Protein AF-0000000073393148 (afdb_homodimer)

Nearest PDB structures (foldseek):
  4m2z-assembly1_A  TM=8.723E-01  e=8.385E-14  Aquifex aeolicus VF5
  1yz9-assembly1_B  TM=6.249E-01  e=1.074E-13  Aquifex aeolicus
  1rc7-assembly1_A  TM=6.165E-01  e=7.980E-14  Aquifex aeolicus
  3o2r-assembly2_D  TM=9.290E-01  e=1.165E-08  Campylobacter jejuni subsp. jejuni NCTC 11168 = ATCC 700819
  3n3w-assembly1_B  TM=9.054E-01  e=1.286E-08  Campylobacter jejuni subsp. jejuni NCTC 11168 = ATCC 700819

InterPro domains:
  IPR000999 Ribonuclease III domain [PF14622] (13-141)
  IPR000999 Ribonuclease III domain [PS00517] (37-45)
  IPR000999 Ribonuclease III domain [PS50142] (1-127)
  IPR000999 Ribonuclease III domain [SM00535] (15-148)
  IPR000999 Ribonuclease III domain [cd00593] (20-144)
  IPR011907 Ribonuclease III [MF_00104] (3-215)
  IPR011907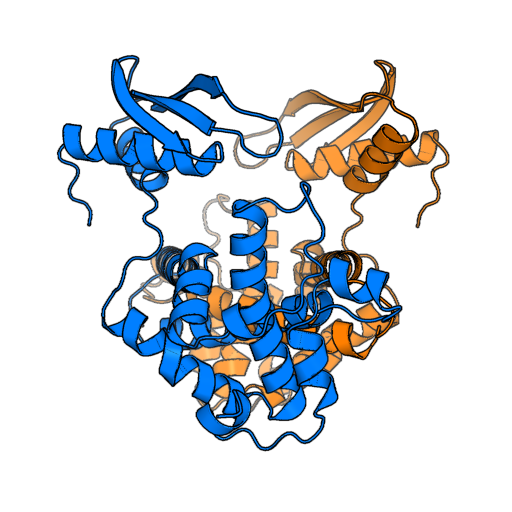 Ribonuclease III [TIGR02191] (4-218)
  IPR014720 Double-stranded RNA-binding domain [PF00035] (153-218)
  IPR014720 Double-stranded RNA-binding domain [PS50137] (152-220)
  IPR014720 Double-stranded RNA-binding domain [SM00358] (153-219)
  IPR036389 Ribonuclease III, endonuclease domain superfamily [G3DSA:1.10.1520.10] (2-146)
  IPR036389 Ribonuclease III, endonuclease domain superfamily [SSF69065] (3-155)

Sequence (446 aa):
MNLLEKFNILPKDRHLYDVAFTHGSYGTKHGLDYTYERLEFLGDSVLNMIVSEYLYKQYPDYEEGKLTKLRANYVCQTALIYYSHELGLDKHIKIYGDDSKITENEVLSITADVFESFLGAIFLDQGIEFAKDYISKIIFPYIDAKKVFFFDYKSVIKEYGDAQEVDIEYKIIDECGVPHNKTFIISILIDGKEMGVGKGKNKKEAEQAASKQAMKKLKIQKYMNLLEKFNILPKDRHLYDVAFTHGSYGTKHGLDYTYERLEFLGDSVLNMIVSEYLYKQYPDYEEGKLTKLRANYVCQTALIYYSHELGLDKHIKIYGDDSKITENEVLSITADVFESFLGAIFLDQGIEFAKDYISKIIFPYIDAKKVFFFDYKSVIKEYGDAQEVDIEYKIIDECGVPHNKTFIISILIDGKEMGVGKGKNKKEAEQAASKQAMKKLKIQKY

Radius of gyration: 23.82 Å; Cα contacts (8 Å, |Δi|>4): 711; chains: 2; bounding box: 56×66×60 Å

Structure (mmCIF, N/CA/C/O backbone):
data_AF-0000000073393148-model_v1
#
loop_
_entity.id
_entity.type
_entity.pdbx_description
1 polymer 'ribonuclease III'
#
loop_
_atom_site.group_PDB
_atom_site.id
_atom_site.type_symbol
_atom_site.label_atom_id
_atom_site.label_alt_id
_atom_site.label_comp_id
_atom_site.label_asym_id
_atom_site.label_entity_id
_atom_site.label_seq_id
_atom_site.pdbx_PDB_ins_code
_atom_site.Cartn_x
_atom_site.Cartn_y
_atom_site.Cartn_z
_atom_site.occupancy
_atom_site.B_iso_or_equiv
_atom_site.auth_seq_id
_atom_site.auth_comp_id
_atom_site.auth_asym_id
_atom_site.auth_atom_id
_atom_site.pdbx_PDB_model_num
ATOM 1 N N . MET A 1 1 ? -1.152 20.078 28.234 1 49.94 1 MET A N 1
ATOM 2 C CA . MET A 1 1 ? -1.576 18.688 28.328 1 49.94 1 MET A CA 1
ATOM 3 C C . MET A 1 1 ? -0.883 17.844 27.266 1 49.94 1 MET A C 1
ATOM 5 O O . MET A 1 1 ? -0.825 18.219 26.094 1 49.94 1 MET A O 1
ATOM 9 N N . ASN A 1 2 ? 0.148 16.859 27.719 1 80.38 2 ASN A N 1
ATOM 10 C CA . ASN A 1 2 ? 1.109 16.188 26.844 1 80.38 2 ASN A CA 1
ATOM 11 C C . ASN A 1 2 ? 0.42 15.219 25.891 1 80.38 2 ASN A C 1
ATOM 13 O O . ASN A 1 2 ? -0.587 14.602 26.234 1 80.38 2 ASN A O 1
ATOM 17 N N . LEU A 1 3 ? 0.381 15.461 24.625 1 86.69 3 LEU A N 1
ATOM 18 C CA . LEU A 1 3 ? -0.151 14.602 23.578 1 86.69 3 LEU A CA 1
ATOM 19 C C . LEU A 1 3 ? -0.136 13.141 24 1 86.69 3 LEU A C 1
ATOM 21 O O . LEU A 1 3 ? -1.115 12.422 23.797 1 8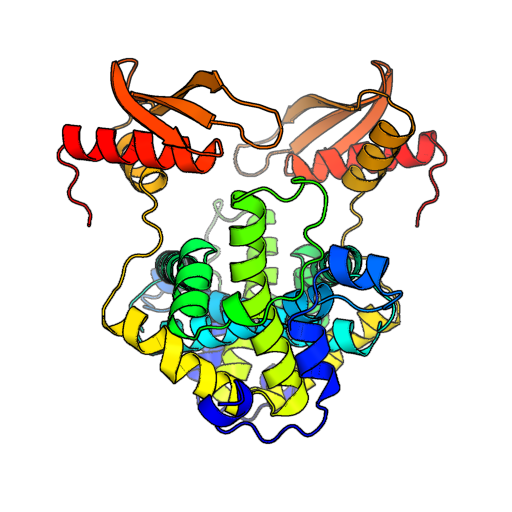6.69 3 LEU A O 1
ATOM 25 N N . LEU A 1 4 ? 0.755 12.797 24.719 1 92.69 4 LEU A N 1
ATOM 26 C CA . LEU A 1 4 ? 0.895 11.414 25.156 1 92.69 4 LEU A CA 1
ATOM 27 C C . LEU A 1 4 ? -0.089 11.094 26.281 1 92.69 4 LEU A C 1
ATOM 29 O O . LEU A 1 4 ? -0.653 10 26.312 1 92.69 4 LEU A O 1
ATOM 33 N N . GLU A 1 5 ? -0.297 12.078 27.125 1 89.88 5 GLU A N 1
ATOM 34 C CA . GLU A 1 5 ? -1.251 11.898 28.219 1 89.88 5 GLU A CA 1
ATOM 35 C C . GLU A 1 5 ? -2.676 11.766 27.688 1 89.88 5 GLU A C 1
ATOM 37 O O . GLU A 1 5 ? -3.469 10.984 28.219 1 89.88 5 GLU A O 1
ATOM 42 N N . LYS A 1 6 ? -2.928 12.484 26.672 1 88.75 6 LYS A N 1
ATOM 43 C CA . LYS A 1 6 ? -4.246 12.445 26.047 1 88.75 6 LYS A CA 1
ATOM 44 C C . LYS A 1 6 ? -4.59 11.031 25.594 1 88.75 6 LYS A C 1
ATOM 46 O O . LYS A 1 6 ? -5.75 10.625 25.641 1 88.75 6 LYS A O 1
ATOM 51 N N . PHE A 1 7 ? -3.547 10.289 25.266 1 89.81 7 PHE A N 1
ATOM 52 C CA . PHE A 1 7 ? -3.787 8.953 24.719 1 89.81 7 PHE A CA 1
ATOM 53 C C . PHE A 1 7 ? -3.318 7.879 25.688 1 89.81 7 PHE A C 1
ATOM 55 O O . PHE A 1 7 ? -3.201 6.711 25.312 1 89.81 7 PHE A O 1
ATOM 62 N N . ASN A 1 8 ? -2.986 8.305 26.906 1 92.5 8 ASN A N 1
ATOM 63 C CA . ASN A 1 8 ? -2.562 7.398 27.969 1 92.5 8 ASN A CA 1
ATOM 64 C C . ASN A 1 8 ? -1.324 6.602 27.562 1 92.5 8 ASN A C 1
ATOM 66 O O . ASN A 1 8 ? -1.265 5.391 27.781 1 92.5 8 ASN A O 1
ATOM 70 N N . ILE A 1 9 ? -0.47 7.293 26.906 1 94.56 9 ILE A N 1
ATOM 71 C CA . ILE A 1 9 ? 0.786 6.668 26.5 1 94.56 9 ILE A CA 1
ATOM 72 C C . ILE A 1 9 ? 1.865 6.961 27.547 1 94.56 9 ILE A C 1
ATOM 74 O O . ILE A 1 9 ? 2.176 8.125 27.812 1 94.56 9 ILE A O 1
ATOM 78 N N . LEU A 1 10 ? 2.338 6.004 28.172 1 95.25 10 LEU A N 1
ATOM 79 C C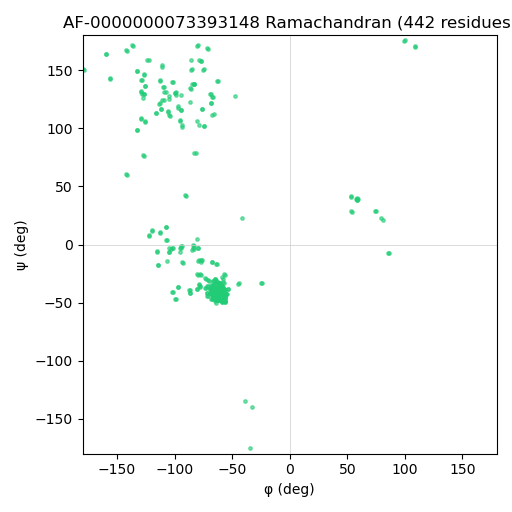A . LEU A 1 10 ? 3.555 6.098 28.969 1 95.25 10 LEU A CA 1
ATOM 80 C C . LEU A 1 10 ? 4.773 5.68 28.141 1 95.25 10 LEU A C 1
ATOM 82 O O . LEU A 1 10 ? 5.055 4.488 28.016 1 95.25 10 LEU A O 1
ATOM 86 N N . PRO A 1 11 ? 5.496 6.602 27.719 1 96.19 11 PRO A N 1
ATOM 87 C CA . PRO A 1 11 ? 6.547 6.289 26.734 1 96.19 11 PRO A CA 1
ATOM 88 C C . PRO A 1 11 ? 7.684 5.469 27.344 1 96.19 11 PRO A C 1
ATOM 90 O O . PRO A 1 11 ? 8.211 5.828 28.406 1 96.19 11 PRO A O 1
ATOM 93 N N . LYS A 1 12 ? 8.008 4.41 26.688 1 97.25 12 LYS A N 1
ATOM 94 C CA . LYS A 1 12 ? 9.242 3.688 27 1 97.25 12 LYS A CA 1
ATOM 95 C C . LYS A 1 12 ? 10.453 4.387 26.391 1 97.25 12 LYS A C 1
ATOM 97 O O . LYS A 1 12 ? 11.539 4.395 26.984 1 97.25 12 LYS A O 1
ATOM 102 N N . ASP A 1 13 ? 10.312 4.988 25.25 1 97 13 ASP A N 1
ATOM 103 C CA . ASP A 1 13 ? 11.312 5.781 24.547 1 97 13 ASP A CA 1
ATOM 104 C C . ASP A 1 13 ? 10.719 7.105 24.062 1 97 13 ASP A C 1
ATOM 106 O O . ASP A 1 13 ? 10.133 7.176 22.984 1 97 13 ASP A O 1
ATOM 110 N N . ARG A 1 14 ? 10.977 8.086 24.812 1 95 14 ARG A N 1
ATOM 111 C CA . ARG A 1 14 ? 10.422 9.398 24.516 1 95 14 ARG A CA 1
ATOM 112 C C . ARG A 1 14 ? 10.961 9.938 23.203 1 95 14 ARG A C 1
ATOM 114 O O . ARG A 1 14 ? 10.289 10.711 22.516 1 95 14 ARG A O 1
ATOM 121 N N . HIS A 1 15 ? 12.117 9.57 22.875 1 96.69 15 HIS A N 1
ATOM 122 C CA . HIS A 1 15 ? 12.773 10.062 21.672 1 96.69 15 HIS A CA 1
ATOM 123 C C . HIS A 1 15 ? 11.977 9.703 20.422 1 96.69 15 HIS A C 1
ATOM 125 O O . HIS A 1 15 ? 11.945 10.469 19.453 1 96.69 15 HIS A O 1
ATOM 131 N N . LEU A 1 16 ? 11.297 8.547 20.438 1 97.44 16 LEU A N 1
ATOM 132 C CA . LEU A 1 16 ? 10.461 8.117 19.312 1 97.44 16 LEU A CA 1
ATOM 133 C C . LEU A 1 16 ? 9.391 9.156 19 1 97.44 16 LEU A C 1
ATOM 135 O O . LEU A 1 16 ? 9.102 9.422 17.828 1 97.44 16 LEU A O 1
ATOM 139 N N . TYR A 1 17 ? 8.883 9.703 20.047 1 97.19 17 TYR A N 1
ATOM 140 C CA . TYR A 1 17 ? 7.785 10.641 19.875 1 97.19 17 TYR A CA 1
ATOM 141 C C . TYR A 1 17 ? 8.297 12.016 19.453 1 97.19 17 TYR A C 1
ATOM 143 O O . TYR A 1 17 ? 7.605 12.758 18.766 1 97.19 17 TYR A O 1
ATOM 151 N N . ASP A 1 18 ? 9.531 12.352 19.797 1 95.69 18 ASP A N 1
ATOM 152 C CA . ASP A 1 18 ? 10.172 13.555 19.266 1 95.69 18 ASP A CA 1
ATOM 153 C C . ASP A 1 18 ? 10.43 13.422 17.766 1 95.69 18 ASP A C 1
ATOM 155 O O . ASP A 1 18 ? 10.172 14.352 17 1 95.69 18 ASP A O 1
ATOM 159 N N . VAL A 1 19 ? 10.906 12.281 17.422 1 97.25 19 VAL A N 1
ATOM 160 C CA . VAL A 1 19 ? 11.211 11.992 16.016 1 97.25 19 VAL A CA 1
ATOM 161 C C . VAL A 1 19 ? 9.938 12.078 15.18 1 97.25 19 VAL A C 1
ATOM 163 O O . VAL A 1 19 ? 9.953 12.625 14.078 1 97.25 19 VAL A O 1
ATOM 166 N N . ALA A 1 20 ? 8.828 11.617 15.719 1 98 20 ALA A N 1
ATOM 167 C CA . ALA A 1 20 ? 7.57 11.461 14.992 1 98 20 ALA A CA 1
ATOM 168 C C . ALA A 1 20 ? 7.031 12.805 14.531 1 98 20 ALA A C 1
ATOM 170 O O . ALA A 1 20 ? 6.199 12.867 13.617 1 98 20 ALA A O 1
ATOM 171 N N . PHE A 1 21 ? 7.551 13.906 15.125 1 97.19 21 PHE A N 1
ATOM 172 C CA . PHE A 1 21 ? 6.98 15.211 14.82 1 97.19 21 PHE A CA 1
ATOM 173 C C . PHE A 1 21 ? 8.031 16.125 14.195 1 97.19 21 PHE A C 1
ATOM 175 O O . PHE A 1 21 ? 7.797 17.328 14.016 1 97.19 21 PHE A O 1
ATOM 182 N N . THR A 1 22 ? 9.148 15.578 13.805 1 96.25 22 THR A N 1
ATOM 183 C CA . THR A 1 22 ? 10.242 16.406 13.32 1 96.25 22 THR A CA 1
ATOM 184 C C . THR A 1 22 ? 10.359 16.328 11.805 1 96.25 22 THR A C 1
ATOM 186 O O . THR A 1 22 ? 10.711 15.281 11.258 1 96.25 22 THR A O 1
ATOM 189 N N . HIS A 1 23 ? 10.07 17.344 11.18 1 94 23 HIS A N 1
ATOM 190 C CA . HIS A 1 23 ? 10.234 17.453 9.734 1 94 23 HIS A CA 1
ATOM 191 C C . HIS A 1 23 ? 11.703 17.672 9.367 1 94 23 HIS A C 1
ATOM 193 O O . HIS A 1 23 ? 12.484 18.141 10.188 1 94 23 HIS A O 1
ATOM 199 N N . GLY A 1 24 ? 12.109 17.359 8.156 1 90 24 GLY A N 1
ATOM 200 C CA . GLY A 1 24 ? 13.484 17.5 7.691 1 90 24 GLY A CA 1
ATOM 201 C C . GLY A 1 24 ? 14.008 18.922 7.773 1 90 24 GLY A C 1
ATOM 202 O O . GLY A 1 24 ? 15.18 19.125 8.094 1 90 24 GLY A O 1
ATOM 203 N N . SER A 1 25 ? 13.172 19.906 7.473 1 87.12 25 SER A N 1
ATOM 204 C CA . SER A 1 25 ? 13.586 21.297 7.535 1 87.12 25 SER A CA 1
ATOM 205 C C . SER A 1 25 ? 14.039 21.672 8.938 1 87.12 25 SER A C 1
ATOM 207 O O . SER A 1 25 ? 15.008 22.422 9.102 1 87.12 25 SER A O 1
ATOM 209 N N . TYR A 1 26 ? 13.398 21.203 9.898 1 88.06 26 TYR A N 1
ATOM 210 C CA . TYR A 1 26 ? 13.75 21.453 11.289 1 88.06 26 TYR A CA 1
ATOM 211 C C . TYR A 1 26 ? 15.031 20.719 11.672 1 88.06 26 TYR A C 1
ATOM 213 O O . TYR A 1 26 ? 15.898 21.281 12.344 1 88.06 26 TYR A O 1
ATOM 221 N N . GLY A 1 27 ? 15.133 19.516 11.281 1 86 27 GLY A N 1
ATOM 222 C CA . GLY A 1 27 ? 16.328 18.734 11.547 1 86 27 GLY A CA 1
ATOM 223 C C . GLY A 1 27 ? 17.594 19.359 11.008 1 86 27 GLY A C 1
ATOM 224 O O . GLY A 1 27 ? 18.594 19.469 11.719 1 86 27 GLY A O 1
ATOM 225 N N . THR A 1 28 ? 17.484 19.719 9.805 1 83.88 28 THR A N 1
ATOM 226 C CA . THR A 1 28 ? 18.625 20.328 9.141 1 83.88 28 THR A CA 1
ATOM 227 C C . THR A 1 28 ? 19.047 21.609 9.867 1 83.88 28 THR A C 1
ATOM 229 O O . THR A 1 28 ? 20.234 21.812 10.141 1 83.88 28 THR A O 1
ATOM 232 N N . LYS A 1 29 ? 18.109 22.438 10.188 1 85.81 29 LYS A N 1
ATOM 233 C CA . LYS A 1 29 ? 18.375 23.703 10.836 1 85.81 29 LYS A CA 1
ATOM 234 C C . LYS A 1 29 ? 19 23.516 12.211 1 85.81 29 LYS A C 1
ATOM 236 O O . LYS A 1 29 ? 19.875 24.281 12.625 1 85.81 29 LYS A O 1
ATOM 241 N N . HIS A 1 30 ? 18.641 22.531 12.852 1 89 30 HIS A N 1
ATOM 242 C CA . HIS A 1 30 ? 19.062 22.359 14.234 1 89 30 HIS A CA 1
ATOM 243 C C . HIS A 1 30 ? 20.094 21.25 14.367 1 89 30 HIS A C 1
ATOM 245 O O . HIS A 1 30 ? 20.422 20.812 15.477 1 89 30 HIS A O 1
ATOM 251 N N . GLY A 1 31 ? 20.469 20.719 13.258 1 88.94 31 GLY A N 1
ATOM 252 C CA . GLY A 1 31 ? 21.531 19.719 13.234 1 88.94 31 GLY A CA 1
ATOM 253 C C . GLY A 1 31 ? 21.078 18.359 13.742 1 88.94 31 GLY A C 1
ATOM 254 O O . GLY A 1 31 ? 21.859 17.656 14.383 1 88.94 31 GLY A O 1
ATOM 255 N N . LEU A 1 32 ? 19.812 18.109 13.562 1 87.94 32 LEU A N 1
ATOM 256 C CA . LEU A 1 32 ? 19.312 16.797 13.945 1 87.94 32 LEU A CA 1
ATOM 257 C C . LEU A 1 32 ? 19.5 15.789 12.82 1 87.94 32 LEU A C 1
ATOM 259 O O . LEU A 1 32 ? 19.453 16.141 11.641 1 87.94 32 LEU A O 1
ATOM 263 N N . ASP A 1 33 ? 19.672 14.516 13.148 1 89.56 33 ASP A N 1
ATOM 264 C CA . ASP A 1 33 ? 19.938 13.484 12.156 1 89.56 33 ASP A CA 1
ATOM 265 C C . ASP A 1 33 ? 18.719 12.586 11.953 1 89.56 33 ASP A C 1
ATOM 267 O O . ASP A 1 33 ? 18.844 11.461 11.469 1 89.56 33 ASP A O 1
ATOM 271 N N . TYR A 1 34 ? 17.609 13.133 12.469 1 91.94 34 TYR A N 1
ATOM 272 C CA . TYR A 1 34 ? 16.406 12.32 12.336 1 91.94 34 TYR A CA 1
ATOM 273 C C . TYR A 1 34 ? 15.234 13.156 11.82 1 91.94 34 TYR A C 1
ATOM 275 O O . TYR A 1 34 ? 15.195 14.367 12.016 1 91.94 34 TYR A O 1
ATOM 283 N N . THR A 1 35 ? 14.336 12.578 11.102 1 94.94 35 THR A N 1
ATOM 284 C CA . THR A 1 35 ? 13.055 13.094 10.648 1 94.94 35 THR A CA 1
ATOM 285 C C . THR A 1 35 ? 11.961 12.039 10.805 1 94.94 35 THR A C 1
ATOM 287 O O . THR A 1 35 ? 12.25 10.875 11.07 1 94.94 35 THR A O 1
ATOM 290 N N . TYR A 1 36 ? 10.828 12.414 10.609 1 97.12 36 TYR A N 1
ATOM 291 C CA . TYR A 1 36 ? 9.711 11.523 10.883 1 97.12 36 TYR A CA 1
ATOM 292 C C . TYR A 1 36 ? 9.516 10.523 9.742 1 97.12 36 TYR A C 1
ATOM 294 O O . TYR A 1 36 ? 8.734 9.578 9.859 1 97.12 36 TYR A O 1
ATOM 302 N N . GLU A 1 37 ? 10.227 10.562 8.695 1 96.88 37 GLU A N 1
ATOM 303 C CA . GLU A 1 37 ? 9.914 9.891 7.438 1 96.88 37 GLU A CA 1
ATOM 304 C C . GLU A 1 37 ? 9.992 8.375 7.594 1 96.88 37 GLU A C 1
ATOM 306 O O . GLU A 1 37 ? 9.156 7.645 7.047 1 96.88 37 GLU A O 1
ATOM 311 N N . ARG A 1 38 ? 10.977 7.891 8.32 1 98 38 ARG A N 1
ATOM 312 C CA . ARG A 1 38 ? 11.094 6.453 8.531 1 98 38 ARG A CA 1
ATOM 313 C C . ARG A 1 38 ? 9.922 5.922 9.359 1 98 38 ARG A C 1
ATOM 315 O O . ARG A 1 38 ? 9.414 4.836 9.094 1 98 38 ARG A O 1
ATOM 322 N N . LEU A 1 39 ? 9.547 6.691 10.367 1 98.62 39 LEU A N 1
ATOM 323 C CA . LEU A 1 39 ? 8.398 6.316 11.195 1 98.62 39 LEU A CA 1
ATOM 324 C C . LEU A 1 39 ? 7.109 6.355 10.383 1 98.62 39 LEU A C 1
ATOM 326 O O . LEU A 1 39 ? 6.215 5.531 10.586 1 98.62 39 LEU A O 1
ATOM 330 N N . GLU A 1 40 ? 7.035 7.371 9.508 1 98.31 40 GLU A N 1
ATOM 331 C CA . GLU A 1 40 ? 5.891 7.449 8.602 1 98.31 40 GLU A CA 1
ATOM 332 C C . GLU A 1 40 ? 5.785 6.191 7.742 1 98.31 40 GLU A C 1
ATOM 334 O O . GLU A 1 40 ? 4.695 5.645 7.574 1 98.31 40 GLU A O 1
ATOM 339 N N . PHE A 1 41 ? 6.879 5.746 7.242 1 98.31 41 PHE A N 1
ATOM 340 C CA . PHE A 1 41 ? 6.961 4.523 6.453 1 98.31 41 PHE A CA 1
ATOM 341 C C . PHE A 1 41 ? 6.402 3.34 7.23 1 98.31 41 PHE A C 1
ATOM 343 O O . PHE A 1 41 ? 5.566 2.594 6.719 1 98.31 41 PHE A O 1
ATOM 350 N N . LEU A 1 42 ? 6.824 3.186 8.422 1 98.81 42 LEU A N 1
ATOM 351 C CA . LEU A 1 42 ? 6.363 2.092 9.266 1 98.81 42 LEU A CA 1
ATOM 352 C C . LEU A 1 42 ? 4.895 2.273 9.641 1 98.81 42 LEU A C 1
ATOM 354 O O . LEU A 1 42 ? 4.102 1.337 9.523 1 98.81 42 LEU A O 1
ATOM 358 N N . GLY A 1 43 ? 4.539 3.436 10.047 1 98.81 43 GLY A N 1
ATOM 359 C CA . GLY A 1 43 ? 3.184 3.738 10.469 1 98.81 43 GLY A CA 1
ATOM 360 C C . GLY A 1 43 ? 2.152 3.516 9.383 1 98.81 43 GLY A C 1
ATOM 361 O O . GLY A 1 43 ? 1.035 3.074 9.656 1 98.81 43 GLY A O 1
ATOM 362 N N . ASP A 1 44 ? 2.545 3.844 8.172 1 98.31 44 ASP A N 1
ATOM 363 C CA . ASP A 1 44 ? 1.657 3.625 7.035 1 98.31 44 ASP A CA 1
ATOM 364 C C . ASP A 1 44 ? 1.286 2.148 6.906 1 98.31 44 ASP A C 1
ATOM 366 O O . ASP A 1 44 ? 0.118 1.812 6.699 1 98.31 44 ASP A O 1
ATOM 370 N N . SER A 1 45 ? 2.25 1.296 7.012 1 98.56 45 SER A N 1
ATOM 371 C CA . SER A 1 45 ? 2.01 -0.138 6.895 1 98.56 45 SER A CA 1
ATOM 372 C C . SER A 1 45 ? 1.16 -0.656 8.047 1 98.56 45 SER A C 1
ATOM 374 O O . SER A 1 45 ? 0.291 -1.508 7.855 1 98.56 45 SER A O 1
ATOM 376 N N . VAL A 1 46 ? 1.362 -0.131 9.242 1 98.88 46 VAL A N 1
ATOM 377 C CA . VAL A 1 46 ? 0.596 -0.513 10.422 1 98.88 46 VAL A CA 1
ATOM 378 C C . VAL A 1 46 ? -0.856 -0.069 10.266 1 98.88 46 VAL A C 1
ATOM 380 O O . VAL A 1 46 ? -1.78 -0.84 10.531 1 98.88 46 VAL A O 1
ATOM 383 N N . LEU A 1 47 ? -1.01 1.136 9.812 1 98.88 47 LEU A N 1
ATOM 384 C CA . LEU A 1 47 ? -2.338 1.705 9.602 1 98.88 47 LEU A CA 1
ATOM 385 C C . LEU A 1 47 ? -3.143 0.856 8.625 1 98.88 47 LEU A C 1
ATOM 387 O O . LEU A 1 47 ? -4.289 0.5 8.906 1 98.88 47 LEU A O 1
ATOM 391 N N . ASN A 1 48 ? -2.531 0.544 7.527 1 98.38 48 ASN A N 1
ATOM 392 C CA . ASN A 1 48 ? -3.205 -0.229 6.492 1 98.38 48 ASN A CA 1
ATOM 393 C C . ASN A 1 48 ? -3.619 -1.607 7 1 98.38 48 ASN A C 1
ATOM 395 O O . ASN A 1 48 ? -4.715 -2.082 6.695 1 98.38 48 ASN A O 1
ATOM 399 N N . MET A 1 49 ? -2.768 -2.201 7.746 1 98.81 49 MET A N 1
ATOM 400 C CA . MET A 1 49 ? -3.09 -3.527 8.258 1 98.81 49 MET A CA 1
ATOM 401 C C . MET A 1 49 ? -4.262 -3.465 9.234 1 98.81 49 MET A C 1
ATOM 403 O O . MET A 1 49 ? -5.207 -4.25 9.125 1 98.81 49 MET A O 1
ATOM 407 N N . ILE A 1 50 ? -4.25 -2.488 10.141 1 98.88 50 ILE A N 1
ATOM 408 C CA . ILE A 1 50 ? -5.273 -2.385 11.18 1 98.88 50 ILE A CA 1
ATOM 409 C C . ILE A 1 50 ? -6.625 -2.074 10.539 1 98.88 50 ILE A C 1
ATOM 411 O O . ILE A 1 50 ? -7.633 -2.707 10.867 1 98.88 50 ILE A O 1
ATOM 415 N N . VAL A 1 51 ? -6.645 -1.155 9.664 1 98.88 51 VAL A N 1
ATOM 416 C CA . VAL A 1 51 ? -7.891 -0.763 9.016 1 98.88 51 VAL A CA 1
ATOM 417 C C . VAL A 1 51 ? -8.398 -1.904 8.133 1 98.88 51 VAL A C 1
ATOM 419 O O . VAL A 1 51 ? -9.602 -2.186 8.102 1 98.88 51 VAL A O 1
ATOM 422 N N . SER A 1 52 ? -7.484 -2.568 7.398 1 98.75 52 SER A N 1
ATOM 423 C CA . SER A 1 52 ? -7.871 -3.707 6.57 1 98.75 52 SER A CA 1
ATOM 424 C C . SER A 1 52 ? -8.508 -4.809 7.414 1 98.75 52 SER A C 1
ATOM 426 O O . SER A 1 52 ? -9.516 -5.398 7.012 1 98.75 52 SER A O 1
ATOM 428 N N . GLU A 1 53 ? -7.898 -5.074 8.531 1 98.81 53 GLU A N 1
ATOM 429 C CA . GLU A 1 53 ? -8.445 -6.098 9.414 1 98.81 53 GLU A CA 1
ATOM 430 C C . GLU A 1 53 ? -9.859 -5.734 9.867 1 98.81 53 GLU A C 1
ATOM 432 O O . GLU A 1 53 ? -10.758 -6.582 9.852 1 98.81 53 GLU A O 1
ATOM 437 N N . TYR A 1 54 ? -10.031 -4.496 10.25 1 98.81 54 TYR A N 1
ATOM 438 C CA . TYR A 1 54 ? -11.336 -4.043 10.711 1 98.81 54 TYR A CA 1
ATOM 439 C C . TYR A 1 54 ? -12.375 -4.145 9.602 1 98.81 54 TYR A C 1
ATOM 441 O O . TYR A 1 54 ? -13.469 -4.668 9.82 1 98.81 54 TYR A O 1
ATOM 449 N N . LEU A 1 55 ? -12.062 -3.676 8.438 1 98.75 55 LEU A N 1
ATOM 450 C CA . LEU A 1 55 ? -12.977 -3.697 7.309 1 98.75 55 LEU A CA 1
ATOM 451 C C . LEU A 1 55 ? -13.336 -5.133 6.926 1 98.75 55 LEU A C 1
ATOM 453 O O . LEU A 1 55 ? -14.5 -5.43 6.637 1 98.75 55 LEU A O 1
ATOM 457 N N . TYR A 1 56 ? -12.312 -5.984 6.914 1 98.62 56 TYR A N 1
ATOM 458 C CA . TYR A 1 56 ? -12.508 -7.395 6.598 1 98.62 56 TYR A CA 1
ATOM 459 C C . TYR A 1 56 ? -13.555 -8.023 7.512 1 98.62 56 TYR A C 1
ATOM 461 O O . TYR A 1 56 ? -14.438 -8.75 7.051 1 98.62 56 TYR A O 1
ATOM 469 N N . LYS A 1 57 ? -13.492 -7.711 8.766 1 98.25 57 LYS A N 1
ATOM 470 C CA . LYS A 1 57 ? -14.375 -8.297 9.766 1 98.25 57 LYS A CA 1
ATOM 471 C C . LYS A 1 57 ? -15.742 -7.621 9.766 1 98.25 57 LYS A C 1
ATOM 473 O O . LYS A 1 57 ? -16.766 -8.281 9.914 1 98.25 57 LYS A O 1
ATOM 478 N N . GLN A 1 58 ? -15.758 -6.352 9.586 1 98 58 GLN A N 1
ATOM 479 C CA . GLN A 1 58 ? -16.969 -5.547 9.688 1 98 58 GLN A CA 1
ATOM 480 C C . GLN A 1 58 ? -17.891 -5.777 8.484 1 98 58 GLN A C 1
ATOM 482 O O . GLN A 1 58 ? -19.109 -5.695 8.609 1 98 58 GLN A O 1
ATOM 487 N N . TYR A 1 59 ? -17.328 -6.102 7.355 1 97.69 59 TYR A N 1
ATOM 488 C CA . TYR A 1 59 ? -18.094 -6.254 6.129 1 97.69 59 TYR A CA 1
ATOM 489 C C . TYR A 1 59 ? -17.828 -7.609 5.48 1 97.69 59 TYR A C 1
ATOM 491 O O . TYR A 1 59 ? -17.25 -7.684 4.398 1 97.69 59 TYR A O 1
ATOM 499 N N . PRO A 1 60 ? -18.391 -8.648 6.02 1 96.38 60 PRO A N 1
ATOM 500 C CA . PRO A 1 60 ? -18.109 -10 5.539 1 96.38 60 PRO A CA 1
ATOM 501 C C . PRO A 1 60 ? -18.641 -10.25 4.133 1 96.38 60 PRO A C 1
ATOM 503 O O . PRO A 1 60 ? -18.188 -11.172 3.449 1 96.38 60 PRO A O 1
ATOM 506 N N . ASP A 1 61 ? -19.547 -9.367 3.654 1 95.81 61 ASP A N 1
ATOM 507 C CA . ASP A 1 61 ? -20.188 -9.609 2.361 1 95.81 61 ASP A CA 1
ATOM 508 C C . ASP A 1 61 ? -19.547 -8.75 1.27 1 95.81 61 ASP A C 1
ATOM 510 O O . ASP A 1 61 ? -19.906 -8.859 0.096 1 95.81 61 ASP A O 1
ATOM 514 N N . TYR A 1 62 ? -18.625 -7.938 1.658 1 96.06 62 TYR A N 1
ATOM 515 C CA . TYR A 1 62 ? -18 -7.082 0.666 1 96.06 62 TYR A CA 1
ATOM 516 C C . TYR A 1 62 ? -16.859 -7.816 -0.04 1 96.06 62 TYR A C 1
ATOM 518 O O . TYR A 1 62 ? -16.078 -8.531 0.597 1 96.06 62 TYR A O 1
ATOM 526 N N . GLU A 1 63 ? -16.766 -7.656 -1.331 1 94.62 63 GLU A N 1
ATOM 527 C CA . GLU A 1 63 ? -15.672 -8.227 -2.121 1 94.62 63 GLU A CA 1
ATOM 528 C C . GLU A 1 63 ? -14.406 -7.379 -2.014 1 94.62 63 GLU A C 1
ATOM 530 O O . GLU A 1 63 ? -14.445 -6.266 -1.492 1 94.62 63 GLU A O 1
ATOM 535 N N . GLU A 1 64 ? -13.328 -7.902 -2.541 1 94.81 64 GLU A N 1
ATOM 536 C CA . GLU A 1 64 ? -12.008 -7.285 -2.438 1 94.81 64 GLU A CA 1
ATOM 537 C C . GLU A 1 64 ? -12.023 -5.859 -2.98 1 94.81 64 GLU A C 1
ATOM 539 O O . GLU A 1 64 ? -11.461 -4.953 -2.369 1 94.81 64 GLU A O 1
ATOM 544 N N . GLY A 1 65 ? -12.648 -5.641 -4.133 1 91.44 65 GLY A N 1
ATOM 545 C CA . GLY A 1 65 ? -12.695 -4.316 -4.734 1 91.44 65 GLY A CA 1
ATOM 546 C C . GLY A 1 65 ? -13.328 -3.275 -3.832 1 91.44 65 GLY A C 1
ATOM 547 O O . GLY A 1 65 ? -12.812 -2.162 -3.703 1 91.44 65 GLY A O 1
ATOM 548 N N . LYS A 1 66 ? -14.359 -3.627 -3.176 1 93.12 66 LYS A N 1
ATOM 549 C CA . LYS A 1 66 ? -15.047 -2.719 -2.266 1 93.12 66 LYS A CA 1
ATOM 550 C C . LYS A 1 66 ? -14.227 -2.473 -1.005 1 93.12 66 LYS A C 1
ATOM 552 O O . LYS A 1 66 ? -14.148 -1.344 -0.518 1 93.12 66 LYS A O 1
ATOM 557 N N . LEU A 1 67 ? -13.625 -3.525 -0.476 1 96.94 67 LEU A N 1
ATOM 558 C CA . LEU A 1 67 ? -12.773 -3.389 0.696 1 96.94 67 LEU A CA 1
ATOM 559 C C . LEU A 1 67 ? -11.609 -2.443 0.412 1 96.94 67 LEU A C 1
ATOM 561 O O . LEU A 1 67 ? -11.258 -1.609 1.251 1 96.94 67 LEU A O 1
ATOM 565 N N . THR A 1 68 ? -11.047 -2.551 -0.77 1 94.25 68 THR A N 1
ATOM 566 C CA . THR A 1 68 ? -9.93 -1.707 -1.18 1 94.25 68 THR A CA 1
ATOM 567 C C . THR A 1 68 ? -10.352 -0.243 -1.25 1 94.25 68 THR A C 1
ATOM 569 O O . THR A 1 68 ? -9.656 0.638 -0.749 1 94.25 68 THR A O 1
ATOM 572 N N . LYS A 1 69 ? -11.477 -0.004 -1.834 1 90.06 69 LYS A N 1
ATOM 573 C CA . LYS A 1 69 ? -12.016 1.349 -1.946 1 90.06 69 LYS A CA 1
ATOM 574 C C . LYS A 1 69 ? -12.312 1.938 -0.571 1 90.06 69 LYS A C 1
ATOM 576 O O . LYS A 1 69 ? -12.023 3.105 -0.312 1 90.06 69 LYS A O 1
ATOM 581 N N . LEU A 1 70 ? -12.867 1.126 0.283 1 95.06 70 LEU A N 1
ATOM 582 C CA . LEU A 1 70 ? -13.172 1.571 1.638 1 95.06 70 LEU A CA 1
ATOM 583 C C . LEU A 1 70 ? -11.891 1.91 2.4 1 95.06 70 LEU A C 1
ATOM 585 O O . LEU A 1 70 ? -11.82 2.947 3.061 1 95.06 70 LEU A O 1
ATOM 589 N N . ARG A 1 71 ? -10.945 1.028 2.322 1 97.06 71 ARG A N 1
ATOM 590 C CA . ARG A 1 71 ? -9.68 1.325 2.99 1 97.06 71 ARG A CA 1
ATOM 591 C C . ARG A 1 71 ? -9.094 2.646 2.5 1 97.06 71 ARG A C 1
ATOM 593 O O . ARG A 1 71 ? -8.664 3.479 3.303 1 97.06 71 ARG A O 1
ATOM 600 N N . ALA A 1 72 ? -9.086 2.828 1.188 1 92.12 72 ALA A N 1
ATOM 601 C CA . ALA A 1 72 ? -8.539 4.047 0.597 1 92.12 72 ALA A CA 1
ATOM 602 C C . ALA A 1 72 ? -9.234 5.285 1.155 1 92.12 72 ALA A C 1
ATOM 604 O O . ALA A 1 72 ? -8.586 6.297 1.433 1 92.12 72 ALA A O 1
ATOM 605 N N . ASN A 1 73 ? -10.5 5.188 1.34 1 92.62 73 ASN A N 1
ATOM 606 C CA . ASN A 1 73 ? -11.273 6.305 1.878 1 92.62 73 ASN A CA 1
ATOM 607 C C . ASN A 1 73 ? -10.805 6.68 3.281 1 92.62 73 ASN A C 1
ATOM 609 O O . ASN A 1 73 ? -10.797 7.859 3.641 1 92.62 73 ASN A O 1
ATOM 613 N N . TYR A 1 74 ? -10.383 5.762 4.008 1 97.25 74 TYR A N 1
ATOM 614 C CA . TYR A 1 74 ? -10.188 6.035 5.43 1 97.25 74 TYR A CA 1
ATOM 615 C C . TYR A 1 74 ? -8.711 6.184 5.758 1 97.25 74 TYR A C 1
ATOM 617 O O . TYR A 1 74 ? -8.344 6.531 6.883 1 97.25 74 TYR A O 1
ATOM 625 N N . VAL A 1 75 ? -7.809 5.902 4.715 1 97.25 75 VAL A N 1
ATOM 626 C CA . VAL A 1 75 ? -6.379 6.059 4.984 1 97.25 75 VAL A CA 1
ATOM 627 C C . VAL A 1 75 ? -5.773 7.047 3.994 1 97.25 75 VAL A C 1
ATOM 629 O O . VAL A 1 75 ? -4.551 7.195 3.924 1 97.25 75 VAL A O 1
ATOM 632 N N . CYS A 1 76 ? -6.621 7.691 3.211 1 91.44 76 CYS A N 1
ATOM 633 C CA . CYS A 1 76 ? -6.121 8.664 2.248 1 91.44 76 CYS A CA 1
ATOM 634 C C . CYS A 1 76 ? -5.633 9.93 2.953 1 91.44 76 CYS A C 1
ATOM 636 O O . CYS A 1 76 ? -5.863 10.102 4.148 1 91.44 76 CYS A O 1
ATOM 638 N N . GLN A 1 77 ? -4.988 10.727 2.225 1 90.44 77 GLN A N 1
ATOM 639 C CA . GLN A 1 77 ? -4.375 11.938 2.77 1 90.44 77 GLN A CA 1
ATOM 640 C C . GLN A 1 77 ? -5.418 12.836 3.432 1 90.44 77 GLN A C 1
ATOM 642 O O . GLN A 1 77 ? -5.203 13.328 4.539 1 90.44 77 GLN A O 1
ATOM 647 N N . THR A 1 78 ? -6.562 13.031 2.787 1 88.75 78 THR A N 1
ATOM 648 C CA . THR A 1 78 ? -7.621 13.883 3.309 1 88.75 78 THR A CA 1
ATOM 649 C C . THR A 1 78 ? -8.102 13.383 4.668 1 88.75 78 THR A C 1
ATOM 651 O O . THR A 1 78 ? -8.273 14.172 5.602 1 88.75 78 THR A O 1
ATOM 654 N N . ALA A 1 79 ? -8.312 12.109 4.789 1 95.19 79 ALA A N 1
ATOM 655 C CA . ALA A 1 79 ? -8.734 11.516 6.051 1 95.19 79 ALA A CA 1
ATOM 656 C C . ALA A 1 79 ? -7.672 11.703 7.133 1 95.19 79 ALA A C 1
ATOM 658 O O . ALA A 1 79 ? -7.984 12.094 8.258 1 95.19 79 ALA A O 1
ATOM 659 N N . LEU A 1 80 ? -6.441 11.461 6.793 1 97.25 80 LEU A N 1
ATOM 660 C CA . LEU A 1 80 ? -5.34 11.547 7.746 1 97.25 80 LEU A CA 1
ATOM 661 C C . LEU A 1 80 ? -5.164 12.977 8.258 1 97.25 80 LEU A C 1
ATOM 663 O O . LEU A 1 80 ? -4.871 13.188 9.43 1 97.25 80 LEU A O 1
ATOM 667 N N . ILE A 1 81 ? -5.277 13.906 7.289 1 93.94 81 ILE A N 1
ATOM 668 C CA . ILE A 1 81 ? -5.238 15.305 7.684 1 93.94 81 ILE A CA 1
ATOM 669 C C . ILE A 1 81 ? -6.359 15.594 8.68 1 93.94 81 ILE A C 1
ATOM 671 O O . ILE A 1 81 ? -6.129 16.234 9.711 1 93.94 81 ILE A O 1
ATOM 675 N N . TYR A 1 82 ? -7.543 15.117 8.375 1 94.12 82 TYR A N 1
ATOM 676 C CA . TYR A 1 82 ? -8.711 15.32 9.234 1 94.12 82 TYR A CA 1
ATOM 677 C C . TYR A 1 82 ? -8.461 14.75 10.625 1 94.12 82 TYR A C 1
ATOM 679 O O . TYR A 1 82 ? -8.68 15.43 11.633 1 94.12 82 TYR A O 1
ATOM 687 N N . TYR A 1 83 ? -7.977 13.492 10.703 1 97.75 83 TYR A N 1
ATOM 688 C CA . TYR A 1 83 ? -7.695 12.859 11.984 1 97.75 83 TYR A CA 1
ATOM 689 C C . TYR A 1 83 ? -6.664 13.664 12.766 1 97.75 83 TYR A C 1
ATOM 691 O O . TYR A 1 83 ? -6.797 13.836 13.984 1 97.75 83 TYR A O 1
ATOM 699 N N . SER A 1 84 ? -5.609 14.094 12.094 1 97.19 84 SER A N 1
ATOM 700 C CA . SER A 1 84 ? -4.527 14.836 12.727 1 97.19 84 SER A CA 1
ATOM 701 C C . SER A 1 84 ? -5.039 16.125 13.367 1 97.19 84 SER A C 1
ATOM 703 O O . SER A 1 84 ? -4.648 16.453 14.484 1 97.19 84 SER A O 1
ATOM 705 N N . HIS A 1 85 ? -5.863 16.781 12.664 1 95.44 85 HIS A N 1
ATOM 706 C CA . HIS A 1 85 ? -6.441 18.016 13.188 1 95.44 85 HIS A CA 1
ATOM 707 C C . HIS A 1 85 ? -7.348 17.734 14.383 1 95.44 85 HIS A C 1
ATOM 709 O O . HIS A 1 85 ? -7.281 18.438 15.398 1 95.44 85 HIS A O 1
ATOM 715 N N . GLU A 1 86 ? -8.195 16.734 14.258 1 94.44 86 GLU A N 1
ATOM 716 C CA . GLU A 1 86 ? -9.102 16.375 15.344 1 94.44 86 GLU A CA 1
ATOM 717 C C . GLU A 1 86 ? -8.328 16.047 16.625 1 94.44 86 GLU A C 1
ATOM 719 O O . GLU A 1 86 ? -8.797 16.344 17.719 1 94.44 86 GLU A O 1
ATOM 724 N N . LEU A 1 87 ? -7.156 15.508 16.469 1 95.5 87 LEU A N 1
ATOM 725 C CA . LEU A 1 87 ? -6.367 15.062 17.609 1 95.5 87 LEU A CA 1
ATOM 726 C C . LEU A 1 87 ? -5.41 16.156 18.062 1 95.5 87 LEU A C 1
ATOM 728 O O . LEU A 1 87 ? -4.824 16.062 19.141 1 95.5 87 LEU A O 1
ATOM 732 N N . GLY A 1 88 ? -5.211 17.156 17.234 1 94.19 88 GLY A N 1
ATOM 733 C CA . GLY A 1 88 ? -4.285 18.234 17.531 1 94.19 88 GLY A CA 1
ATOM 734 C C . GLY A 1 88 ? -2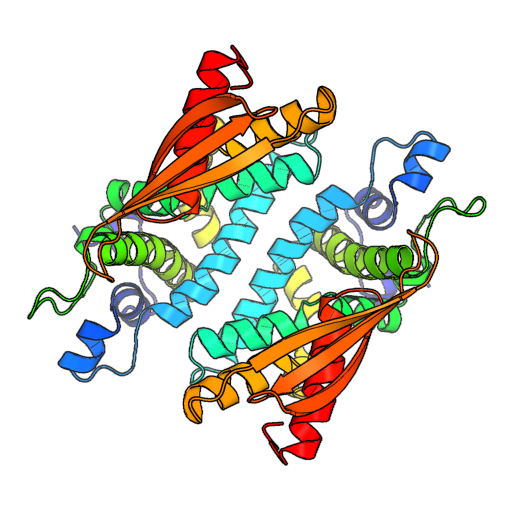.836 17.875 17.281 1 94.19 88 GLY A C 1
ATOM 735 O O . GLY A 1 88 ? -1.928 18.469 17.859 1 94.19 88 GLY A O 1
ATOM 736 N N . LEU A 1 89 ? -2.59 16.891 16.438 1 96.31 89 LEU A N 1
ATOM 737 C CA . LEU A 1 89 ? -1.223 16.484 16.141 1 96.31 89 LEU A CA 1
ATOM 738 C C . LEU A 1 89 ? -0.493 17.578 15.359 1 96.31 89 LEU A C 1
ATOM 740 O O . LEU A 1 89 ? 0.72 17.75 15.508 1 96.31 89 LEU A O 1
ATOM 744 N N . ASP A 1 90 ? -1.209 18.266 14.516 1 92.31 90 ASP A N 1
ATOM 745 C CA . ASP A 1 90 ? -0.644 19.312 13.664 1 92.31 90 ASP A CA 1
ATOM 746 C C . ASP A 1 90 ? 0.052 20.391 14.5 1 92.31 90 ASP A C 1
ATOM 748 O O . ASP A 1 90 ? 1.033 20.984 14.055 1 92.31 90 ASP A O 1
ATOM 752 N N . LYS A 1 91 ? -0.329 20.578 15.75 1 93.06 91 LYS A N 1
ATOM 753 C CA . LYS A 1 91 ? 0.207 21.625 16.625 1 93.06 91 LYS A CA 1
ATOM 754 C C . LYS A 1 91 ? 1.588 21.234 17.141 1 93.06 91 LYS A C 1
ATOM 756 O O . LYS A 1 91 ? 2.316 22.078 17.672 1 93.06 91 LYS A O 1
ATOM 761 N N . HIS A 1 92 ? 1.979 20.016 17 1 94.56 92 HIS A N 1
ATOM 762 C CA . HIS A 1 92 ? 3.227 19.516 17.562 1 94.56 92 HIS A CA 1
ATOM 763 C C . HIS A 1 92 ? 4.305 19.375 16.5 1 94.56 92 HIS A C 1
ATOM 765 O O . HIS A 1 92 ? 5.449 19.031 16.812 1 94.56 92 HIS A O 1
ATOM 771 N N . ILE A 1 93 ? 3.941 19.641 15.281 1 94.94 93 ILE A N 1
ATOM 772 C CA . ILE A 1 93 ? 4.867 19.469 14.164 1 94.94 93 ILE A CA 1
ATOM 773 C C . ILE A 1 93 ? 6.004 20.484 14.281 1 94.94 93 ILE A C 1
ATOM 775 O O . ILE A 1 93 ? 5.766 21.672 14.531 1 94.94 93 ILE A O 1
ATOM 779 N N . LYS A 1 94 ? 7.184 20 14.234 1 94 94 LYS A N 1
ATOM 780 C CA . LYS A 1 94 ? 8.367 20.844 14.195 1 94 94 LYS A CA 1
ATOM 781 C C . LYS A 1 94 ? 8.836 21.062 12.766 1 94 94 LYS A C 1
ATOM 783 O O . LYS A 1 94 ? 9.359 20.156 12.125 1 94 94 LYS A O 1
ATOM 788 N N . ILE A 1 95 ? 8.586 22.219 12.344 1 90.06 95 ILE A N 1
ATOM 789 C CA . ILE A 1 95 ? 8.969 22.641 11 1 90.06 95 ILE A CA 1
ATOM 790 C C . ILE A 1 95 ? 9.758 23.953 11.07 1 90.06 95 ILE A C 1
ATOM 792 O O . ILE A 1 95 ? 9.492 24.797 11.93 1 90.06 95 ILE A O 1
ATOM 796 N N . TYR A 1 96 ? 10.883 24.094 10.547 1 80.94 96 TYR A N 1
ATOM 797 C CA . TYR A 1 96 ? 11.555 25.391 10.469 1 80.94 96 TYR A CA 1
ATOM 798 C C . TYR A 1 96 ? 10.992 26.219 9.328 1 80.94 96 TYR A C 1
ATOM 800 O O . TYR A 1 96 ? 10.992 25.781 8.172 1 80.94 96 TYR A O 1
ATOM 808 N N . GLY A 1 97 ? 10.195 27.141 9.695 1 62.28 97 GLY A N 1
ATOM 809 C CA . GLY A 1 97 ? 9.398 28 8.836 1 62.28 97 GLY A CA 1
ATOM 810 C C . GLY A 1 97 ? 10.18 29.156 8.258 1 62.28 97 GLY A C 1
ATOM 811 O O . GLY A 1 97 ? 9.602 30.172 7.871 1 62.28 97 GLY A O 1
ATOM 812 N N . ASP A 1 98 ? 11.492 29.219 8.5 1 52.53 98 ASP A N 1
ATOM 813 C CA . ASP A 1 98 ? 11.773 30.5 7.871 1 52.53 98 ASP A CA 1
ATOM 814 C C . ASP A 1 98 ? 10.891 30.719 6.641 1 52.53 98 ASP A C 1
ATOM 816 O O . ASP A 1 98 ? 10.32 29.766 6.102 1 52.53 98 ASP A O 1
ATOM 820 N N . ASP A 1 99 ? 11.125 31.781 5.953 1 43.5 99 ASP A N 1
ATOM 821 C CA . ASP A 1 99 ? 10.328 32.375 4.879 1 43.5 99 ASP A CA 1
ATOM 822 C C . ASP A 1 99 ? 9.617 31.297 4.066 1 43.5 99 ASP A C 1
ATOM 824 O O . ASP A 1 99 ? 9.938 30.109 4.172 1 43.5 99 ASP A O 1
ATOM 828 N N . SER A 1 100 ? 9.461 31.312 2.561 1 50.06 100 SER A N 1
ATOM 829 C CA . SER A 1 100 ? 8.805 31.328 1.257 1 50.06 100 SER A CA 1
ATOM 830 C C . SER A 1 100 ? 8.672 29.906 0.694 1 50.06 100 SER A C 1
ATOM 832 O O . SER A 1 100 ? 7.98 29.703 -0.302 1 50.06 100 SER A O 1
ATOM 834 N N . LYS A 1 101 ? 9.375 28.734 1.501 1 66.38 101 LYS A N 1
ATOM 835 C CA . LYS A 1 101 ? 9.492 27.719 0.468 1 66.38 101 LYS A CA 1
ATOM 836 C C . LYS A 1 101 ? 8.492 26.578 0.694 1 66.38 101 LYS A C 1
ATOM 838 O O . LYS A 1 101 ? 8.32 25.719 -0.165 1 66.38 101 LYS A O 1
ATOM 843 N N . ILE A 1 102 ? 7.832 26.578 2.158 1 76.69 102 ILE A N 1
ATOM 844 C CA . ILE A 1 102 ? 6.918 25.453 2.283 1 76.69 102 ILE A CA 1
ATOM 845 C C . ILE A 1 102 ? 5.496 25.891 1.947 1 76.69 102 ILE A C 1
ATOM 847 O O . ILE A 1 102 ? 4.969 26.828 2.562 1 76.69 102 ILE A O 1
ATOM 851 N N . THR A 1 103 ? 4.977 25.219 1.162 1 76.56 103 THR A N 1
ATOM 852 C CA . THR A 1 103 ? 3.658 25.578 0.65 1 76.56 103 THR A CA 1
ATOM 853 C C . THR A 1 103 ? 2.557 25.047 1.566 1 76.56 103 THR A C 1
ATOM 855 O O . THR A 1 103 ? 2.801 24.172 2.396 1 76.56 103 THR A O 1
ATOM 858 N N . GLU A 1 104 ? 1.405 25.625 1.482 1 76.81 104 GLU A N 1
ATOM 859 C CA . GLU A 1 104 ? 0.24 25.141 2.219 1 76.81 104 GLU A CA 1
ATOM 860 C C . GLU A 1 104 ? -0.009 23.656 1.947 1 76.81 104 GLU A C 1
ATOM 862 O O . GLU A 1 104 ? -0.351 22.906 2.859 1 76.81 104 GLU A O 1
ATOM 867 N N . ASN A 1 105 ? 0.189 23.266 0.751 1 77.12 105 ASN A N 1
ATOM 868 C CA . ASN A 1 105 ? 0.003 21.859 0.368 1 77.12 105 ASN A CA 1
ATOM 869 C C . ASN A 1 105 ? 1.028 20.953 1.041 1 77.12 105 ASN A C 1
ATOM 871 O O . ASN A 1 105 ? 0.722 19.812 1.384 1 77.12 105 ASN A O 1
ATOM 875 N N . GLU A 1 106 ? 2.15 21.5 1.173 1 82.19 106 GLU A N 1
ATOM 876 C CA . GLU A 1 106 ? 3.191 20.734 1.852 1 82.19 106 GLU A CA 1
ATOM 877 C C . GLU A 1 106 ? 2.869 20.562 3.332 1 82.19 106 GLU A C 1
ATOM 879 O O . GLU A 1 106 ? 3.109 19.484 3.9 1 82.19 106 GLU A O 1
ATOM 884 N N . VAL A 1 107 ? 2.309 21.625 3.844 1 85.31 107 VAL A N 1
ATOM 885 C CA . VAL A 1 107 ? 1.923 21.562 5.25 1 85.31 107 VAL A CA 1
ATOM 886 C C . VAL A 1 107 ? 0.834 20.5 5.434 1 85.31 107 VAL A C 1
ATOM 888 O O . VAL A 1 107 ? 0.859 19.734 6.402 1 85.31 107 VAL A O 1
ATOM 891 N N . LEU A 1 108 ? -0.052 20.453 4.535 1 85.62 108 LEU A N 1
ATOM 892 C CA . LEU A 1 108 ? -1.115 19.453 4.586 1 85.62 108 LEU A CA 1
ATOM 893 C C . LEU A 1 108 ? -0.546 18.047 4.449 1 85.62 108 LEU A C 1
ATOM 895 O O . LEU A 1 108 ? -0.94 17.141 5.184 1 85.62 108 LEU A O 1
ATOM 899 N N . SER A 1 109 ? 0.39 17.891 3.568 1 89.44 109 SER A N 1
ATOM 900 C CA . SER A 1 109 ? 1.038 16.594 3.398 1 89.44 109 SER A CA 1
ATOM 901 C C . SER A 1 109 ? 1.779 16.172 4.664 1 89.44 109 SER A C 1
ATOM 903 O O . SER A 1 109 ? 1.701 15.016 5.078 1 89.44 109 SER A O 1
ATOM 905 N N . ILE A 1 110 ? 2.424 17.156 5.215 1 93.19 110 ILE A N 1
ATOM 906 C CA . ILE A 1 110 ? 3.17 16.891 6.441 1 93.19 110 ILE A CA 1
ATOM 907 C C . ILE A 1 110 ? 2.207 16.5 7.559 1 93.19 110 ILE A C 1
ATOM 909 O O . ILE A 1 110 ? 2.488 15.578 8.328 1 93.19 110 ILE A O 1
ATOM 913 N N . THR A 1 111 ? 1.099 17.156 7.594 1 94.75 111 THR A N 1
ATOM 914 C CA . THR A 1 111 ? 0.089 16.891 8.609 1 94.75 111 THR A CA 1
ATOM 915 C C . THR A 1 111 ? -0.41 15.453 8.516 1 94.75 111 THR A C 1
ATOM 917 O O . THR A 1 111 ? -0.611 14.789 9.531 1 94.75 111 THR A O 1
ATOM 920 N N . ALA A 1 112 ? -0.613 14.961 7.324 1 95.06 112 ALA A N 1
ATOM 921 C CA . ALA A 1 112 ? -0.999 13.57 7.105 1 95.06 112 ALA A CA 1
ATOM 922 C C . ALA A 1 112 ? 0.127 12.617 7.504 1 95.06 112 ALA A C 1
ATOM 924 O O . ALA A 1 112 ? -0.111 11.609 8.172 1 95.06 112 ALA A O 1
ATOM 925 N N . ASP A 1 113 ? 1.344 12.984 7.156 1 96.44 113 ASP A N 1
ATOM 926 C CA . ASP A 1 113 ? 2.512 12.148 7.422 1 96.44 113 ASP A CA 1
ATOM 927 C C . ASP A 1 113 ? 2.723 11.961 8.922 1 96.44 113 ASP A C 1
ATOM 929 O O . ASP A 1 113 ? 3.109 10.883 9.375 1 96.44 113 ASP A O 1
ATOM 933 N N . VAL A 1 114 ? 2.457 12.992 9.625 1 97.44 114 VAL A N 1
ATOM 934 C CA . VAL A 1 114 ? 2.727 12.953 11.055 1 97.44 114 VAL A CA 1
ATOM 935 C C . VAL A 1 114 ? 1.734 12.023 11.75 1 97.44 114 VAL A C 1
ATOM 937 O O . VAL A 1 114 ? 2.072 11.367 12.742 1 97.44 114 VAL A O 1
ATOM 940 N N . PHE A 1 115 ? 0.518 11.906 11.219 1 98.44 115 PHE A N 1
ATOM 941 C CA . PHE A 1 115 ? -0.422 10.93 11.758 1 98.44 115 PHE A CA 1
ATOM 942 C C . PHE A 1 115 ? 0.152 9.516 11.672 1 98.44 115 PHE A C 1
ATOM 944 O O . PHE A 1 115 ? 0.12 8.773 12.648 1 98.44 115 PHE A O 1
ATOM 951 N N . GLU A 1 116 ? 0.664 9.203 10.523 1 98.69 116 GLU A N 1
ATOM 952 C CA . GLU A 1 116 ? 1.257 7.891 10.289 1 98.69 116 GLU A CA 1
ATOM 953 C C . GLU A 1 116 ? 2.521 7.707 11.125 1 98.69 116 GLU A C 1
ATOM 955 O O . GLU A 1 116 ? 2.725 6.648 11.727 1 98.69 116 GLU A O 1
ATOM 960 N N . SER A 1 117 ? 3.34 8.75 11.117 1 98.62 117 SER A N 1
ATOM 961 C CA . SER A 1 117 ? 4.59 8.703 11.867 1 98.62 117 SER A CA 1
ATOM 962 C C . SER A 1 117 ? 4.336 8.492 13.359 1 98.62 117 SER A C 1
ATOM 964 O O . SER A 1 117 ? 5.035 7.719 14.008 1 98.62 117 SER A O 1
ATOM 966 N N . PHE A 1 118 ? 3.348 9.195 13.898 1 98.62 118 PHE A N 1
ATOM 967 C CA . PHE A 1 118 ? 2.975 9.031 15.297 1 98.62 118 PHE A CA 1
ATOM 968 C C . PHE A 1 118 ? 2.52 7.609 15.578 1 98.62 118 PHE A C 1
ATOM 970 O O . PHE A 1 118 ? 2.9 7.016 16.594 1 98.62 118 PHE A O 1
ATOM 977 N N . LEU A 1 119 ? 1.745 7.051 14.688 1 98.75 119 LEU A N 1
ATOM 978 C CA . LEU A 1 119 ? 1.324 5.66 14.805 1 98.75 119 LEU A CA 1
ATOM 979 C C . LEU A 1 119 ? 2.527 4.723 14.789 1 98.75 119 LEU A C 1
ATOM 981 O O . LEU A 1 119 ? 2.57 3.746 15.539 1 98.75 119 LEU A O 1
ATOM 985 N N . GLY A 1 120 ? 3.477 5.004 13.875 1 98.81 120 GLY A N 1
ATOM 986 C CA . GLY A 1 120 ? 4.707 4.227 13.867 1 98.81 120 GLY A CA 1
ATOM 987 C C . GLY A 1 120 ? 5.422 4.234 15.203 1 98.81 120 GLY A C 1
ATOM 988 O O . GLY A 1 120 ? 5.902 3.195 15.664 1 98.81 120 GLY A O 1
ATOM 989 N N . ALA A 1 121 ? 5.488 5.398 15.836 1 98.69 121 ALA A N 1
ATOM 990 C CA . ALA A 1 121 ? 6.105 5.527 17.156 1 98.69 121 ALA A CA 1
ATOM 991 C C . ALA A 1 121 ? 5.34 4.719 18.203 1 98.69 121 ALA A C 1
ATOM 993 O O . ALA A 1 121 ? 5.945 4.008 19 1 98.69 121 ALA A O 1
ATOM 994 N N . ILE A 1 122 ? 4.039 4.832 18.172 1 98.56 122 ILE A N 1
ATOM 995 C CA . ILE A 1 122 ? 3.191 4.09 19.094 1 98.56 122 ILE A CA 1
ATOM 996 C C . ILE A 1 122 ? 3.434 2.59 18.922 1 98.56 122 ILE A C 1
ATOM 998 O O . ILE A 1 122 ? 3.596 1.868 19.922 1 98.56 122 ILE A O 1
ATOM 1002 N N . PHE A 1 123 ? 3.475 2.174 17.734 1 98.81 123 PHE A N 1
ATOM 1003 C CA . PHE A 1 123 ? 3.656 0.761 17.422 1 98.81 123 PHE A CA 1
ATOM 1004 C C . PHE A 1 123 ? 4.984 0.253 17.969 1 98.81 123 PHE A C 1
ATOM 1006 O O . PHE A 1 123 ? 5.035 -0.791 18.625 1 98.81 123 PHE A O 1
ATOM 1013 N N . LEU A 1 124 ? 6.02 0.988 17.719 1 98.56 124 LEU A N 1
ATOM 1014 C CA . LEU A 1 124 ? 7.348 0.576 18.156 1 98.56 124 LEU A CA 1
ATOM 1015 C C . LEU A 1 124 ? 7.445 0.593 19.688 1 98.56 124 LEU A C 1
ATOM 1017 O O . LEU A 1 124 ? 8.094 -0.273 20.281 1 98.56 124 LEU A O 1
ATOM 1021 N N . ASP A 1 125 ? 6.816 1.563 20.281 1 98.5 125 ASP A N 1
ATOM 1022 C CA . ASP A 1 125 ? 6.996 1.83 21.703 1 98.5 125 ASP A CA 1
ATOM 1023 C C . ASP A 1 125 ? 6.035 0.993 22.547 1 98.5 125 ASP A C 1
ATOM 1025 O O . ASP A 1 125 ? 6.41 0.485 23.609 1 98.5 125 ASP A O 1
ATOM 1029 N N . GLN A 1 126 ? 4.77 0.838 22.047 1 98.06 126 GLN A N 1
ATOM 1030 C CA . GLN A 1 126 ? 3.719 0.258 22.875 1 98.06 126 GLN A CA 1
ATOM 1031 C C . GLN A 1 126 ? 3.258 -1.085 22.312 1 98.06 126 GLN A C 1
ATOM 1033 O O . GLN A 1 126 ? 2.596 -1.857 23.016 1 98.06 126 GLN A O 1
ATOM 1038 N N . GLY A 1 127 ? 3.543 -1.375 21.062 1 97.88 127 GLY A N 1
ATOM 1039 C CA . GLY A 1 127 ? 3.178 -2.654 20.469 1 97.88 127 GLY A CA 1
ATOM 1040 C C . GLY A 1 127 ? 1.917 -2.586 19.641 1 97.88 127 GLY A C 1
ATOM 1041 O O . GLY A 1 127 ? 1.243 -1.553 19.594 1 97.88 127 GLY A O 1
ATOM 1042 N N . ILE A 1 128 ? 1.589 -3.701 19 1 98.44 128 ILE A N 1
ATOM 1043 C CA . ILE A 1 128 ? 0.546 -3.756 17.984 1 98.44 128 ILE A CA 1
ATOM 1044 C C . ILE A 1 128 ? -0.827 -3.646 18.641 1 98.44 128 ILE A C 1
ATOM 1046 O O . ILE A 1 128 ? -1.742 -3.033 18.078 1 98.44 128 ILE A O 1
ATOM 1050 N N . GLU A 1 129 ? -1.021 -4.215 19.75 1 98.06 129 GLU A N 1
ATOM 1051 C CA . GLU A 1 129 ? -2.328 -4.18 20.406 1 98.06 129 GLU A CA 1
ATOM 1052 C C . GLU A 1 129 ? -2.697 -2.758 20.812 1 98.06 129 GLU A C 1
ATOM 1054 O O . GLU A 1 129 ? -3.846 -2.338 20.656 1 98.06 129 GLU A O 1
ATOM 1059 N N . PHE A 1 130 ? -1.733 -2.031 21.344 1 98.38 130 PHE A N 1
ATOM 1060 C CA . PHE A 1 130 ? -1.968 -0.639 21.703 1 98.38 130 PHE A CA 1
ATOM 1061 C C . PHE A 1 130 ? -2.27 0.198 20.469 1 98.38 130 PHE A C 1
ATOM 1063 O O . PHE A 1 130 ? -3.162 1.05 20.484 1 98.38 130 PHE A O 1
ATOM 1070 N N . ALA A 1 131 ? -1.521 -0.056 19.375 1 98.56 131 ALA A N 1
ATOM 1071 C CA . ALA A 1 131 ? -1.749 0.65 18.125 1 98.56 131 ALA A CA 1
ATOM 1072 C C . ALA A 1 131 ? -3.164 0.404 17.609 1 98.56 131 ALA A C 1
ATOM 1074 O O . ALA A 1 131 ? -3.83 1.331 17.141 1 98.56 131 ALA A O 1
ATOM 1075 N N . LYS A 1 132 ? -3.619 -0.835 17.719 1 98.56 132 LYS A N 1
ATOM 1076 C CA . LYS A 1 132 ? -4.977 -1.181 17.312 1 98.56 132 LYS A CA 1
ATOM 1077 C C . LYS A 1 132 ? -6.012 -0.419 18.125 1 98.56 132 LYS A C 1
ATOM 1079 O O . LYS A 1 132 ? -6.984 0.107 17.578 1 98.56 132 LYS A O 1
ATOM 1084 N N . ASP A 1 133 ? -5.785 -0.384 19.359 1 98.06 133 ASP A N 1
ATOM 1085 C CA . ASP A 1 133 ? -6.699 0.329 20.25 1 98.06 133 ASP A CA 1
ATOM 1086 C C . ASP A 1 133 ? -6.746 1.816 19.906 1 98.06 133 ASP A C 1
ATOM 1088 O O . ASP A 1 133 ? -7.824 2.416 19.875 1 98.06 133 ASP A O 1
ATOM 1092 N N . TYR A 1 134 ? -5.582 2.396 19.703 1 97.69 134 TYR A N 1
ATOM 1093 C CA . TYR A 1 134 ? -5.469 3.801 19.328 1 97.69 134 TYR A CA 1
ATOM 1094 C C . TYR A 1 134 ? -6.262 4.094 18.062 1 97.69 134 TYR A C 1
ATOM 1096 O O . TYR A 1 134 ? -7.082 5.012 18.031 1 97.69 134 TYR A O 1
ATOM 1104 N N . ILE A 1 135 ? -6.094 3.27 17.016 1 98.5 135 ILE A N 1
ATOM 1105 C CA . ILE A 1 135 ? -6.742 3.473 15.727 1 98.5 135 ILE A CA 1
ATOM 1106 C C . ILE A 1 135 ? -8.242 3.219 15.859 1 98.5 135 ILE A C 1
ATOM 1108 O O . ILE A 1 135 ? -9.047 3.902 15.219 1 98.5 135 ILE A O 1
ATOM 1112 N N . SER A 1 136 ? -8.617 2.23 16.641 1 98.31 136 SER A N 1
ATOM 1113 C CA . SER A 1 136 ? -10.023 1.895 16.828 1 98.31 136 SER A CA 1
ATOM 1114 C C . SER A 1 136 ? -10.82 3.082 17.359 1 98.31 136 SER A C 1
ATOM 1116 O O . SER A 1 136 ? -11.969 3.295 16.984 1 98.31 136 SER A O 1
ATOM 1118 N N . LYS A 1 137 ? -10.219 3.854 18.219 1 96.94 137 LYS A N 1
ATOM 1119 C CA . LYS A 1 137 ? -10.875 4.992 18.844 1 96.94 137 LYS A CA 1
ATOM 1120 C C . LYS A 1 137 ? -10.961 6.176 17.891 1 96.94 137 LYS A C 1
ATOM 1122 O O . LYS A 1 137 ? -11.883 6.992 17.984 1 96.94 137 LYS A O 1
ATOM 1127 N N . ILE A 1 138 ? -10.07 6.195 17 1 97.31 138 ILE A N 1
ATOM 1128 C CA . ILE A 1 138 ? -9.969 7.391 16.172 1 97.31 138 ILE A CA 1
ATOM 1129 C C . ILE A 1 138 ? -10.68 7.156 14.844 1 97.31 138 ILE A C 1
ATOM 1131 O O . ILE A 1 138 ? -11.484 7.984 14.414 1 97.31 138 ILE A O 1
ATOM 1135 N N . ILE A 1 139 ? -10.461 6.039 14.188 1 98.44 139 ILE A N 1
ATOM 1136 C CA . ILE A 1 139 ? -10.828 5.867 12.781 1 98.44 139 ILE A CA 1
ATOM 1137 C C . ILE A 1 139 ? -12.109 5.047 12.688 1 98.44 139 ILE A C 1
ATOM 1139 O O . ILE A 1 139 ? -12.977 5.34 11.859 1 98.44 139 ILE A O 1
ATOM 1143 N N . PHE A 1 140 ? -12.297 3.973 13.516 1 98.5 140 PHE A N 1
ATOM 1144 C CA . PHE A 1 140 ? -13.375 3.01 13.344 1 98.5 140 PHE A CA 1
ATOM 1145 C C . PHE A 1 140 ? -14.734 3.691 13.477 1 98.5 140 PHE A C 1
ATOM 1147 O O . PHE A 1 140 ? -15.672 3.361 12.75 1 98.5 140 PHE A O 1
ATOM 1154 N N . PRO A 1 141 ? -14.875 4.707 14.367 1 98.06 141 PRO A N 1
ATOM 1155 C CA . PRO A 1 141 ? -16.156 5.414 14.43 1 98.06 141 PRO A CA 1
ATOM 1156 C C . PRO A 1 141 ? -16.531 6.055 13.094 1 98.06 141 PRO A C 1
ATOM 1158 O O . PRO A 1 141 ? -17.719 6.109 12.742 1 98.06 141 PRO A O 1
ATOM 1161 N N . TYR A 1 142 ? -15.562 6.539 12.367 1 97.25 142 TYR A N 1
ATOM 1162 C CA . TYR A 1 142 ? -15.844 7.141 11.07 1 97.25 142 TYR A CA 1
ATOM 1163 C C . TYR A 1 142 ? -16.234 6.078 10.047 1 97.25 142 TYR A C 1
ATOM 1165 O O . TYR A 1 142 ? -17.062 6.328 9.172 1 97.25 142 TYR A O 1
ATOM 1173 N N . ILE A 1 143 ? -15.641 4.914 10.109 1 97.56 143 ILE A N 1
ATOM 1174 C CA . ILE A 1 143 ? -16.016 3.793 9.25 1 97.56 143 ILE A CA 1
ATOM 1175 C C . ILE A 1 143 ? -17.453 3.391 9.523 1 97.56 143 ILE A C 1
ATOM 1177 O O . ILE A 1 143 ? -18.25 3.242 8.594 1 97.56 143 ILE A O 1
ATOM 1181 N N . ASP A 1 144 ? -17.734 3.266 10.789 1 97.44 144 ASP A N 1
ATOM 1182 C CA . ASP A 1 144 ? -19.078 2.838 11.18 1 97.44 144 ASP A CA 1
ATOM 1183 C C . ASP A 1 144 ? -20.125 3.873 10.781 1 97.44 144 ASP A C 1
ATOM 1185 O O . ASP A 1 144 ? -21.25 3.52 10.445 1 97.44 144 ASP A O 1
ATOM 1189 N N . ALA A 1 145 ? -19.703 5.09 10.805 1 96.69 145 ALA A N 1
ATOM 1190 C CA . ALA A 1 145 ? -20.609 6.176 10.43 1 96.69 145 ALA A CA 1
ATOM 1191 C C . ALA A 1 145 ? -20.641 6.355 8.914 1 96.69 145 ALA A C 1
ATOM 1193 O O . ALA A 1 145 ? -21.375 7.203 8.406 1 96.69 145 ALA A O 1
ATOM 1194 N N . LYS A 1 146 ? -19.797 5.555 8.195 1 94.81 146 LYS A N 1
ATOM 1195 C CA . LYS A 1 146 ? -19.719 5.59 6.742 1 94.81 146 LYS A CA 1
ATOM 1196 C C . LYS A 1 146 ? -19.359 6.984 6.242 1 94.81 146 LYS A C 1
ATOM 1198 O O . LYS A 1 146 ? -19.938 7.473 5.27 1 94.81 146 LYS A O 1
ATOM 1203 N N . LYS A 1 147 ? -18.469 7.641 6.992 1 93 147 LYS A N 1
ATOM 1204 C CA . LYS A 1 147 ? -17.984 8.953 6.574 1 93 147 LYS A CA 1
ATOM 1205 C C . LYS A 1 147 ? -17.234 8.867 5.25 1 93 147 LYS A C 1
ATOM 1207 O O . LYS A 1 147 ? -16.438 7.938 5.035 1 93 147 LYS A O 1
ATOM 1212 N N . VAL A 1 148 ? -17.422 9.812 4.41 1 88.88 148 VAL A N 1
ATOM 1213 C CA . VAL A 1 148 ? -16.734 9.852 3.129 1 88.88 148 VAL A CA 1
ATOM 1214 C C . VAL A 1 148 ? -15.648 10.914 3.156 1 88.88 148 VAL A C 1
ATOM 1216 O O . VAL A 1 148 ? -15.938 12.109 3.297 1 88.88 148 VAL A O 1
ATOM 1219 N N . PHE A 1 149 ? -14.422 10.523 3.07 1 88.5 149 PHE A N 1
ATOM 1220 C CA . PHE A 1 149 ? -13.297 11.453 3.047 1 88.5 149 PHE A CA 1
ATOM 1221 C C . PHE A 1 149 ? -12.852 11.727 1.616 1 88.5 149 PHE A C 1
ATOM 1223 O O . PHE A 1 149 ? -12.25 12.766 1.336 1 88.5 149 PHE A O 1
ATOM 1230 N N . PHE A 1 150 ? -12.945 10.641 0.826 1 75.5 150 PHE A N 1
ATOM 1231 C CA . PHE A 1 150 ? -12.547 10.719 -0.575 1 75.5 150 PHE A CA 1
ATOM 1232 C C . PHE A 1 150 ? -13.641 10.164 -1.478 1 75.5 150 PHE A C 1
ATOM 1234 O O . PHE A 1 150 ? -14.062 9.016 -1.312 1 75.5 150 PHE A O 1
ATOM 1241 N N . PHE A 1 151 ? -14.266 11.078 -2.162 1 70.25 151 PHE A N 1
ATOM 1242 C CA . PHE A 1 151 ? -15.195 10.492 -3.125 1 70.25 151 PHE A CA 1
ATOM 1243 C C . PHE A 1 151 ? -14.562 10.406 -4.508 1 70.25 151 PHE A C 1
ATOM 1245 O O . PHE A 1 151 ? -13.961 11.375 -4.98 1 70.25 151 PHE A O 1
ATOM 1252 N N . ASP A 1 152 ? -14.438 9.18 -4.957 1 75.38 152 ASP A N 1
ATOM 1253 C CA . ASP A 1 152 ? -13.867 8.914 -6.273 1 75.38 152 ASP A CA 1
ATOM 1254 C C . ASP A 1 152 ? -14.914 9.094 -7.375 1 75.38 152 ASP A C 1
ATOM 1256 O O . ASP A 1 152 ? -15.375 8.117 -7.961 1 75.38 152 ASP A O 1
ATOM 1260 N N . TYR A 1 153 ? -15.133 10.344 -7.691 1 81.5 153 TYR A N 1
ATOM 1261 C CA . TYR A 1 153 ? -16.109 10.68 -8.719 1 81.5 153 TYR A CA 1
ATOM 1262 C C . TYR A 1 153 ? -15.664 10.188 -10.086 1 81.5 153 TYR A C 1
ATOM 1264 O O . TYR A 1 153 ? -16.484 9.766 -10.906 1 81.5 153 TYR A O 1
ATOM 1272 N N . LYS A 1 154 ? -14.398 10.188 -10.219 1 85.88 154 LYS A N 1
ATOM 1273 C CA . LYS A 1 154 ? -13.844 9.789 -11.516 1 85.88 154 LYS A CA 1
ATOM 1274 C C . LYS A 1 154 ? -14.164 8.336 -11.828 1 85.88 154 LYS A C 1
ATOM 1276 O O . LYS A 1 154 ? -14.547 8 -12.945 1 85.88 154 LYS A O 1
ATOM 1281 N N . SER A 1 155 ? -13.992 7.559 -10.82 1 84.81 155 SER A N 1
ATOM 1282 C CA . SER A 1 155 ? -14.273 6.145 -11.016 1 84.81 155 SER A CA 1
ATOM 1283 C C . SER A 1 155 ? -15.75 5.914 -11.336 1 84.81 155 SER A C 1
ATOM 1285 O O . SER A 1 155 ? -16.094 5.074 -12.172 1 84.81 155 SER A O 1
ATOM 1287 N N . VAL A 1 156 ? -16.578 6.633 -10.75 1 84.94 156 VAL A N 1
ATOM 1288 C CA . VAL A 1 156 ? -18.016 6.508 -10.977 1 84.94 156 VAL A CA 1
ATOM 1289 C C . VAL A 1 156 ? -18.359 6.906 -12.414 1 84.94 156 VAL A C 1
ATOM 1291 O O . VAL A 1 156 ? -19.094 6.199 -13.102 1 84.94 156 VAL A O 1
ATOM 1294 N N . ILE A 1 157 ? -17.75 7.949 -12.805 1 89.44 157 ILE A N 1
ATOM 1295 C CA . ILE A 1 157 ? -18.016 8.445 -14.156 1 89.44 157 ILE A CA 1
ATOM 1296 C C . ILE A 1 157 ? -17.438 7.484 -15.188 1 89.44 157 ILE A C 1
ATOM 1298 O O . ILE A 1 157 ? -18.031 7.262 -16.25 1 89.44 157 ILE A O 1
ATOM 1302 N N . LYS A 1 158 ? -16.281 7.02 -14.906 1 89.69 158 LYS A N 1
ATOM 1303 C CA . LYS A 1 158 ? -15.672 6.035 -15.797 1 89.69 158 LYS A CA 1
ATOM 1304 C C . LYS A 1 158 ? -16.547 4.797 -15.938 1 89.69 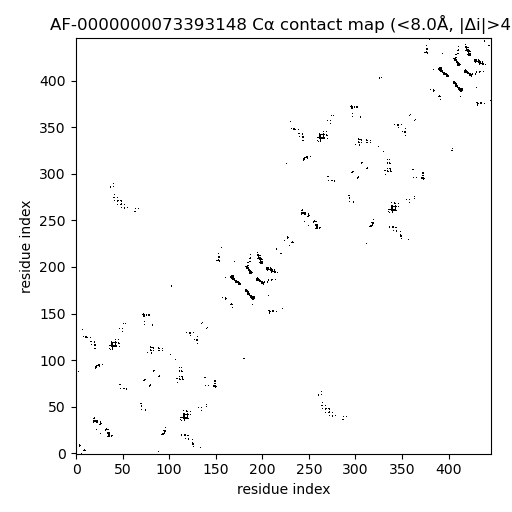158 LYS A C 1
ATOM 1306 O O . LYS A 1 158 ? -16.734 4.285 -17.047 1 89.69 158 LYS A O 1
ATOM 1311 N N . GLU A 1 159 ? -17.031 4.281 -14.789 1 87.88 159 GLU A N 1
ATOM 1312 C CA . GLU A 1 159 ? -17.938 3.137 -14.812 1 87.88 159 GLU A CA 1
ATOM 1313 C C . GLU A 1 159 ? -19.188 3.443 -15.625 1 87.88 159 GLU A C 1
ATOM 1315 O O . GLU A 1 159 ? -19.672 2.596 -16.375 1 87.88 159 GLU A O 1
ATOM 1320 N N . TYR A 1 160 ? -19.672 4.59 -15.406 1 89.44 160 TYR A N 1
ATOM 1321 C CA . TYR A 1 160 ? -20.812 5.051 -16.188 1 89.44 160 TYR A CA 1
ATOM 1322 C C . TYR A 1 160 ? -20.5 5.047 -17.688 1 89.44 160 TYR A C 1
ATOM 1324 O O . TYR A 1 160 ? -21.281 4.555 -18.484 1 89.44 160 TYR A O 1
ATOM 1332 N N . GLY A 1 161 ? -19.359 5.59 -18.031 1 90.38 161 GLY A N 1
ATOM 1333 C CA . GLY A 1 161 ? -18.938 5.613 -19.422 1 90.38 161 GLY A CA 1
ATOM 1334 C C . GLY A 1 161 ? -18.828 4.23 -20.031 1 90.38 161 GLY A C 1
ATOM 1335 O O . GLY A 1 161 ? -19.281 4 -21.156 1 90.38 161 GLY A O 1
ATOM 1336 N N . ASP A 1 162 ? -18.266 3.318 -19.297 1 90.25 162 ASP A N 1
ATOM 1337 C CA . ASP A 1 162 ? -18.125 1.938 -19.75 1 90.25 162 ASP A CA 1
ATOM 1338 C C . ASP A 1 162 ? -19.484 1.276 -19.938 1 90.25 162 ASP A C 1
ATOM 1340 O O . ASP A 1 162 ? -19.719 0.593 -20.938 1 90.25 162 ASP A O 1
ATOM 1344 N N . ALA A 1 163 ? -20.344 1.508 -19 1 89.5 163 ALA A N 1
ATOM 1345 C CA . ALA A 1 163 ? -21.672 0.905 -19.016 1 89.5 163 ALA A CA 1
ATOM 1346 C C . ALA A 1 163 ? -22.5 1.454 -20.172 1 89.5 163 ALA A C 1
ATOM 1348 O O . ALA A 1 163 ? -23.25 0.71 -20.828 1 89.5 163 ALA A O 1
ATOM 1349 N N . GLN A 1 164 ? -22.312 2.703 -20.391 1 91.88 164 GLN A N 1
ATOM 1350 C CA . GLN A 1 164 ? -23.109 3.375 -21.406 1 91.88 164 GLN A CA 1
ATOM 1351 C C . GLN A 1 164 ? -22.375 3.412 -22.75 1 91.88 164 GLN A C 1
ATOM 1353 O O . GLN A 1 164 ? -22.922 3.879 -23.75 1 91.88 164 GLN A O 1
ATOM 1358 N N . GLU A 1 165 ? -21.141 2.869 -22.672 1 93.12 165 GLU A N 1
ATOM 1359 C CA . GLU A 1 165 ? -20.312 2.834 -23.875 1 93.12 165 GLU A CA 1
ATOM 1360 C C . GLU A 1 165 ? -20.094 4.234 -24.438 1 93.12 165 GLU A C 1
ATOM 1362 O O . GLU A 1 165 ? -20.312 4.473 -25.625 1 93.12 165 GLU A O 1
ATOM 1367 N N . VAL A 1 166 ? -19.906 5.148 -23.609 1 93.06 166 VAL A N 1
ATOM 1368 C CA . VAL A 1 166 ? -19.594 6.52 -24 1 93.06 166 VAL A CA 1
ATOM 1369 C C . VAL A 1 166 ? -18.156 6.852 -23.625 1 93.06 166 VAL A C 1
ATOM 1371 O O . VAL A 1 166 ? -17.594 6.273 -22.688 1 93.06 166 VAL A O 1
ATOM 1374 N N . ASP A 1 167 ? -17.625 7.762 -24.391 1 93.94 167 ASP A N 1
ATOM 1375 C CA . ASP A 1 167 ? -16.234 8.141 -24.172 1 93.94 167 ASP A CA 1
ATOM 1376 C C . ASP A 1 167 ? -16.125 9.219 -23.094 1 93.94 167 ASP A C 1
ATOM 1378 O O . ASP A 1 167 ? -16.906 10.172 -23.062 1 93.94 167 ASP A O 1
ATOM 1382 N N . ILE A 1 168 ? -15.203 9.047 -22.172 1 94.81 168 ILE A N 1
ATOM 1383 C CA . ILE A 1 168 ? -14.914 10.016 -21.125 1 94.81 168 ILE A CA 1
ATOM 1384 C C . ILE A 1 168 ? -13.523 10.617 -21.344 1 94.81 168 ILE A C 1
ATOM 1386 O O . ILE A 1 168 ? -12.539 9.891 -21.484 1 94.81 168 ILE A O 1
ATOM 1390 N N . GLU A 1 169 ? -13.508 11.953 -21.484 1 94.69 169 GLU A N 1
ATOM 1391 C CA . GLU A 1 169 ? -12.227 12.625 -21.703 1 94.69 169 GLU A CA 1
ATOM 1392 C C . GLU A 1 169 ? -12.047 13.781 -20.734 1 94.69 169 GLU A C 1
ATOM 1394 O O . GLU A 1 169 ? -13.008 14.484 -20.406 1 94.69 169 GLU A O 1
ATOM 1399 N N . TYR A 1 170 ? -10.812 13.953 -20.25 1 95.38 170 TYR A N 1
ATOM 1400 C CA . TYR A 1 170 ? -10.453 15.102 -19.422 1 95.38 170 TYR A CA 1
ATOM 1401 C C . TYR A 1 170 ? -9.531 16.047 -20.188 1 95.38 170 TYR A C 1
ATOM 1403 O O . TYR A 1 170 ? -8.594 15.609 -20.844 1 95.38 170 TYR A O 1
ATOM 1411 N N . LYS A 1 171 ? -9.797 17.281 -20.094 1 93.75 171 LYS A N 1
ATOM 1412 C CA . LYS A 1 171 ? -8.984 18.281 -20.781 1 93.75 171 LYS A CA 1
ATOM 1413 C C . LYS A 1 171 ? -8.547 19.375 -19.812 1 93.75 171 LYS A C 1
ATOM 1415 O O . LYS A 1 171 ? -9.375 19.938 -19.078 1 93.75 171 LYS A O 1
ATOM 1420 N N . ILE A 1 172 ? -7.309 19.672 -19.859 1 92.69 172 ILE A N 1
ATOM 1421 C CA . ILE A 1 172 ? -6.812 20.812 -19.078 1 92.69 172 ILE A CA 1
ATOM 1422 C C . ILE A 1 172 ? -7.191 22.109 -19.766 1 92.69 172 ILE A C 1
ATOM 1424 O O . ILE A 1 172 ? -6.805 22.359 -20.906 1 92.69 172 ILE A O 1
ATOM 1428 N N . ILE A 1 173 ? -7.996 22.875 -19.094 1 91.12 173 ILE A N 1
ATOM 1429 C CA . ILE A 1 173 ? -8.453 24.156 -19.609 1 91.12 173 ILE A CA 1
ATOM 1430 C C . ILE A 1 173 ? -7.445 25.25 -19.25 1 91.12 173 ILE A C 1
ATOM 1432 O O . ILE A 1 173 ? -7.211 26.172 -20.047 1 91.12 173 ILE A O 1
ATOM 1436 N N . ASP A 1 174 ? -6.965 25.141 -18 1 85.69 174 ASP A N 1
ATOM 1437 C CA . ASP A 1 174 ? -6.043 26.156 -17.516 1 85.69 174 ASP A CA 1
ATOM 1438 C C . ASP A 1 174 ? -5.164 25.625 -16.391 1 85.69 174 ASP A C 1
ATOM 1440 O O . ASP A 1 174 ? -5.52 24.641 -15.734 1 85.69 174 ASP A O 1
ATOM 1444 N N . GLU A 1 175 ? -4.008 26.031 -16.406 1 86.06 175 GLU A N 1
ATOM 1445 C CA . GLU A 1 175 ? -3.061 25.812 -15.32 1 86.06 175 GLU A CA 1
ATOM 1446 C C . GLU A 1 175 ? -2.453 27.125 -14.836 1 86.06 175 GLU A C 1
ATOM 1448 O O . GLU A 1 175 ? -1.733 27.797 -15.586 1 86.06 175 GLU A O 1
ATOM 1453 N N . CYS A 1 176 ? -2.91 27.578 -13.648 1 76.44 176 CYS A N 1
ATOM 1454 C CA . CYS A 1 176 ? -2.475 28.891 -13.203 1 76.44 176 CYS A CA 1
ATOM 1455 C C . CYS A 1 176 ? -1.786 28.812 -11.852 1 76.44 176 CYS A C 1
ATOM 1457 O O . CYS A 1 176 ? -1.892 27.797 -11.156 1 76.44 176 CYS A O 1
ATOM 1459 N N . GLY A 1 177 ? -0.987 29.828 -11.562 1 72.56 177 GLY A N 1
ATOM 1460 C CA . GLY A 1 177 ? -0.299 29.938 -10.289 1 72.56 177 GLY A CA 1
ATOM 1461 C C . GLY A 1 177 ? 1.196 29.703 -10.391 1 72.56 177 GLY A C 1
ATOM 1462 O O . GLY A 1 177 ? 1.71 29.406 -11.477 1 72.56 177 GLY A O 1
ATOM 1463 N N . VAL A 1 178 ? 1.838 29.984 -9.352 1 66.44 178 VAL A N 1
ATOM 1464 C CA . VAL A 1 178 ? 3.279 29.766 -9.297 1 66.44 178 VAL A CA 1
ATOM 1465 C C . VAL A 1 178 ? 3.57 28.281 -9.156 1 66.44 178 VAL A C 1
ATOM 1467 O O . VAL A 1 178 ? 2.707 27.516 -8.719 1 66.44 178 VAL A O 1
ATOM 1470 N N . PRO A 1 179 ? 4.668 27.812 -9.641 1 61.72 179 PRO A N 1
ATOM 1471 C CA . PRO A 1 179 ? 4.996 26.391 -9.695 1 61.72 179 PRO A CA 1
ATOM 1472 C C . PRO A 1 179 ? 4.672 25.656 -8.398 1 61.72 179 PRO A C 1
ATOM 1474 O O . PRO A 1 179 ? 4.203 24.5 -8.43 1 61.72 179 PRO A O 1
ATOM 1477 N N . HIS A 1 180 ? 4.828 26.344 -7.227 1 59 180 HIS A N 1
ATOM 1478 C CA . HIS A 1 180 ? 4.609 25.656 -5.961 1 59 180 HIS A CA 1
ATOM 1479 C C . HIS A 1 180 ? 3.178 25.844 -5.473 1 59 180 HIS A C 1
ATOM 1481 O O . HIS A 1 180 ? 2.812 25.328 -4.41 1 59 180 HIS A O 1
ATOM 1487 N N . ASN A 1 181 ? 2.369 26.594 -6.215 1 66.81 181 ASN A N 1
ATOM 1488 C CA . ASN A 1 181 ? 0.961 26.812 -5.914 1 66.81 181 ASN A CA 1
ATOM 1489 C C . ASN A 1 181 ? 0.114 26.844 -7.184 1 66.81 181 ASN A C 1
ATOM 1491 O O . ASN A 1 181 ? -0.53 27.859 -7.484 1 66.81 181 ASN A O 1
ATOM 1495 N N . LYS A 1 182 ? 0.206 25.703 -7.812 1 74.69 182 LYS A N 1
ATOM 1496 C CA . LYS A 1 182 ? -0.493 25.609 -9.094 1 74.69 182 LYS A CA 1
ATOM 1497 C C . LYS A 1 182 ? -1.969 25.281 -8.883 1 74.69 182 LYS A C 1
ATOM 1499 O O . LYS A 1 182 ? -2.338 24.656 -7.887 1 74.69 182 LYS A O 1
ATOM 1504 N N . THR A 1 183 ? -2.781 25.922 -9.625 1 82 183 THR A N 1
ATOM 1505 C CA . THR A 1 183 ? -4.191 25.562 -9.734 1 82 183 THR A CA 1
ATOM 1506 C C . THR A 1 183 ? -4.5 25 -11.109 1 82 183 THR A C 1
ATOM 1508 O O . THR A 1 183 ? -4.129 25.578 -12.133 1 82 183 THR A O 1
ATOM 1511 N N . PHE A 1 184 ? -5.055 23.797 -11.125 1 88.06 184 PHE A N 1
ATOM 1512 C CA . PHE A 1 184 ? -5.465 23.141 -12.367 1 88.06 184 PHE A CA 1
ATOM 1513 C C . PHE A 1 184 ? -6.965 23.297 -12.594 1 88.06 184 PHE A C 1
ATOM 1515 O O . PHE A 1 184 ? -7.754 23.172 -11.656 1 88.06 184 PHE A O 1
ATOM 1522 N N . ILE A 1 185 ? -7.277 23.719 -13.758 1 92.56 185 ILE A N 1
ATOM 1523 C CA . ILE A 1 185 ? -8.672 23.75 -14.18 1 92.56 185 ILE A CA 1
ATOM 1524 C C . ILE A 1 185 ? -8.898 22.719 -15.281 1 92.56 185 ILE A C 1
ATOM 1526 O O . ILE A 1 185 ? -8.297 22.797 -16.359 1 92.56 185 ILE A O 1
ATOM 1530 N N . ILE A 1 186 ? -9.75 21.703 -15.023 1 94.38 186 ILE A N 1
ATOM 1531 C CA . ILE A 1 186 ? -9.922 20.578 -15.93 1 94.38 186 ILE A CA 1
ATOM 1532 C C . ILE A 1 186 ? -11.398 20.422 -16.281 1 94.38 186 ILE A C 1
ATOM 1534 O O . ILE A 1 186 ? -12.273 20.547 -15.422 1 94.38 186 ILE A O 1
ATOM 1538 N N . SER A 1 187 ? -11.641 20.203 -17.531 1 96.25 187 SER A N 1
ATOM 1539 C CA . SER A 1 187 ? -12.977 19.906 -18.047 1 96.25 187 SER A CA 1
ATOM 1540 C C . SER A 1 187 ? -13.148 18.422 -18.312 1 96.25 187 SER A C 1
ATOM 1542 O O . SER A 1 187 ? -12.203 17.75 -18.766 1 96.25 187 SER A O 1
ATOM 1544 N N . ILE A 1 188 ? -14.312 17.922 -17.969 1 96.25 188 ILE A N 1
ATOM 1545 C CA . ILE A 1 188 ? -14.641 16.547 -18.328 1 96.25 188 ILE A CA 1
ATOM 1546 C C . ILE A 1 188 ? -15.633 16.531 -19.484 1 96.25 188 ILE A C 1
ATOM 1548 O O . ILE A 1 188 ? -16.641 17.25 -19.453 1 96.25 188 ILE A O 1
ATOM 1552 N N . LEU A 1 189 ? -15.211 15.805 -20.5 1 95.88 189 LEU A N 1
ATOM 1553 C CA . LEU A 1 189 ? -16.062 15.641 -21.672 1 95.88 189 LEU A CA 1
ATOM 1554 C C . LEU A 1 189 ? -16.641 14.227 -21.734 1 95.88 189 LEU A C 1
ATOM 1556 O O . LEU A 1 189 ? -15.914 13.25 -21.562 1 95.88 189 LEU A O 1
ATOM 1560 N N . ILE A 1 190 ? -17.938 14.125 -21.938 1 94.88 190 ILE A N 1
ATOM 1561 C CA . ILE A 1 190 ? -18.609 12.852 -22.172 1 94.88 190 ILE A CA 1
ATOM 1562 C C . ILE A 1 190 ? -19.219 12.836 -23.562 1 94.88 190 ILE A C 1
ATOM 1564 O O . ILE A 1 190 ? -20.141 13.602 -23.859 1 94.88 190 ILE A O 1
ATOM 1568 N N . ASP A 1 191 ? -18.641 11.969 -24.344 1 93 191 ASP A N 1
ATOM 1569 C CA . ASP A 1 191 ? -19 11.93 -25.75 1 93 191 ASP A CA 1
ATOM 1570 C C . ASP A 1 191 ? -18.875 13.312 -26.391 1 93 191 ASP A C 1
ATOM 1572 O O . ASP A 1 191 ? -19.797 13.789 -27.062 1 93 191 ASP A O 1
ATOM 1576 N N . GLY A 1 192 ? -17.859 13.922 -26.016 1 92.69 192 GLY A N 1
ATOM 1577 C CA . GLY A 1 192 ? -17.5 15.18 -26.656 1 92.69 192 GLY A CA 1
ATOM 1578 C C . GLY A 1 192 ? -18.203 16.375 -26.047 1 92.69 192 GLY A C 1
ATOM 1579 O O . GLY A 1 192 ? -17.891 17.516 -26.359 1 92.69 192 GLY A O 1
ATOM 1580 N N . LYS A 1 193 ? -19.141 16.141 -25.141 1 94.06 193 LYS A N 1
ATOM 1581 C CA . LYS A 1 193 ? -19.875 17.219 -24.5 1 94.06 193 LYS A CA 1
ATOM 1582 C C . LYS A 1 193 ? -19.312 17.531 -23.109 1 94.06 193 LYS A C 1
ATOM 1584 O O . LYS A 1 193 ? -19.109 16.625 -22.297 1 94.06 193 LYS A O 1
ATOM 1589 N N . GLU A 1 194 ? -19.047 18.797 -22.844 1 95.56 194 GLU A N 1
ATOM 1590 C CA . GLU A 1 194 ? -18.547 19.188 -21.531 1 95.56 194 GLU A CA 1
ATOM 1591 C C . GLU A 1 194 ? -19.625 19.016 -20.453 1 95.56 194 GLU A C 1
ATOM 1593 O O . GLU A 1 194 ? -20.703 19.625 -20.562 1 95.56 194 GLU A O 1
ATOM 1598 N N . MET A 1 195 ? -19.328 18.25 -19.5 1 95.06 195 MET A N 1
ATOM 1599 C CA . MET A 1 195 ? -20.328 17.922 -18.484 1 95.06 195 MET A CA 1
ATOM 1600 C C . MET A 1 195 ? -19.922 18.469 -17.125 1 95.06 195 MET A C 1
ATOM 1602 O O . MET A 1 195 ? -20.688 18.375 -16.172 1 95.06 195 MET A O 1
ATOM 1606 N N . GLY A 1 196 ? -18.734 19.031 -17.016 1 94.94 196 GLY A N 1
ATOM 1607 C CA . GLY A 1 196 ? -18.266 19.594 -15.75 1 94.94 196 GLY A CA 1
ATOM 1608 C C . GLY A 1 196 ? -16.891 20.203 -15.844 1 94.94 196 GLY A C 1
ATOM 1609 O O . GLY A 1 196 ? -16.125 19.906 -16.766 1 94.94 196 GLY A O 1
ATOM 1610 N N . VAL A 1 197 ? -16.688 21.156 -15.031 1 94.69 197 VAL A N 1
ATOM 1611 C CA . VAL A 1 197 ? -15.383 21.797 -14.875 1 94.69 197 VAL A CA 1
ATOM 1612 C C . VAL A 1 197 ? -14.977 21.797 -13.406 1 94.69 197 VAL A C 1
ATOM 1614 O O . VAL A 1 197 ? -15.797 22.078 -12.523 1 94.69 197 VAL A O 1
ATOM 1617 N N . GLY A 1 198 ? -13.727 21.312 -13.164 1 92.56 198 GLY A N 1
ATOM 1618 C CA . GLY A 1 198 ? -13.25 21.25 -11.789 1 92.56 198 GLY A CA 1
ATOM 1619 C C . GLY A 1 198 ? -11.914 21.938 -11.594 1 92.56 198 GLY A C 1
ATOM 1620 O O . GLY A 1 198 ? -11.102 22.016 -12.523 1 92.56 198 GLY A O 1
ATOM 1621 N N . LYS A 1 199 ? -11.812 22.5 -10.438 1 88.62 199 LYS A N 1
ATOM 1622 C CA . LYS A 1 199 ? -10.562 23.141 -10.039 1 88.62 199 LYS A CA 1
ATOM 1623 C C . LYS A 1 199 ? -9.898 22.375 -8.898 1 88.62 199 LYS A C 1
ATOM 1625 O O . LYS A 1 199 ? -10.578 21.781 -8.062 1 88.62 199 LYS A O 1
ATOM 1630 N N . GLY A 1 200 ? -8.555 22.281 -8.977 1 82.88 200 GLY A N 1
ATOM 1631 C CA . GLY A 1 200 ? -7.797 21.625 -7.926 1 82.88 200 GLY A CA 1
ATOM 1632 C C . GLY A 1 200 ? -6.332 22.016 -7.898 1 82.88 200 GLY A C 1
ATOM 1633 O O . GLY A 1 200 ? -5.828 22.625 -8.852 1 82.88 200 GLY A O 1
ATOM 1634 N N . LYS A 1 201 ? -5.699 21.734 -6.852 1 76.69 201 LYS A N 1
ATOM 1635 C CA . LYS A 1 201 ? -4.285 22.078 -6.707 1 76.69 201 LYS A CA 1
ATOM 1636 C C . LYS A 1 201 ? -3.404 21.078 -7.461 1 76.69 201 LYS A C 1
ATOM 1638 O O . LYS A 1 201 ? -2.213 21.328 -7.664 1 76.69 201 LYS A O 1
ATOM 1643 N N . ASN A 1 202 ? -3.979 19.984 -7.859 1 76.44 202 ASN A N 1
ATOM 1644 C CA . ASN A 1 202 ? -3.363 19.031 -8.766 1 76.44 202 ASN A CA 1
ATOM 1645 C C . ASN A 1 202 ? -4.383 18.453 -9.742 1 76.44 202 ASN A C 1
ATOM 1647 O O . ASN A 1 202 ? -5.582 18.688 -9.617 1 76.44 202 ASN A O 1
ATOM 1651 N N . LYS A 1 203 ? -3.84 17.812 -10.727 1 83.44 203 LYS A N 1
ATOM 1652 C CA . LYS A 1 203 ? -4.691 17.297 -11.797 1 83.44 203 LYS A CA 1
ATOM 1653 C C . LYS A 1 203 ? -5.754 16.344 -11.242 1 83.44 203 LYS A C 1
ATOM 1655 O O . LYS A 1 203 ? -6.922 16.422 -11.633 1 83.44 203 LYS A O 1
ATOM 1660 N N . LYS A 1 204 ? -5.402 15.578 -10.305 1 81.12 204 LYS A N 1
ATOM 1661 C CA . LYS A 1 204 ? -6.32 14.586 -9.742 1 81.12 204 LYS A CA 1
ATOM 1662 C C . LYS A 1 204 ? -7.512 15.25 -9.07 1 81.12 204 LYS A C 1
ATOM 1664 O O . LYS A 1 204 ? -8.656 14.867 -9.297 1 81.12 204 LYS A O 1
ATOM 1669 N N . GLU A 1 205 ? -7.203 16.141 -8.266 1 81.19 205 GLU A N 1
ATOM 1670 C CA . GLU A 1 205 ? -8.242 16.875 -7.555 1 81.19 205 GLU A CA 1
ATOM 1671 C C . GLU A 1 205 ? -9.188 17.578 -8.531 1 81.19 205 GLU A C 1
ATOM 1673 O O . GLU A 1 205 ? -10.406 17.578 -8.336 1 81.19 205 GLU A O 1
ATOM 1678 N N . ALA A 1 206 ? -8.57 18.188 -9.547 1 85.56 206 ALA A N 1
ATOM 1679 C CA . ALA A 1 206 ? -9.367 18.891 -10.547 1 85.56 206 ALA A CA 1
ATOM 1680 C C . ALA A 1 206 ? -10.266 17.906 -11.305 1 85.56 206 ALA A C 1
ATOM 1682 O O . ALA A 1 206 ? -11.43 18.219 -11.57 1 85.56 206 ALA A O 1
ATOM 1683 N N . GLU A 1 207 ? -9.688 16.781 -11.578 1 91.75 207 GLU A N 1
ATOM 1684 C CA . GLU A 1 207 ? -10.469 15.758 -12.273 1 91.75 207 GLU A CA 1
ATOM 1685 C C . GLU A 1 207 ? -11.633 15.281 -11.414 1 91.75 207 GLU A C 1
ATOM 1687 O O . GLU A 1 207 ? -12.742 15.07 -11.922 1 91.75 207 GLU A O 1
ATOM 1692 N N . GLN A 1 208 ? -11.445 15.109 -10.133 1 88.31 208 GLN A N 1
ATOM 1693 C CA . GLN A 1 208 ? -12.5 14.688 -9.227 1 88.31 208 GLN A CA 1
ATOM 1694 C C . GLN A 1 208 ? -13.617 15.734 -9.148 1 88.31 208 GLN A C 1
ATOM 1696 O O . GLN A 1 208 ? -14.797 15.391 -9.188 1 88.31 208 GLN A O 1
ATOM 1701 N N . ALA A 1 209 ? -13.156 16.953 -9.102 1 86.94 209 ALA A N 1
ATOM 1702 C CA . ALA A 1 209 ? -14.133 18.047 -9.047 1 86.94 209 ALA A CA 1
ATOM 1703 C C . ALA A 1 209 ? -14.969 18.094 -10.328 1 86.94 209 ALA A C 1
ATOM 1705 O O . ALA A 1 209 ? -16.188 18.266 -10.273 1 86.94 209 ALA A O 1
ATOM 1706 N N . ALA A 1 210 ? -14.266 17.953 -11.438 1 92.56 210 ALA A N 1
ATOM 1707 C CA . ALA A 1 210 ? -14.969 17.922 -12.719 1 92.56 210 ALA A CA 1
ATOM 1708 C C . ALA A 1 210 ? -15.953 16.75 -12.773 1 92.56 210 ALA A C 1
ATOM 1710 O O . ALA A 1 210 ? -17.094 16.906 -13.219 1 92.56 210 ALA A O 1
ATOM 1711 N N . SER A 1 211 ? -15.469 15.703 -12.281 1 92.44 211 SER A N 1
ATOM 1712 C CA . SER A 1 211 ? -16.281 14.5 -12.281 1 92.44 211 SER A CA 1
ATOM 1713 C C . SER A 1 211 ? -17.516 14.656 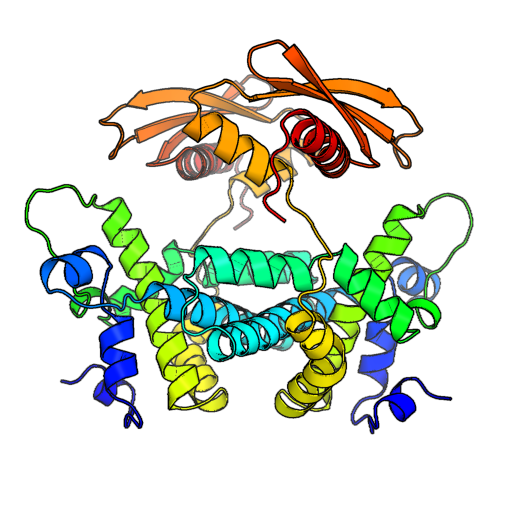-11.398 1 92.44 211 SER A C 1
ATOM 1715 O O . SER A 1 211 ? -18.594 14.188 -11.742 1 92.44 211 SER A O 1
ATOM 1717 N N . LYS A 1 212 ? -17.391 15.258 -10.32 1 89.19 212 LYS A N 1
ATOM 1718 C CA . LYS A 1 212 ? -18.5 15.508 -9.398 1 89.19 212 LYS A CA 1
ATOM 1719 C C . LYS A 1 212 ? -19.594 16.312 -10.086 1 89.19 212 LYS A C 1
ATOM 1721 O O . LYS A 1 212 ? -20.781 15.977 -9.961 1 89.19 212 LYS A O 1
ATOM 1726 N N . GLN A 1 213 ? -19.203 17.312 -10.781 1 91.25 213 GLN A N 1
ATOM 1727 C CA . GLN A 1 213 ? -20.172 18.125 -11.508 1 91.25 213 GLN A CA 1
ATOM 1728 C C . GLN A 1 213 ? -20.875 17.312 -12.578 1 91.25 213 GLN A C 1
ATOM 1730 O O . GLN A 1 213 ? -22.094 17.453 -12.766 1 91.25 213 GLN A O 1
ATOM 1735 N N . ALA A 1 214 ? -20.031 16.531 -13.211 1 93 214 ALA A N 1
ATOM 1736 C CA . ALA A 1 214 ? -20.625 15.688 -14.25 1 93 214 ALA A CA 1
ATOM 1737 C C . ALA A 1 214 ? -21.656 14.734 -13.664 1 93 214 ALA A C 1
ATOM 1739 O O . ALA A 1 214 ? -22.719 14.523 -14.258 1 93 214 ALA A O 1
ATOM 1740 N N . MET A 1 215 ? -21.391 14.234 -12.562 1 91 215 MET A N 1
ATOM 1741 C CA . MET A 1 215 ? -22.281 13.289 -11.898 1 91 215 MET A CA 1
ATOM 1742 C C . MET A 1 215 ? -23.609 13.961 -11.539 1 91 215 MET A C 1
ATOM 1744 O O . MET A 1 215 ? -24.672 13.352 -11.68 1 91 215 MET A O 1
ATOM 1748 N N . LYS A 1 216 ? -23.5 15.102 -11.086 1 90.19 216 LYS A N 1
ATOM 1749 C CA . LYS A 1 216 ? -24.688 15.859 -10.75 1 90.19 216 LYS A CA 1
ATOM 1750 C C . LYS A 1 216 ? -25.562 16.094 -11.977 1 90.19 216 LYS A C 1
ATOM 1752 O O . LYS A 1 216 ? -26.781 15.922 -11.922 1 90.19 216 LYS A O 1
ATOM 1757 N N . LYS A 1 217 ? -24.859 16.438 -13.008 1 90.88 217 LYS A N 1
ATOM 1758 C CA . LYS A 1 217 ? -25.578 16.703 -14.25 1 90.88 217 LYS A CA 1
ATOM 1759 C C . LYS A 1 217 ? -26.25 15.445 -14.789 1 90.88 217 LYS A C 1
ATOM 1761 O O . LYS A 1 217 ? -27.344 15.508 -15.352 1 90.88 217 LYS A O 1
ATOM 1766 N N . LEU A 1 218 ? -25.516 14.375 -14.602 1 89.56 218 LEU A N 1
ATOM 1767 C CA . LEU A 1 218 ? -26 13.102 -15.117 1 89.56 218 LEU A CA 1
ATOM 1768 C C . LEU A 1 218 ? -26.969 12.453 -14.133 1 89.56 218 LEU A C 1
ATOM 1770 O O . LEU A 1 218 ? -27.578 11.43 -14.445 1 89.56 218 LEU A O 1
ATOM 1774 N N . LYS A 1 219 ? -27.25 13.039 -13.016 1 83.62 219 LYS A N 1
ATOM 1775 C CA . LYS A 1 219 ? -28.109 12.539 -11.953 1 83.62 219 LYS A CA 1
ATOM 1776 C C . LYS A 1 219 ? -27.688 11.141 -11.516 1 83.62 219 LYS A C 1
ATOM 1778 O O . LYS A 1 219 ? -28.531 10.25 -11.367 1 83.62 219 LYS A O 1
ATOM 1783 N N . ILE A 1 220 ? -26.391 11.016 -11.727 1 78.12 220 ILE A N 1
ATOM 1784 C CA . ILE A 1 220 ? -25.844 9.773 -11.18 1 78.12 220 ILE A CA 1
ATOM 1785 C C . ILE A 1 220 ? -25.75 9.875 -9.656 1 78.12 220 ILE A C 1
ATOM 1787 O O . ILE A 1 220 ? -25.109 10.797 -9.133 1 78.12 220 ILE A O 1
ATOM 1791 N N . GLN A 1 221 ? -26.719 9.242 -8.945 1 65.44 221 GLN A N 1
ATOM 1792 C CA . GLN A 1 221 ? -26.766 9.297 -7.488 1 65.44 221 GLN A CA 1
ATOM 1793 C C . GLN A 1 221 ? -26 8.133 -6.871 1 65.44 221 GLN A C 1
ATOM 1795 O O . GLN A 1 221 ? -26.531 7.02 -6.762 1 65.44 221 GLN A O 1
ATOM 1800 N N . LYS A 1 222 ? -24.953 7.762 -7.27 1 53.31 222 LYS A N 1
ATOM 1801 C CA . LYS A 1 222 ? -24.438 6.582 -6.578 1 53.31 222 LYS A CA 1
ATOM 1802 C C . LYS A 1 222 ? -24.156 6.891 -5.109 1 53.31 222 LYS A C 1
ATOM 1804 O O . LYS A 1 222 ? -24 5.973 -4.301 1 53.31 222 LYS A O 1
ATOM 1809 N N . TYR A 1 223 ? -23.797 7.996 -4.57 1 44.62 223 TYR A N 1
ATOM 1810 C CA . TYR A 1 223 ? -23.688 8.047 -3.117 1 44.62 223 TYR A CA 1
ATOM 1811 C C . TYR A 1 223 ? -24.969 8.609 -2.494 1 44.62 223 TYR A C 1
ATOM 1813 O O . TYR A 1 223 ? -25.656 9.438 -3.104 1 44.62 223 TYR A O 1
ATOM 1821 N N . MET B 1 1 ? 1.686 -34.906 2.832 1 50.09 1 MET B N 1
ATOM 1822 C CA . MET B 1 1 ? 2.111 -34.062 3.939 1 50.09 1 MET B CA 1
ATOM 1823 C C . MET B 1 1 ? 1.4 -32.719 3.891 1 50.09 1 MET B C 1
ATOM 1825 O O . MET B 1 1 ? 1.33 -32.094 2.836 1 50.09 1 MET B O 1
ATOM 1829 N N . ASN B 1 2 ? 0.354 -32.438 4.926 1 80.75 2 ASN B N 1
ATOM 1830 C CA . ASN B 1 2 ? -0.616 -31.344 4.879 1 80.75 2 ASN B CA 1
ATOM 1831 C C . ASN B 1 2 ? 0.063 -29.984 4.992 1 80.75 2 ASN B C 1
ATOM 1833 O O . ASN B 1 2 ? 1.081 -29.844 5.672 1 80.75 2 ASN B O 1
ATOM 1837 N N . LEU B 1 3 ? 0.075 -29.188 3.996 1 86.75 3 LEU B N 1
ATOM 1838 C CA . LEU B 1 3 ? 0.6 -27.828 3.959 1 86.75 3 LEU B CA 1
ATOM 1839 C C . LEU B 1 3 ? 0.594 -27.203 5.352 1 86.75 3 LEU B C 1
ATOM 1841 O O . LEU B 1 3 ? 1.574 -26.562 5.758 1 86.75 3 LEU B O 1
ATOM 1845 N N . LEU B 1 4 ? -0.293 -27.531 6.094 1 92.62 4 LEU B N 1
ATOM 1846 C CA . LEU B 1 4 ? -0.421 -26.969 7.434 1 92.62 4 LEU B CA 1
ATOM 1847 C C . LEU B 1 4 ? 0.577 -27.609 8.391 1 92.62 4 LEU B C 1
ATOM 1849 O O . LEU B 1 4 ? 1.147 -26.922 9.25 1 92.62 4 LEU B O 1
ATOM 1853 N N . GLU B 1 5 ? 0.792 -28.875 8.18 1 89.94 5 GLU B N 1
ATOM 1854 C CA . GLU B 1 5 ? 1.76 -29.594 9.008 1 89.94 5 GLU B CA 1
ATOM 1855 C C . GLU B 1 5 ? 3.18 -29.094 8.75 1 89.94 5 GLU B C 1
ATOM 1857 O O . GLU B 1 5 ? 3.98 -28.984 9.68 1 89.94 5 GLU B O 1
ATOM 1862 N N . LYS B 1 6 ? 3.408 -28.797 7.543 1 88.69 6 LYS B N 1
ATOM 1863 C CA . LYS B 1 6 ? 4.723 -28.297 7.156 1 88.69 6 LYS B CA 1
ATOM 1864 C C . LYS B 1 6 ? 5.066 -27.016 7.93 1 88.69 6 LYS B C 1
ATOM 1866 O O . LYS B 1 6 ? 6.23 -26.781 8.258 1 88.69 6 LYS B O 1
ATOM 1871 N N . PHE B 1 7 ? 4.02 -26.297 8.297 1 89.88 7 PHE B N 1
ATOM 1872 C CA . PHE B 1 7 ? 4.258 -25.016 8.953 1 89.88 7 PHE B CA 1
ATOM 1873 C C . PHE B 1 7 ? 3.805 -25.062 10.406 1 89.88 7 PHE B C 1
ATOM 1875 O O . PHE B 1 7 ? 3.686 -24.016 11.055 1 89.88 7 PHE B O 1
ATOM 1882 N N . ASN B 1 8 ? 3.492 -26.266 10.883 1 92.56 8 ASN B N 1
ATOM 1883 C CA . ASN B 1 8 ? 3.086 -26.484 12.266 1 92.56 8 ASN B CA 1
ATOM 1884 C C . ASN B 1 8 ? 1.849 -25.672 12.625 1 92.56 8 ASN B C 1
ATOM 1886 O O . ASN B 1 8 ? 1.798 -25.047 13.688 1 92.56 8 ASN B O 1
ATOM 1890 N N . ILE B 1 9 ? 0.976 -25.625 11.68 1 94.5 9 ILE B N 1
ATOM 1891 C CA . ILE B 1 9 ? -0.281 -24.922 11.906 1 94.5 9 ILE B CA 1
ATOM 1892 C C . ILE B 1 9 ? -1.351 -25.906 12.375 1 94.5 9 ILE B C 1
ATOM 1894 O O . ILE B 1 9 ? -1.661 -26.875 11.672 1 94.5 9 ILE B O 1
ATOM 1898 N N . LEU B 1 10 ? -1.804 -25.75 13.508 1 95.19 10 LEU B N 1
ATOM 1899 C CA . LEU B 1 10 ? -3.012 -26.422 13.977 1 95.19 10 LEU B CA 1
ATOM 1900 C C . LEU B 1 10 ? -4.238 -25.547 13.773 1 95.19 10 LEU B C 1
ATOM 1902 O O . LEU B 1 10 ? -4.516 -24.672 14.594 1 95.19 10 LEU B O 1
ATOM 1906 N N . PRO B 1 11 ? -4.965 -25.812 12.797 1 96.12 11 PRO B N 1
ATOM 1907 C CA . PRO B 1 11 ? -6.027 -24.891 12.414 1 96.12 11 PRO B CA 1
ATOM 1908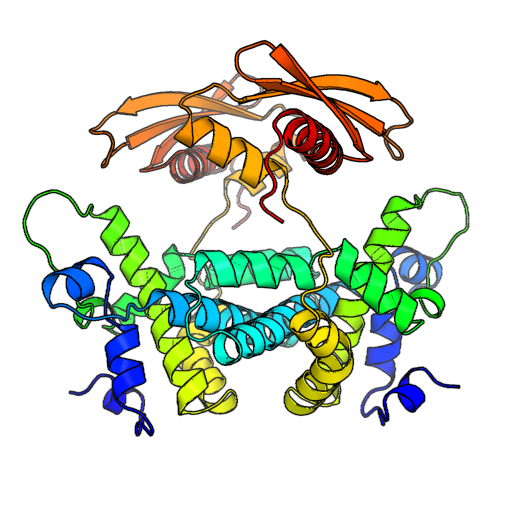 C C . PRO B 1 11 ? -7.152 -24.828 13.445 1 96.12 11 PRO B C 1
ATOM 1910 O O . PRO B 1 11 ? -7.668 -25.859 13.867 1 96.12 11 PRO B O 1
ATOM 1913 N N . LYS B 1 12 ? -7.492 -23.625 13.836 1 97.25 12 LYS B N 1
ATOM 1914 C CA . LYS B 1 12 ? -8.719 -23.391 14.594 1 97.25 12 LYS B CA 1
ATOM 1915 C C . LYS B 1 12 ? -9.938 -23.391 13.68 1 97.25 12 LYS B C 1
ATOM 1917 O O . LYS B 1 12 ? -11.008 -23.859 14.07 1 97.25 12 LYS B O 1
ATOM 1922 N N . ASP B 1 13 ? -9.812 -22.922 12.492 1 97 13 ASP B N 1
ATOM 1923 C CA . ASP B 1 13 ? -10.82 -22.906 11.438 1 97 13 ASP B CA 1
ATOM 1924 C C . ASP B 1 13 ? -10.242 -23.391 10.117 1 97 13 ASP B C 1
ATOM 1926 O O . ASP B 1 13 ? -9.672 -22.609 9.352 1 97 13 ASP B O 1
ATOM 1930 N N . ARG B 1 14 ? -10.492 -24.594 9.852 1 94.94 14 ARG B N 1
ATOM 1931 C CA . ARG B 1 14 ? -9.945 -25.219 8.656 1 94.94 14 ARG B CA 1
ATOM 1932 C C . ARG B 1 14 ? -10.5 -24.578 7.391 1 94.94 14 ARG B C 1
ATOM 1934 O O . ARG B 1 14 ? -9.844 -24.547 6.352 1 94.94 14 ARG B O 1
ATOM 1941 N N . HIS B 1 15 ? -11.664 -24.094 7.48 1 96.62 15 HIS B N 1
ATOM 1942 C CA . HIS B 1 15 ? -12.336 -23.5 6.332 1 96.62 15 HIS B CA 1
ATOM 1943 C C . HIS B 1 15 ? -11.547 -22.312 5.785 1 96.62 15 HIS B C 1
ATOM 1945 O O . HIS B 1 15 ? -11.531 -22.078 4.574 1 96.62 15 HIS B O 1
ATOM 1951 N N . LEU B 1 16 ? -10.867 -21.562 6.664 1 97.44 16 LEU B N 1
ATOM 1952 C CA . LEU B 1 16 ? -10.047 -20.438 6.258 1 97.44 16 LEU B CA 1
ATOM 1953 C C . LEU B 1 16 ? -8.984 -20.859 5.25 1 97.44 16 LEU B C 1
ATOM 1955 O O . LEU B 1 16 ? -8.711 -20.141 4.285 1 97.44 16 LEU B O 1
ATOM 1959 N N . TYR B 1 17 ? -8.477 -22.016 5.504 1 97.19 17 TYR B N 1
ATOM 1960 C CA . TYR B 1 17 ? -7.379 -22.484 4.66 1 97.19 17 TYR B CA 1
ATOM 1961 C C . TYR B 1 17 ? -7.906 -23.062 3.352 1 97.19 17 TYR B C 1
ATOM 1963 O O . TYR B 1 17 ? -7.227 -23 2.324 1 97.19 17 TYR B O 1
ATOM 1971 N N . ASP B 1 18 ? -9.141 -23.547 3.332 1 95.62 18 ASP B N 1
ATOM 1972 C CA . ASP B 1 18 ? -9.789 -23.922 2.082 1 95.62 18 ASP B CA 1
ATOM 1973 C C . ASP B 1 18 ? -10.07 -22.703 1.21 1 95.62 18 ASP B C 1
ATOM 1975 O O . ASP B 1 18 ? -9.82 -22.734 0.003 1 95.62 18 ASP B O 1
ATOM 1979 N N . VAL B 1 19 ? -10.531 -21.703 1.86 1 97.25 19 VAL B N 1
ATOM 1980 C CA . VAL B 1 19 ? -10.852 -20.453 1.174 1 97.25 19 VAL B CA 1
ATOM 1981 C C . VAL B 1 19 ? -9.594 -19.859 0.551 1 97.25 19 VAL B C 1
ATOM 1983 O O . VAL B 1 19 ? -9.617 -19.375 -0.581 1 97.25 19 VAL B O 1
ATOM 1986 N N . ALA B 1 20 ? -8.477 -19.953 1.234 1 98 20 ALA B N 1
ATOM 1987 C CA . ALA B 1 20 ? -7.223 -19.297 0.874 1 98 20 ALA B CA 1
ATOM 1988 C C . ALA B 1 20 ? -6.695 -19.812 -0.462 1 98 20 ALA B C 1
ATOM 1990 O O . ALA B 1 20 ? -5.875 -19.156 -1.106 1 98 20 ALA B O 1
ATOM 1991 N N . PHE B 1 21 ? -7.223 -20.969 -0.91 1 97.19 21 PHE B N 1
ATOM 1992 C CA . PHE B 1 21 ? -6.66 -21.578 -2.111 1 97.19 21 PHE B CA 1
ATOM 1993 C C . PHE B 1 21 ? -7.719 -21.703 -3.199 1 97.19 21 PHE B C 1
ATOM 1995 O O . PHE B 1 21 ? -7.488 -22.344 -4.23 1 97.19 21 PHE B O 1
ATOM 2002 N N . THR B 1 22 ? -8.828 -21.078 -3.018 1 96.19 22 THR B N 1
ATOM 2003 C CA . THR B 1 22 ? -9.938 -21.25 -3.949 1 96.19 22 THR B CA 1
ATOM 2004 C C . THR B 1 22 ? -10.07 -20.047 -4.875 1 96.19 22 THR B C 1
ATOM 2006 O O . THR B 1 22 ? -10.414 -18.953 -4.43 1 96.19 22 THR B O 1
ATOM 2009 N N . HIS B 1 23 ? -9.789 -20.234 -6.055 1 93.94 23 HIS B N 1
ATOM 2010 C CA . HIS B 1 23 ? -9.984 -19.203 -7.07 1 93.94 23 HIS B CA 1
ATOM 2011 C C . HIS B 1 23 ? -11.453 -19.078 -7.457 1 93.94 23 HIS B C 1
ATOM 2013 O O . HIS B 1 23 ? -12.234 -20.016 -7.277 1 93.94 23 HIS B O 1
ATOM 2019 N N . GLY B 1 24 ? -11.875 -17.953 -8.008 1 89.94 24 GLY B N 1
ATOM 2020 C CA . GLY B 1 24 ? -13.258 -17.688 -8.391 1 89.94 24 GLY B CA 1
ATOM 2021 C C . GLY B 1 24 ? -13.789 -18.672 -9.406 1 89.94 24 GLY B C 1
ATOM 2022 O O . GLY B 1 24 ? -14.961 -19.062 -9.352 1 89.94 24 GLY B O 1
ATOM 2023 N N . SER B 1 25 ? -12.953 -19.078 -10.367 1 87.06 25 SER B N 1
ATOM 2024 C CA . SER B 1 25 ? -13.375 -20.031 -11.383 1 87.06 25 SER B CA 1
ATOM 2025 C C . SER B 1 25 ? -13.82 -21.359 -10.758 1 87.06 25 SER B C 1
ATOM 2027 O O . SER B 1 25 ? -14.789 -21.969 -11.203 1 87.06 25 SER B O 1
ATOM 2029 N N . TYR B 1 26 ? -13.164 -21.781 -9.781 1 87.81 26 TYR B N 1
ATOM 2030 C CA . TYR B 1 26 ? -13.5 -23 -9.07 1 87.81 26 TYR B CA 1
ATOM 2031 C C . TYR B 1 26 ? -14.773 -22.812 -8.242 1 87.81 26 TYR B C 1
ATOM 2033 O O . TYR B 1 26 ? -15.633 -23.703 -8.219 1 87.81 26 TYR B O 1
ATOM 2041 N N . GLY B 1 27 ? -14.875 -21.75 -7.578 1 85.88 27 GLY B N 1
ATOM 2042 C CA . GLY B 1 27 ? -16.062 -21.453 -6.789 1 85.88 27 GLY B CA 1
ATOM 2043 C C . GLY B 1 27 ? -17.344 -21.453 -7.602 1 85.88 27 GLY B C 1
ATOM 2044 O O . GLY B 1 27 ? -18.328 -22.062 -7.207 1 85.88 27 GLY B O 1
ATOM 2045 N N . THR B 1 28 ? -17.25 -20.766 -8.664 1 83.62 28 THR B N 1
ATOM 2046 C CA . THR B 1 28 ? -18.406 -20.672 -9.539 1 83.62 28 THR B CA 1
ATOM 2047 C C . THR B 1 28 ? -18.828 -22.047 -10.039 1 83.62 28 THR B C 1
ATOM 2049 O O . THR B 1 28 ? -20.016 -22.391 -10 1 83.62 28 THR B O 1
ATOM 2052 N N . LYS B 1 29 ? -17.891 -22.828 -10.461 1 85.69 29 LYS B N 1
ATOM 2053 C CA . LYS B 1 29 ? -18.156 -24.156 -11.008 1 85.69 29 LYS B CA 1
ATOM 2054 C C . LYS B 1 29 ? -18.766 -25.078 -9.953 1 85.69 29 LYS B C 1
ATOM 2056 O O . LYS B 1 29 ? -19.625 -25.891 -10.266 1 85.69 29 LYS B O 1
ATOM 2061 N N . HIS B 1 30 ? -18.375 -24.922 -8.805 1 88.81 30 HIS B N 1
ATOM 2062 C CA . HIS B 1 30 ? -18.781 -25.859 -7.766 1 88.81 30 HIS B CA 1
ATOM 2063 C C . HIS B 1 30 ? -19.812 -25.234 -6.824 1 88.81 30 HIS B C 1
ATOM 2065 O O . HIS B 1 30 ? -20.109 -25.797 -5.77 1 88.81 30 HIS B O 1
ATOM 2071 N N . GLY B 1 31 ? -20.203 -24.062 -7.137 1 88.75 31 GLY B N 1
ATOM 2072 C CA . GLY B 1 31 ? -21.25 -23.391 -6.383 1 88.75 31 GLY B CA 1
ATOM 2073 C C . GLY B 1 31 ? -20.781 -22.891 -5.027 1 88.75 31 GLY B C 1
ATOM 2074 O O . GLY B 1 31 ? -21.547 -22.922 -4.059 1 88.75 31 GLY B O 1
ATOM 2075 N N . LEU B 1 32 ? -19.516 -22.594 -4.973 1 87.75 32 LEU B N 1
ATOM 2076 C CA . LEU B 1 32 ? -19 -22.031 -3.734 1 87.75 32 LEU B CA 1
ATOM 2077 C C . LEU B 1 32 ? -19.203 -20.516 -3.695 1 87.75 32 LEU B C 1
ATOM 2079 O O . LEU B 1 32 ? -19.156 -19.859 -4.734 1 87.75 32 LEU B O 1
ATOM 2083 N N . ASP B 1 33 ? -19.359 -19.938 -2.512 1 89.62 33 ASP B N 1
ATOM 2084 C CA . ASP B 1 33 ? -19.641 -18.5 -2.373 1 89.62 33 ASP B CA 1
ATOM 2085 C C . ASP B 1 33 ? -18.406 -17.766 -1.832 1 89.62 33 ASP B C 1
ATOM 2087 O O . ASP B 1 33 ? -18.547 -16.672 -1.289 1 89.62 33 ASP B O 1
ATOM 2091 N N . TYR B 1 34 ? -17.297 -18.516 -1.927 1 92 34 TYR B N 1
ATOM 2092 C CA . TYR B 1 34 ? -16.078 -17.875 -1.406 1 92 34 TYR B CA 1
ATOM 2093 C C . TYR B 1 34 ? -14.93 -18.016 -2.387 1 92 34 TYR B C 1
ATOM 2095 O O . TYR B 1 34 ? -14.891 -18.953 -3.186 1 92 34 TYR B O 1
ATOM 2103 N N . THR B 1 35 ? -14.039 -17.094 -2.43 1 94.88 35 THR B N 1
ATOM 2104 C CA . THR B 1 35 ? -12.758 -17.062 -3.129 1 94.88 35 THR B CA 1
ATOM 2105 C C . THR B 1 35 ? -11.664 -16.5 -2.232 1 94.88 35 THR B C 1
ATOM 2107 O O . THR B 1 35 ? 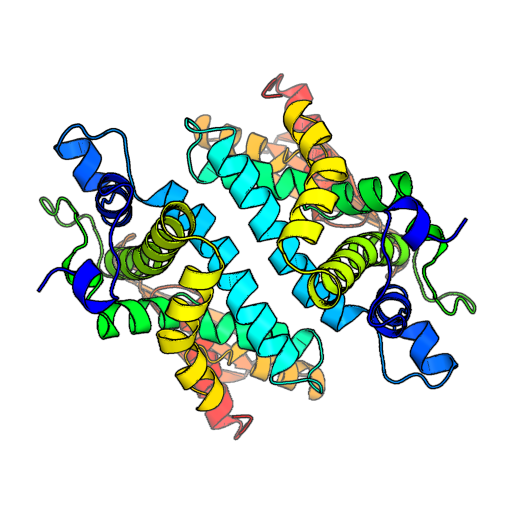-11.945 -15.953 -1.168 1 94.88 35 THR B O 1
ATOM 2110 N N . TYR B 1 36 ? -10.523 -16.594 -2.66 1 97.12 36 TYR B N 1
ATOM 2111 C CA . TYR B 1 36 ? -9.398 -16.219 -1.814 1 97.12 36 TYR B CA 1
ATOM 2112 C C . TYR B 1 36 ? -9.219 -14.711 -1.795 1 97.12 36 TYR B C 1
ATOM 2114 O O . TYR B 1 36 ? -8.43 -14.18 -1.003 1 97.12 36 TYR B O 1
ATOM 2122 N N . GLU B 1 37 ? -9.945 -13.938 -2.492 1 96.81 37 GLU B N 1
ATOM 2123 C CA . GLU B 1 37 ? -9.648 -12.547 -2.797 1 96.81 37 GLU B CA 1
ATOM 2124 C C . GLU B 1 37 ? -9.711 -11.68 -1.542 1 96.81 37 GLU B C 1
ATOM 2126 O O . GLU B 1 37 ? -8.883 -10.789 -1.352 1 96.81 37 GLU B O 1
ATOM 2131 N N . ARG B 1 38 ? -10.68 -11.93 -0.693 1 98 38 ARG B N 1
ATOM 2132 C CA . ARG B 1 38 ? -10.789 -11.156 0.541 1 98 38 ARG B CA 1
ATOM 2133 C C . ARG B 1 38 ? -9.617 -11.438 1.469 1 98 38 ARG B C 1
ATOM 2135 O O . ARG B 1 38 ? -9.102 -10.523 2.121 1 98 38 ARG B O 1
ATOM 2142 N N . LEU B 1 39 ? -9.219 -12.695 1.527 1 98.62 39 LEU B N 1
ATOM 2143 C CA . LEU B 1 39 ? -8.062 -13.07 2.336 1 98.62 39 LEU B CA 1
ATOM 2144 C C . LEU B 1 39 ? -6.781 -12.477 1.765 1 98.62 39 LEU B C 1
ATOM 2146 O O . LEU B 1 39 ? -5.879 -12.094 2.518 1 98.62 39 LEU B O 1
ATOM 2150 N N . GLU B 1 40 ? -6.727 -12.469 0.426 1 98.31 40 GLU B N 1
ATOM 2151 C CA . GLU B 1 40 ? -5.594 -11.82 -0.234 1 98.31 40 GLU B CA 1
ATOM 2152 C C . GLU B 1 40 ? -5.488 -10.352 0.164 1 98.31 40 GLU B C 1
ATOM 2154 O O . GLU B 1 40 ? -4.395 -9.859 0.458 1 98.31 40 GLU B O 1
ATOM 2159 N N . PHE B 1 41 ? -6.594 -9.688 0.199 1 98.25 41 PHE B N 1
ATOM 2160 C CA . PHE B 1 41 ? -6.68 -8.297 0.619 1 98.25 41 PHE B CA 1
ATOM 2161 C C . PHE B 1 41 ? -6.105 -8.117 2.02 1 98.25 41 PHE B C 1
ATOM 2163 O O . PHE B 1 41 ? -5.27 -7.238 2.246 1 98.25 41 PHE B O 1
ATOM 2170 N N . LEU B 1 42 ? -6.512 -8.922 2.906 1 98.75 42 LEU B N 1
ATOM 2171 C CA . LEU B 1 42 ? -6.035 -8.859 4.285 1 98.75 42 LEU B CA 1
ATOM 2172 C C . LEU B 1 42 ? -4.562 -9.25 4.367 1 98.75 42 LEU B C 1
ATOM 2174 O O . LEU B 1 42 ? -3.766 -8.555 5 1 98.75 42 LEU B O 1
ATOM 2178 N N . GLY B 1 43 ? -4.203 -10.312 3.742 1 98.81 43 GLY B N 1
ATOM 2179 C CA . GLY B 1 43 ? -2.844 -10.82 3.771 1 98.81 43 GLY B CA 1
ATOM 2180 C C . GLY B 1 43 ? -1.824 -9.844 3.223 1 98.81 43 GLY B C 1
ATOM 2181 O O . GLY B 1 43 ? -0.701 -9.758 3.725 1 98.81 43 GLY B O 1
ATOM 2182 N N . ASP B 1 44 ? -2.236 -9.133 2.205 1 98.31 44 ASP B N 1
ATOM 2183 C CA . ASP B 1 44 ? -1.359 -8.117 1.625 1 98.31 44 ASP B CA 1
ATOM 2184 C C . ASP B 1 44 ? -0.981 -7.062 2.66 1 98.31 44 ASP B C 1
ATOM 2186 O O . ASP B 1 44 ? 0.187 -6.684 2.768 1 98.31 44 ASP B O 1
ATOM 2190 N N . SER B 1 45 ? -1.938 -6.605 3.389 1 98.5 45 SER B N 1
ATOM 2191 C CA . SER B 1 45 ? -1.692 -5.582 4.402 1 98.5 45 SER B CA 1
ATOM 2192 C C . SER B 1 45 ? -0.828 -6.125 5.535 1 98.5 45 SER B C 1
ATOM 2194 O O . SER B 1 45 ? 0.044 -5.422 6.051 1 98.5 45 SER B O 1
ATOM 2196 N N . VAL B 1 46 ? -1.013 -7.371 5.906 1 98.88 46 VAL B N 1
ATOM 2197 C CA . VAL B 1 46 ? -0.229 -8.023 6.949 1 98.88 46 VAL B CA 1
ATOM 2198 C C . VAL B 1 46 ? 1.219 -8.18 6.488 1 98.88 46 VAL B C 1
ATOM 2200 O O . VAL B 1 46 ? 2.15 -7.875 7.238 1 98.88 46 VAL B O 1
ATOM 2203 N N . LEU B 1 47 ? 1.356 -8.609 5.277 1 98.88 47 LEU B N 1
ATOM 2204 C CA . LEU B 1 47 ? 2.676 -8.812 4.691 1 98.88 47 LEU B CA 1
ATOM 2205 C C . LEU B 1 47 ? 3.477 -7.512 4.695 1 98.88 47 LEU B C 1
ATOM 2207 O O . LEU B 1 47 ? 4.629 -7.488 5.133 1 98.88 47 LEU B O 1
ATOM 2211 N N . ASN B 1 48 ? 2.848 -6.48 4.238 1 98.31 48 ASN B N 1
ATOM 2212 C CA . ASN B 1 48 ? 3.514 -5.188 4.148 1 98.31 48 ASN B CA 1
ATOM 2213 C C . ASN B 1 48 ? 3.939 -4.68 5.527 1 98.31 48 ASN B C 1
ATOM 2215 O O . ASN B 1 48 ? 5.035 -4.133 5.68 1 98.31 48 ASN B O 1
ATOM 2219 N N . MET B 1 49 ? 3.109 -4.867 6.473 1 98.81 49 MET B N 1
ATOM 2220 C CA . MET B 1 49 ? 3.441 -4.402 7.816 1 98.81 49 MET B CA 1
ATOM 2221 C C . MET B 1 49 ? 4.625 -5.18 8.383 1 98.81 49 MET B C 1
ATOM 2223 O O . MET B 1 49 ? 5.57 -4.582 8.906 1 98.81 49 MET B O 1
ATOM 2227 N N . ILE B 1 50 ? 4.621 -6.496 8.219 1 98.88 50 ILE B N 1
ATOM 2228 C CA . ILE B 1 50 ? 5.656 -7.348 8.797 1 98.88 50 ILE B CA 1
ATOM 2229 C C . ILE B 1 50 ? 6.996 -7.055 8.133 1 98.88 50 ILE B C 1
ATOM 2231 O O . ILE B 1 50 ? 8.016 -6.887 8.812 1 98.88 50 ILE B O 1
ATOM 2235 N N . VAL B 1 51 ? 7 -6.98 6.859 1 98.88 51 VAL B N 1
ATOM 2236 C CA . VAL B 1 51 ? 8.242 -6.734 6.125 1 98.88 51 VAL B CA 1
ATOM 2237 C C . VAL B 1 51 ? 8.742 -5.324 6.422 1 98.88 51 VAL B C 1
ATOM 2239 O O . VAL B 1 51 ? 9.945 -5.113 6.602 1 98.88 51 VAL B O 1
ATOM 2242 N N . SER B 1 52 ? 7.828 -4.34 6.461 1 98.75 52 SER B N 1
ATOM 2243 C CA . SER B 1 52 ? 8.211 -2.971 6.789 1 98.75 52 SER B CA 1
ATOM 2244 C C . SER B 1 52 ? 8.867 -2.895 8.164 1 98.75 52 SER B C 1
ATOM 2246 O O . SER B 1 52 ? 9.867 -2.203 8.344 1 98.75 52 SER B O 1
ATOM 2248 N N . GLU B 1 53 ? 8.273 -3.57 9.102 1 98.81 53 GLU B N 1
ATOM 2249 C CA . GLU B 1 53 ? 8.836 -3.58 10.445 1 98.81 53 GLU B CA 1
ATOM 2250 C C . GLU B 1 53 ? 10.25 -4.152 10.445 1 98.81 53 GLU B C 1
ATOM 2252 O O . GLU B 1 53 ? 11.156 -3.592 11.07 1 98.81 53 GLU B O 1
ATOM 2257 N N . TYR B 1 54 ? 10.414 -5.242 9.742 1 98.81 54 TYR B N 1
ATOM 2258 C CA . TYR B 1 54 ? 11.727 -5.883 9.688 1 98.81 54 TYR B CA 1
ATOM 2259 C C . TYR B 1 54 ? 12.75 -4.969 9.031 1 98.81 54 TYR B C 1
ATOM 2261 O O . TYR B 1 54 ? 13.852 -4.789 9.555 1 98.81 54 TYR B O 1
ATOM 2269 N N . LEU B 1 55 ? 12.414 -4.387 7.93 1 98.75 55 LEU B N 1
ATOM 2270 C CA . LEU B 1 55 ? 13.32 -3.506 7.203 1 98.75 55 LEU B CA 1
ATOM 2271 C C . LEU B 1 55 ? 13.68 -2.287 8.047 1 98.75 55 LEU B C 1
ATOM 2273 O O . LEU B 1 55 ? 14.844 -1.868 8.07 1 98.75 55 LEU B O 1
ATOM 2277 N N . TYR B 1 56 ? 12.664 -1.731 8.695 1 98.62 56 TYR B N 1
ATOM 2278 C CA . TYR B 1 56 ? 12.867 -0.576 9.562 1 98.62 56 TYR B CA 1
ATOM 2279 C C . TYR B 1 56 ? 13.922 -0.864 10.625 1 98.62 56 TYR B C 1
ATOM 2281 O O . TYR B 1 56 ? 14.805 -0.038 10.867 1 98.62 56 TYR B O 1
ATOM 2289 N N . LYS B 1 57 ? 13.875 -2.016 11.195 1 98.25 57 LYS B N 1
ATOM 2290 C CA . LYS B 1 57 ? 14.773 -2.393 12.281 1 98.25 57 LYS B CA 1
ATOM 2291 C C . LYS B 1 57 ? 16.125 -2.83 11.75 1 98.25 57 LYS B C 1
ATOM 2293 O O . LYS B 1 57 ? 17.172 -2.506 12.336 1 98.25 57 LYS B O 1
ATOM 2298 N N . GLN B 1 58 ? 16.141 -3.514 10.664 1 98 58 GLN B N 1
ATOM 2299 C CA . GLN B 1 58 ? 17.359 -4.105 10.102 1 98 58 GLN B CA 1
ATOM 2300 C C . GLN B 1 58 ? 18.25 -3.035 9.492 1 98 58 GLN B C 1
ATOM 2302 O O . GLN B 1 58 ? 19.484 -3.176 9.492 1 98 58 GLN B O 1
ATOM 2307 N N . TYR B 1 59 ? 17.672 -1.97 9.016 1 97.69 59 TYR B N 1
ATOM 2308 C CA . TYR B 1 59 ? 18.438 -0.93 8.336 1 97.69 59 TYR B CA 1
ATOM 2309 C C . TYR B 1 59 ? 18.156 0.438 8.945 1 97.69 59 TYR B C 1
ATOM 2311 O O . TYR B 1 59 ? 17.562 1.304 8.312 1 97.69 59 TYR B O 1
ATOM 2319 N N . PRO B 1 60 ? 18.734 0.703 10.086 1 96.44 60 PRO B N 1
ATOM 2320 C CA . PRO B 1 60 ? 18.453 1.946 10.812 1 96.44 60 PRO B CA 1
ATOM 2321 C C . PRO B 1 60 ? 18.969 3.182 10.086 1 96.44 60 PRO B C 1
ATOM 2323 O O . PRO B 1 60 ? 18.516 4.297 10.344 1 96.44 60 PRO B O 1
ATOM 2326 N N . ASP B 1 61 ? 19.859 2.982 9.094 1 95.81 61 ASP B N 1
ATOM 2327 C CA . ASP B 1 61 ? 20.484 4.125 8.43 1 95.81 61 ASP B CA 1
ATOM 2328 C C . ASP B 1 61 ? 19.844 4.398 7.074 1 95.81 61 ASP B C 1
ATOM 2330 O O . ASP B 1 61 ? 20.188 5.367 6.395 1 95.81 61 ASP B O 1
ATOM 2334 N N . TYR B 1 62 ? 18.938 3.568 6.715 1 96.12 62 TYR B N 1
ATOM 2335 C CA . TYR B 1 62 ? 18.281 3.768 5.426 1 96.12 62 TYR B CA 1
ATOM 2336 C C . TYR B 1 62 ? 17.141 4.777 5.539 1 96.12 62 TYR B C 1
ATOM 2338 O O . TYR B 1 62 ? 16.375 4.754 6.508 1 96.12 62 TYR B O 1
ATOM 2346 N N . GLU B 1 63 ? 17.016 5.648 4.578 1 94.62 63 GLU B N 1
ATOM 2347 C CA . GLU B 1 63 ? 15.922 6.617 4.512 1 94.62 63 GLU B CA 1
ATOM 2348 C C . GLU B 1 63 ? 14.656 5.98 3.953 1 94.62 63 GLU B C 1
ATOM 2350 O O . GLU B 1 63 ? 14.695 4.859 3.441 1 94.62 63 GLU B O 1
ATOM 2355 N N . GLU B 1 64 ? 13.578 6.707 4.027 1 94.94 64 GLU B N 1
ATOM 2356 C CA . GLU B 1 64 ? 12.258 6.223 3.639 1 94.94 64 GLU B CA 1
ATOM 2357 C C . GLU B 1 64 ? 12.258 5.715 2.201 1 94.94 64 GLU B C 1
ATOM 2359 O O . GLU B 1 64 ? 11.695 4.656 1.911 1 94.94 64 GLU B O 1
ATOM 2364 N N . GLY B 1 65 ? 12.867 6.453 1.278 1 91.5 65 GLY B N 1
ATOM 2365 C CA . GLY B 1 65 ? 12.898 6.059 -0.12 1 91.5 65 GLY B CA 1
ATOM 2366 C C . GLY B 1 65 ? 13.531 4.695 -0.337 1 91.5 65 GLY B C 1
ATOM 2367 O O . GLY B 1 65 ? 13.008 3.877 -1.096 1 91.5 65 GLY B O 1
ATOM 2368 N N . LYS B 1 66 ? 14.578 4.438 0.345 1 93.19 66 LYS B N 1
ATOM 2369 C CA . LYS B 1 66 ? 15.273 3.158 0.233 1 93.19 66 LYS B CA 1
ATOM 2370 C C . LYS B 1 66 ? 14.469 2.035 0.874 1 93.19 66 LYS B C 1
ATOM 2372 O O . LYS B 1 66 ? 14.391 0.932 0.332 1 93.19 66 LYS B O 1
ATOM 2377 N N . LEU B 1 67 ? 13.883 2.307 2.023 1 96.94 67 LEU B N 1
ATOM 2378 C CA . LEU B 1 67 ? 13.039 1.323 2.689 1 96.94 67 LEU B CA 1
ATOM 2379 C C . LEU B 1 67 ? 11.867 0.919 1.798 1 96.94 67 LEU B C 1
ATOM 2381 O O . LEU B 1 67 ? 11.531 -0.264 1.708 1 96.94 67 LEU B O 1
ATOM 2385 N N . THR B 1 68 ? 11.289 1.889 1.127 1 94.25 68 THR B N 1
ATOM 2386 C CA . THR B 1 68 ? 10.164 1.647 0.232 1 94.25 68 THR B CA 1
ATOM 2387 C C . THR B 1 68 ? 10.586 0.756 -0.935 1 94.25 68 THR B C 1
ATOM 2389 O O . THR B 1 68 ? 9.883 -0.2 -1.274 1 94.25 68 THR B O 1
ATOM 2392 N N . LYS B 1 69 ? 11.703 1.056 -1.51 1 90.19 69 LYS B N 1
ATOM 2393 C CA . LYS B 1 69 ? 12.227 0.269 -2.619 1 90.19 69 LYS B CA 1
ATOM 2394 C C . LYS B 1 69 ? 12.539 -1.16 -2.182 1 90.19 69 LYS B C 1
ATOM 2396 O O . LYS B 1 69 ? 12.242 -2.115 -2.902 1 90.19 69 LYS B O 1
ATOM 2401 N N . LEU B 1 70 ? 13.102 -1.289 -1.021 1 95.12 70 LEU B N 1
ATOM 2402 C CA . LEU B 1 70 ? 13.414 -2.609 -0.487 1 95.12 70 LEU B CA 1
ATOM 2403 C C . LEU B 1 70 ? 12.148 -3.414 -0.24 1 95.12 70 LEU B C 1
ATOM 2405 O O . LEU B 1 70 ? 12.07 -4.59 -0.607 1 95.12 70 LEU B O 1
ATOM 2409 N N . ARG B 1 71 ? 11.195 -2.793 0.402 1 97.06 71 ARG B N 1
ATOM 2410 C CA . ARG B 1 71 ? 9.945 -3.502 0.621 1 97.06 71 ARG B CA 1
ATOM 2411 C C . ARG B 1 71 ? 9.352 -3.984 -0.698 1 97.06 71 ARG B C 1
ATOM 2413 O O . ARG B 1 71 ? 8.922 -5.137 -0.808 1 97.06 71 ARG B O 1
ATOM 2420 N N . ALA B 1 72 ? 9.32 -3.092 -1.684 1 92.19 72 ALA B N 1
ATOM 2421 C CA . ALA B 1 72 ? 8.758 -3.432 -2.988 1 92.19 72 ALA B CA 1
ATOM 2422 C C . ALA B 1 72 ? 9.453 -4.656 -3.582 1 92.19 72 ALA B C 1
ATOM 2424 O O . ALA B 1 72 ? 8.805 -5.52 -4.172 1 92.19 72 ALA B O 1
ATOM 2425 N N . ASN B 1 73 ? 10.727 -4.727 -3.4 1 92.69 73 ASN B N 1
ATOM 2426 C CA . ASN B 1 73 ? 11.5 -5.855 -3.91 1 92.69 73 ASN B CA 1
ATOM 2427 C C . ASN B 1 73 ? 11.047 -7.172 -3.283 1 92.69 73 ASN B C 1
ATOM 2429 O O . ASN B 1 73 ? 11.031 -8.203 -3.949 1 92.69 73 ASN B O 1
ATOM 2433 N N . TYR B 1 74 ? 10.641 -7.141 -2.107 1 97.25 74 TYR B N 1
ATOM 2434 C CA . TYR B 1 74 ? 10.461 -8.398 -1.393 1 97.25 74 TYR B CA 1
ATOM 2435 C C . TYR B 1 74 ? 8.984 -8.758 -1.277 1 97.25 74 TYR B C 1
ATOM 2437 O O . TYR B 1 74 ? 8.633 -9.844 -0.813 1 97.25 74 TYR B O 1
ATOM 2445 N N . VAL B 1 75 ? 8.078 -7.789 -1.724 1 97.25 75 VAL B N 1
ATOM 2446 C CA . VAL B 1 75 ? 6.652 -8.102 -1.651 1 97.25 75 VAL B CA 1
ATOM 2447 C C . VAL B 1 75 ? 6.027 -7.996 -3.041 1 97.25 75 VAL B C 1
ATOM 2449 O O . VAL B 1 75 ? 4.805 -8.039 -3.184 1 97.25 75 VAL B O 1
ATOM 2452 N N . CYS B 1 76 ? 6.863 -7.801 -4.051 1 91.56 76 CYS B N 1
ATOM 2453 C CA . CYS B 1 76 ? 6.348 -7.703 -5.41 1 91.56 76 CYS B CA 1
ATOM 2454 C C . CYS B 1 76 ? 5.863 -9.062 -5.91 1 91.56 76 CYS B C 1
ATOM 2456 O O . CYS B 1 76 ? 6.105 -10.086 -5.27 1 91.56 76 CYS B O 1
ATOM 2458 N N . GLN B 1 77 ? 5.199 -9.039 -6.977 1 90.44 77 GLN B N 1
ATOM 2459 C CA . GLN B 1 77 ? 4.582 -10.234 -7.531 1 90.44 77 GLN B CA 1
ATOM 2460 C C . GLN B 1 77 ? 5.629 -11.32 -7.797 1 90.44 77 GLN B C 1
ATOM 2462 O O . GLN B 1 77 ? 5.426 -12.484 -7.449 1 90.44 77 GLN B O 1
ATOM 2467 N N . THR B 1 78 ? 6.766 -10.938 -8.375 1 89 78 THR B N 1
ATOM 2468 C CA . THR B 1 78 ? 7.828 -11.891 -8.703 1 89 78 THR B CA 1
ATOM 2469 C C . THR B 1 78 ? 8.328 -12.602 -7.449 1 89 78 THR B C 1
ATOM 2471 O O . THR B 1 78 ? 8.5 -13.82 -7.449 1 89 78 THR B O 1
ATOM 2474 N N . ALA B 1 79 ? 8.555 -11.859 -6.406 1 95.25 79 ALA B N 1
ATOM 2475 C CA . ALA B 1 79 ? 8.992 -12.438 -5.141 1 95.25 79 ALA B CA 1
ATOM 2476 C C . ALA B 1 79 ? 7.945 -13.391 -4.574 1 95.25 79 ALA B C 1
ATOM 2478 O O . ALA B 1 79 ? 8.266 -14.5 -4.145 1 95.25 79 ALA B O 1
ATOM 2479 N N . LEU B 1 80 ? 6.703 -12.984 -4.598 1 97.25 80 LEU B N 1
ATOM 2480 C CA . LEU B 1 80 ? 5.613 -13.773 -4.023 1 97.25 80 LEU B CA 1
ATOM 2481 C C . LEU B 1 80 ? 5.441 -15.086 -4.781 1 97.25 80 LEU B C 1
ATOM 2483 O O . LEU B 1 80 ? 5.156 -16.125 -4.176 1 97.25 80 LEU B O 1
ATOM 2487 N N . ILE B 1 81 ? 5.543 -14.953 -6.113 1 94.06 81 ILE B N 1
ATOM 2488 C CA . ILE B 1 81 ? 5.496 -16.172 -6.926 1 94.06 81 ILE B CA 1
ATOM 2489 C C . ILE B 1 81 ? 6.629 -17.109 -6.516 1 94.06 81 ILE B C 1
ATOM 2491 O O . ILE B 1 81 ? 6.41 -18.297 -6.32 1 94.06 81 ILE B O 1
ATOM 2495 N N . TYR B 1 82 ? 7.812 -16.547 -6.363 1 94.31 82 TYR B N 1
ATOM 2496 C CA . TYR B 1 82 ? 8.984 -17.328 -5.969 1 94.31 82 TYR B CA 1
ATOM 2497 C C . TYR B 1 82 ? 8.758 -18.016 -4.629 1 94.31 82 TYR B C 1
ATOM 2499 O O . TYR B 1 82 ? 8.984 -19.219 -4.5 1 94.31 82 TYR B O 1
ATOM 2507 N N . TYR B 1 83 ? 8.281 -17.266 -3.621 1 97.75 83 TYR B N 1
ATOM 2508 C CA . TYR B 1 83 ? 8.016 -17.844 -2.305 1 97.75 83 TYR B CA 1
ATOM 2509 C C . TYR B 1 83 ? 6.984 -18.953 -2.395 1 97.75 83 TYR B C 1
ATOM 2511 O O . TYR B 1 83 ? 7.129 -20 -1.739 1 97.75 83 TYR B O 1
ATOM 2519 N N . SER B 1 84 ? 5.918 -18.734 -3.152 1 97.25 84 SER B N 1
ATOM 2520 C CA . SER B 1 84 ? 4.84 -19.703 -3.291 1 97.25 84 SER B CA 1
ATOM 2521 C C . SER B 1 84 ? 5.352 -21.016 -3.859 1 97.25 84 SER B C 1
ATOM 2523 O O . SER B 1 84 ? 4.977 -22.094 -3.389 1 97.25 84 SER B O 1
ATOM 2525 N N . HIS B 1 85 ? 6.168 -20.906 -4.836 1 95.56 85 HIS B N 1
ATOM 2526 C CA . HIS B 1 85 ? 6.742 -22.109 -5.438 1 95.56 85 HIS B CA 1
ATOM 2527 C C . HIS B 1 85 ? 7.664 -22.828 -4.461 1 95.56 85 HIS B C 1
ATOM 2529 O O . HIS B 1 85 ? 7.609 -24.047 -4.336 1 95.56 85 HIS B O 1
ATOM 2535 N N . GLU B 1 86 ? 8.516 -22.078 -3.785 1 94.56 86 GLU B N 1
ATOM 2536 C CA . GLU B 1 86 ? 9.438 -22.656 -2.816 1 94.56 86 GLU B CA 1
ATOM 2537 C C . GLU B 1 86 ? 8.688 -23.438 -1.733 1 94.56 86 GLU B C 1
ATOM 2539 O O . GLU B 1 86 ? 9.164 -24.453 -1.244 1 94.56 86 GLU B O 1
ATOM 2544 N N . LEU B 1 87 ? 7.5 -22.969 -1.412 1 95.5 87 LEU B N 1
ATOM 2545 C CA . LEU B 1 87 ? 6.727 -23.547 -0.325 1 95.5 87 LEU B CA 1
ATOM 2546 C C . LEU B 1 87 ? 5.773 -24.625 -0.852 1 95.5 87 LEU B C 1
ATOM 2548 O O . LEU B 1 87 ? 5.207 -25.391 -0.074 1 95.5 87 LEU B O 1
ATOM 2552 N N . GLY B 1 88 ? 5.555 -24.625 -2.148 1 94.25 88 GLY B N 1
ATOM 2553 C CA . GLY B 1 88 ? 4.625 -25.562 -2.762 1 94.25 88 GLY B CA 1
ATOM 2554 C C . GLY B 1 88 ? 3.176 -25.125 -2.639 1 94.25 88 GLY B C 1
ATOM 2555 O O . GLY B 1 88 ? 2.268 -25.969 -2.709 1 94.25 88 GLY B O 1
ATOM 2556 N N . LEU B 1 89 ? 2.934 -23.875 -2.428 1 96.31 89 LEU B N 1
ATOM 2557 C CA . LEU B 1 89 ? 1.565 -23.375 -2.307 1 96.31 89 LEU B CA 1
ATOM 2558 C C . LEU B 1 89 ? 0.824 -23.5 -3.633 1 96.31 89 LEU B C 1
ATOM 2560 O O . LEU B 1 89 ? -0.389 -23.719 -3.652 1 96.31 89 LEU B O 1
ATOM 2564 N N . ASP B 1 90 ? 1.526 -23.297 -4.719 1 92.31 90 ASP B N 1
ATOM 2565 C CA . ASP B 1 90 ? 0.948 -23.344 -6.059 1 92.31 90 ASP B CA 1
ATOM 2566 C C . ASP B 1 90 ? 0.256 -24.672 -6.324 1 92.31 90 ASP B C 1
ATOM 2568 O O . ASP B 1 90 ? -0.731 -24.734 -7.062 1 92.31 90 ASP B O 1
ATOM 2572 N N . LYS B 1 91 ? 0.649 -25.75 -5.672 1 93.06 91 LYS B N 1
ATOM 2573 C CA . LYS B 1 91 ? 0.118 -27.094 -5.883 1 93.06 91 LYS B CA 1
ATOM 2574 C C . LYS B 1 91 ? -1.257 -27.25 -5.238 1 93.06 91 LYS B C 1
ATOM 2576 O O . LYS B 1 91 ? -1.981 -28.203 -5.535 1 93.06 91 LYS B O 1
ATOM 2581 N N . HIS B 1 92 ? -1.646 -26.344 -4.406 1 94.56 92 HIS B N 1
ATOM 2582 C CA . HIS B 1 92 ? -2.885 -26.469 -3.648 1 94.56 92 HIS B CA 1
ATOM 2583 C C . HIS B 1 92 ? -3.973 -25.562 -4.215 1 94.56 92 HIS B C 1
ATOM 2585 O O . HIS B 1 92 ? -5.113 -25.578 -3.746 1 94.56 92 HIS B O 1
ATOM 2591 N N . ILE B 1 93 ? -3.631 -24.797 -5.223 1 94.88 93 ILE B N 1
ATOM 2592 C CA . ILE B 1 93 ? -4.566 -23.844 -5.801 1 94.88 93 ILE B CA 1
ATOM 2593 C C . ILE B 1 93 ? -5.707 -24.594 -6.488 1 94.88 93 ILE B C 1
ATOM 2595 O O . ILE B 1 93 ? -5.473 -25.547 -7.234 1 94.88 93 ILE B O 1
ATOM 2599 N N . LYS B 1 94 ? -6.887 -24.25 -6.133 1 93.94 94 LYS B N 1
ATOM 2600 C CA . LYS B 1 94 ? -8.078 -24.781 -6.789 1 93.94 94 LYS B CA 1
ATOM 2601 C C . LYS B 1 94 ? -8.562 -23.844 -7.887 1 93.94 94 LYS B C 1
ATOM 2603 O O . LYS B 1 94 ? -9.094 -22.766 -7.598 1 93.94 94 LYS B O 1
ATOM 2608 N N . ILE B 1 95 ? -8.344 -24.266 -9.055 1 89.94 95 ILE B N 1
ATOM 2609 C CA . ILE B 1 95 ? -8.75 -23.516 -10.242 1 89.94 95 ILE B CA 1
ATOM 2610 C C . ILE B 1 95 ? -9.547 -24.438 -11.172 1 89.94 95 ILE B C 1
ATOM 2612 O O . ILE B 1 95 ? -9.273 -25.625 -11.25 1 89.94 95 ILE B O 1
ATOM 2616 N N . TYR B 1 96 ? -10.695 -24.109 -11.664 1 80.75 96 TYR B N 1
ATOM 2617 C CA . TYR B 1 96 ? -11.383 -24.891 -12.68 1 80.75 96 TYR B CA 1
ATOM 2618 C C . TYR B 1 96 ? -10.828 -24.594 -14.062 1 80.75 96 TYR B C 1
ATOM 2620 O O . TYR B 1 96 ? -10.812 -23.453 -14.5 1 80.75 96 TYR B O 1
ATOM 2628 N N . GLY B 1 97 ? -10.094 -25.484 -14.586 1 62.16 97 GLY B N 1
ATOM 2629 C CA . GLY B 1 97 ? -9.297 -25.422 -15.805 1 62.16 97 GLY B CA 1
ATOM 2630 C C . GLY B 1 97 ? -10.094 -25.734 -17.062 1 62.16 97 GLY B C 1
ATOM 2631 O O . GLY B 1 97 ? -9.516 -25.984 -18.109 1 62.16 97 GLY B O 1
ATOM 2632 N N . ASP B 1 98 ? -11.406 -26.141 -17.016 1 54.03 98 ASP B N 1
ATOM 2633 C CA . ASP B 1 98 ? -11.758 -26.531 -18.375 1 54.03 98 ASP B CA 1
ATOM 2634 C C . ASP B 1 98 ? -11.141 -25.594 -19.391 1 54.03 98 ASP B C 1
ATOM 2636 O O . ASP B 1 98 ? -10.469 -24.625 -19.031 1 54.03 98 ASP B O 1
ATOM 2640 N N . ASP B 1 99 ? -12.016 -25.109 -20.516 1 46.34 99 ASP B N 1
ATOM 2641 C CA . ASP B 1 99 ? -11.5 -24.344 -21.656 1 46.34 99 ASP B CA 1
ATOM 2642 C C . ASP B 1 99 ? -10.594 -23.203 -21.188 1 46.34 99 ASP B C 1
ATOM 2644 O O . ASP B 1 99 ? -10.797 -22.641 -20.094 1 46.34 99 ASP B O 1
ATOM 2648 N N . SER B 1 100 ? -9.172 -22.953 -21.719 1 53.44 100 SER B N 1
ATOM 2649 C CA . SER B 1 100 ? -7.84 -22.359 -21.719 1 53.44 100 SER B CA 1
ATOM 2650 C C . SER B 1 100 ? -7.895 -20.891 -21.344 1 53.44 100 SER B C 1
ATOM 2652 O O . SER B 1 100 ? -7.398 -20.047 -22.094 1 53.44 100 SER B O 1
ATOM 2654 N N . LYS B 1 101 ? -8.984 -20.453 -20.625 1 66.81 101 LYS B N 1
ATOM 2655 C CA . LYS B 1 101 ? -9.023 -19 -20.688 1 66.81 101 LYS B CA 1
ATOM 2656 C C . LYS B 1 101 ? -8.047 -18.375 -19.703 1 66.81 101 LYS B C 1
ATOM 2658 O O . LYS B 1 101 ? -7.832 -17.156 -19.703 1 66.81 101 LYS B O 1
ATOM 2663 N N . ILE B 1 102 ? -7.59 -19.406 -18.734 1 76.75 102 ILE B N 1
ATOM 2664 C CA . ILE B 1 102 ? -6.664 -18.75 -17.828 1 76.75 102 ILE B CA 1
ATOM 2665 C C . ILE B 1 102 ? -5.254 -18.766 -18.406 1 76.75 102 ILE B C 1
ATOM 2667 O O . ILE B 1 102 ? -4.715 -19.828 -18.719 1 76.75 102 ILE B O 1
ATOM 2671 N N . THR B 1 103 ? -4.805 -17.688 -18.516 1 76.62 103 THR B N 1
ATOM 2672 C CA . THR B 1 103 ? -3.496 -17.531 -19.141 1 76.62 103 THR B CA 1
ATOM 2673 C C . THR B 1 103 ? -2.379 -17.875 -18.156 1 76.62 103 THR B C 1
ATOM 2675 O O . THR B 1 103 ? -2.605 -17.922 -16.953 1 76.62 103 THR B O 1
ATOM 2678 N N . GLU B 1 104 ? -1.243 -18.188 -18.688 1 76.81 104 GLU B N 1
ATOM 2679 C CA . GLU B 1 104 ? -0.067 -18.422 -17.859 1 76.81 104 GLU B CA 1
ATOM 2680 C C . GLU B 1 104 ? 0.186 -17.25 -16.922 1 76.81 104 GLU B C 1
ATOM 2682 O O . GLU B 1 104 ? 0.542 -17.453 -15.75 1 76.81 104 GLU B O 1
ATOM 2687 N N . ASN B 1 105 ? -0.037 -16.094 -17.391 1 77.06 105 ASN B N 1
ATOM 2688 C CA . ASN B 1 105 ? 0.15 -14.891 -16.578 1 77.06 105 ASN B CA 1
ATOM 2689 C C . ASN B 1 105 ? -0.865 -14.82 -15.445 1 77.06 105 ASN B C 1
ATOM 2691 O O . ASN B 1 105 ? -0.551 -14.336 -14.359 1 77.06 105 ASN B O 1
ATOM 2695 N N . GLU B 1 106 ? -1.988 -15.273 -15.766 1 82.06 106 GLU B N 1
ATOM 2696 C CA . GLU B 1 106 ? -3.018 -15.297 -14.734 1 82.06 106 GLU B CA 1
ATOM 2697 C C . GLU B 1 106 ? -2.68 -16.312 -13.641 1 82.06 106 GLU B C 1
ATOM 2699 O O . GLU B 1 106 ? -2.908 -16.047 -12.453 1 82.06 106 GLU B O 1
ATOM 2704 N N . VAL B 1 107 ? -2.129 -17.391 -14.133 1 85.25 107 VAL B N 1
ATOM 2705 C CA . VAL B 1 107 ? -1.725 -18.406 -13.172 1 85.25 107 VAL B CA 1
ATOM 2706 C C . VAL B 1 107 ? -0.628 -17.859 -12.266 1 85.25 107 VAL B C 1
ATOM 2708 O O . VAL B 1 107 ? -0.637 -18.094 -11.055 1 85.25 107 VAL B O 1
ATOM 2711 N N . LEU B 1 108 ? 0.25 -17.141 -12.828 1 85.62 108 LEU B N 1
ATOM 2712 C CA . LEU B 1 108 ? 1.318 -16.516 -12.047 1 85.62 108 LEU B CA 1
ATOM 2713 C C . LEU B 1 108 ? 0.756 -15.5 -11.055 1 85.62 108 LEU B C 1
ATOM 2715 O O . LEU B 1 108 ? 1.162 -15.477 -9.891 1 85.62 108 LEU B O 1
ATOM 2719 N N . SER B 1 109 ? -0.193 -14.742 -11.5 1 89.44 109 SER B N 1
ATOM 2720 C CA . SER B 1 109 ? -0.835 -13.773 -10.617 1 89.44 109 SER B CA 1
ATOM 2721 C C . SER B 1 109 ? -1.562 -14.469 -9.469 1 89.44 109 SER B C 1
ATOM 2723 O O . SER B 1 109 ? -1.475 -14.031 -8.32 1 89.44 109 SER B O 1
ATOM 2725 N N . ILE B 1 110 ? -2.203 -15.531 -9.844 1 93.19 110 ILE B N 1
ATOM 2726 C CA . ILE B 1 110 ? -2.932 -16.312 -8.844 1 93.19 110 ILE B CA 1
ATOM 2727 C C . ILE B 1 110 ? -1.954 -16.891 -7.828 1 93.19 110 ILE B C 1
ATOM 2729 O O . ILE B 1 110 ? -2.221 -16.875 -6.621 1 93.19 110 ILE B O 1
ATOM 2733 N N . THR B 1 111 ? -0.848 -17.328 -8.328 1 94.75 111 THR B N 1
ATOM 2734 C CA . THR B 1 111 ? 0.176 -17.922 -7.473 1 94.75 111 THR B CA 1
ATOM 2735 C C . THR B 1 111 ? 0.681 -16.906 -6.449 1 94.75 111 THR B C 1
ATOM 2737 O O . THR B 1 111 ? 0.895 -17.25 -5.281 1 94.75 111 THR B O 1
ATOM 2740 N N . ALA B 1 112 ? 0.865 -15.688 -6.844 1 95.06 112 ALA B N 1
ATOM 2741 C CA . ALA B 1 112 ? 1.255 -14.609 -5.934 1 95.06 112 ALA B CA 1
ATOM 2742 C C . ALA B 1 112 ? 0.138 -14.305 -4.941 1 95.06 112 ALA B C 1
ATOM 2744 O O . ALA B 1 112 ? 0.388 -14.156 -3.742 1 95.06 112 ALA B O 1
ATOM 2745 N N . ASP B 1 113 ? -1.085 -14.297 -5.434 1 96.44 113 ASP B N 1
ATOM 2746 C CA . ASP B 1 113 ? -2.246 -13.969 -4.613 1 96.44 113 ASP B CA 1
ATOM 2747 C C . ASP B 1 113 ? -2.438 -14.984 -3.494 1 96.44 113 ASP B C 1
ATOM 2749 O O . ASP B 1 113 ? -2.814 -14.625 -2.377 1 96.44 113 ASP B O 1
ATOM 2753 N N . VAL B 1 114 ? -2.174 -16.172 -3.826 1 97.44 114 VAL B N 1
ATOM 2754 C CA . VAL B 1 114 ? -2.428 -17.25 -2.867 1 97.44 114 VAL B CA 1
ATOM 2755 C C . VAL B 1 114 ? -1.423 -17.156 -1.72 1 97.44 114 VAL B C 1
ATOM 2757 O O . VAL B 1 114 ? -1.747 -17.5 -0.577 1 97.44 114 VAL B O 1
ATOM 2760 N N . PHE B 1 115 ? -0.209 -16.672 -1.981 1 98.38 115 PHE B N 1
ATOM 2761 C CA . PHE B 1 115 ? 0.742 -16.453 -0.899 1 98.38 115 PHE B CA 1
ATOM 2762 C C . PHE B 1 115 ? 0.174 -15.469 0.122 1 98.38 115 PHE B C 1
ATOM 2764 O O . PHE B 1 115 ? 0.221 -15.727 1.327 1 98.38 115 PHE B O 1
ATOM 2771 N N . GLU B 1 116 ? -0.357 -14.391 -0.384 1 98.69 116 GLU B N 1
ATOM 2772 C CA . GLU B 1 116 ? -0.947 -13.375 0.475 1 98.69 116 GLU B CA 1
ATOM 2773 C C . GLU B 1 116 ? -2.201 -13.891 1.172 1 98.69 116 GLU B C 1
ATOM 2775 O O . GLU B 1 116 ? -2.395 -13.664 2.367 1 98.69 116 GLU B O 1
ATOM 2780 N N . SER B 1 117 ? -3.016 -14.57 0.379 1 98.62 117 SER B N 1
ATOM 2781 C CA . SER B 1 117 ? -4.258 -15.117 0.915 1 98.62 117 SER B CA 1
ATOM 2782 C C . SER B 1 117 ? -3.984 -16.109 2.037 1 98.62 117 SER B C 1
ATOM 2784 O O . SER B 1 117 ? -4.676 -16.109 3.059 1 98.62 117 SER B O 1
ATOM 2786 N N . PHE B 1 118 ? -2.996 -16.984 1.851 1 98.62 118 PHE B N 1
ATOM 2787 C CA . PHE B 1 118 ? -2.605 -17.938 2.877 1 98.62 118 PHE B CA 1
ATOM 2788 C C . PHE B 1 118 ? -2.141 -17.219 4.141 1 98.62 118 PHE B C 1
ATOM 2790 O O . PHE B 1 118 ? -2.508 -17.609 5.25 1 98.62 118 PHE B O 1
ATOM 2797 N N . LEU B 1 119 ? -1.378 -16.188 3.971 1 98.75 119 LEU B N 1
ATOM 2798 C CA . LEU B 1 119 ? -0.948 -15.367 5.105 1 98.75 119 LEU B CA 1
ATOM 2799 C C . LEU B 1 119 ? -2.146 -14.758 5.82 1 98.75 119 LEU B C 1
ATOM 2801 O O . LEU B 1 119 ? -2.176 -14.695 7.051 1 98.75 119 LEU B O 1
ATOM 2805 N N . GLY B 1 120 ? -3.105 -14.234 5.016 1 98.81 120 GLY B N 1
ATOM 2806 C CA . GLY B 1 120 ? -4.332 -13.734 5.621 1 98.81 120 GLY B CA 1
ATOM 2807 C C . GLY B 1 120 ? -5.031 -14.766 6.488 1 98.81 120 GLY B C 1
ATOM 2808 O O . GLY B 1 120 ? -5.504 -14.445 7.582 1 98.81 120 GLY B O 1
ATOM 2809 N N . ALA B 1 121 ? -5.094 -15.992 6.016 1 98.69 121 ALA B N 1
ATOM 2810 C CA . ALA B 1 121 ? -5.695 -17.094 6.777 1 98.69 121 ALA B CA 1
ATOM 2811 C C . ALA B 1 121 ? -4.918 -17.359 8.062 1 98.69 121 ALA B C 1
ATOM 2813 O O . ALA B 1 121 ? -5.508 -17.516 9.133 1 98.69 121 ALA B O 1
ATOM 2814 N N . ILE B 1 122 ? -3.617 -17.406 7.941 1 98.56 122 ILE B N 1
ATOM 2815 C CA . ILE B 1 122 ? -2.756 -17.625 9.094 1 98.56 122 ILE B CA 1
ATOM 2816 C C . ILE B 1 122 ? -2.994 -16.531 10.133 1 98.56 122 ILE B C 1
ATOM 2818 O O . ILE B 1 122 ? -3.143 -16.812 11.328 1 98.56 122 ILE B O 1
ATOM 2822 N N . PHE B 1 123 ? -3.047 -15.344 9.672 1 98.81 123 PHE B N 1
ATOM 2823 C CA . PHE B 1 123 ? -3.225 -14.195 10.555 1 98.81 123 PHE B CA 1
ATOM 2824 C C . PHE B 1 123 ? -4.543 -14.297 11.312 1 98.81 123 PHE B C 1
ATOM 2826 O O . PHE B 1 123 ? -4.582 -14.117 12.531 1 98.81 123 PHE B O 1
ATOM 2833 N N . LEU B 1 124 ? -5.582 -14.578 10.602 1 98.56 124 LEU B N 1
ATOM 2834 C CA . LEU B 1 124 ? -6.902 -14.656 11.211 1 98.56 124 LEU B CA 1
ATOM 2835 C C . LEU B 1 124 ? -6.984 -15.828 12.188 1 98.56 124 LEU B C 1
ATOM 2837 O O . LEU B 1 124 ? -7.621 -15.727 13.242 1 98.56 124 LEU B O 1
ATOM 2841 N N . ASP B 1 125 ? -6.359 -16.906 11.844 1 98.5 125 ASP B N 1
ATOM 2842 C CA . ASP B 1 125 ? -6.523 -18.172 12.562 1 98.5 125 ASP B CA 1
ATOM 2843 C C . ASP B 1 125 ? -5.551 -18.266 13.734 1 98.5 125 ASP B C 1
ATOM 2845 O O . ASP B 1 125 ? -5.91 -18.75 14.812 1 98.5 125 ASP B O 1
ATOM 2849 N N . GLN B 1 126 ? -4.281 -17.766 13.508 1 98.06 126 GLN B N 1
ATOM 2850 C CA . GLN B 1 126 ? -3.221 -18.016 14.477 1 98.06 126 GLN B CA 1
ATOM 2851 C C . GLN B 1 126 ? -2.754 -16.719 15.133 1 98.06 126 GLN B C 1
ATOM 2853 O O . GLN B 1 126 ? -2.08 -16.75 16.172 1 98.06 126 GLN B O 1
ATOM 2858 N N . GLY B 1 127 ? -3.051 -15.586 14.539 1 97.88 127 GLY B N 1
ATOM 2859 C CA . GLY B 1 127 ? -2.686 -14.305 15.125 1 97.88 127 GLY B CA 1
ATOM 2860 C C . GLY B 1 127 ? -1.437 -13.703 14.516 1 97.88 127 GLY B C 1
ATOM 2861 O O . GLY B 1 127 ? -0.768 -14.344 13.695 1 97.88 127 GLY B O 1
ATOM 2862 N N . ILE B 1 128 ? -1.104 -12.492 14.945 1 98.44 128 ILE B N 1
ATOM 2863 C CA . ILE B 1 128 ? -0.075 -11.672 14.312 1 98.44 128 ILE B CA 1
ATOM 2864 C C . ILE B 1 128 ? 1.306 -12.242 14.641 1 98.44 128 ILE B C 1
ATOM 2866 O O . ILE B 1 128 ? 2.211 -12.211 13.805 1 98.44 128 ILE B O 1
ATOM 2870 N N . GLU B 1 129 ? 1.508 -12.727 15.789 1 98.06 129 GLU B N 1
ATOM 2871 C CA . GLU B 1 129 ? 2.822 -13.234 16.172 1 98.06 129 GLU B CA 1
ATOM 2872 C C . GLU B 1 129 ? 3.189 -14.469 15.352 1 98.06 129 GLU B C 1
ATOM 2874 O O . GLU B 1 129 ? 4.332 -14.617 14.922 1 98.06 129 GLU B O 1
ATOM 2879 N N . PHE B 1 130 ? 2.227 -15.344 15.148 1 98.38 130 PHE B N 1
ATOM 2880 C CA . PHE B 1 130 ? 2.457 -16.516 14.32 1 98.38 130 PHE B CA 1
ATOM 2881 C C . PHE B 1 130 ? 2.744 -16.109 12.875 1 98.38 130 PHE B C 1
ATOM 2883 O O . PHE B 1 130 ? 3.633 -16.688 12.234 1 98.38 130 PHE B O 1
ATOM 2890 N N . ALA B 1 131 ? 1.987 -15.133 12.375 1 98.56 131 ALA B N 1
ATOM 2891 C CA . ALA B 1 131 ? 2.201 -14.625 11.023 1 98.56 131 ALA B CA 1
ATOM 2892 C C . ALA B 1 131 ? 3.611 -14.062 10.859 1 98.56 131 ALA B C 1
ATOM 2894 O O . ALA B 1 131 ? 4.27 -14.305 9.844 1 98.56 131 ALA B O 1
ATOM 2895 N N . LYS B 1 132 ? 4.074 -13.344 11.875 1 98.56 132 LYS B N 1
ATOM 2896 C CA . LYS B 1 132 ? 5.43 -12.797 11.859 1 98.56 132 LYS B CA 1
ATOM 2897 C C . LYS B 1 132 ? 6.473 -13.914 11.805 1 98.56 132 LYS B C 1
ATOM 2899 O O . LYS B 1 132 ? 7.434 -13.828 11.031 1 98.56 132 LYS B O 1
ATOM 2904 N N . ASP B 1 133 ? 6.254 -14.875 12.578 1 98.06 133 ASP B N 1
ATOM 2905 C CA . ASP B 1 133 ? 7.172 -16.016 12.594 1 98.06 133 ASP B CA 1
ATOM 2906 C C . ASP B 1 133 ? 7.207 -16.719 11.242 1 98.06 133 ASP B C 1
ATOM 2908 O O . ASP B 1 133 ? 8.281 -17.062 10.75 1 98.06 133 ASP B O 1
ATOM 2912 N N . TYR B 1 134 ? 6.039 -16.938 10.68 1 97.69 134 TYR B N 1
ATOM 2913 C CA . TYR B 1 134 ? 5.91 -17.562 9.367 1 97.69 134 TYR B CA 1
ATOM 2914 C C . TYR B 1 134 ? 6.688 -16.781 8.312 1 97.69 134 TYR B C 1
ATOM 2916 O O . TYR B 1 134 ? 7.5 -17.344 7.586 1 97.69 134 TYR B O 1
ATOM 2924 N N . ILE B 1 135 ? 6.512 -15.453 8.258 1 98.5 135 ILE B N 1
ATOM 2925 C CA . ILE B 1 135 ? 7.141 -14.594 7.262 1 98.5 135 ILE B CA 1
ATOM 2926 C C . ILE B 1 135 ? 8.641 -14.523 7.52 1 98.5 135 ILE B C 1
ATOM 2928 O O . ILE B 1 135 ? 9.438 -14.477 6.578 1 98.5 135 ILE B O 1
ATOM 2932 N N . SER B 1 136 ? 9.031 -14.477 8.781 1 98.38 136 SER B N 1
ATOM 2933 C CA . SER B 1 136 ? 10.445 -14.383 9.133 1 98.38 136 SER B CA 1
ATOM 2934 C C . SER B 1 136 ? 11.234 -15.562 8.57 1 98.38 136 SER B C 1
ATOM 2936 O O . SER B 1 136 ? 12.383 -15.406 8.141 1 98.38 136 SER B O 1
ATOM 2938 N N . LYS B 1 137 ? 10.641 -16.719 8.539 1 96.94 137 LYS B N 1
ATOM 2939 C CA . LYS B 1 137 ? 11.305 -17.938 8.078 1 96.94 137 LYS B CA 1
ATOM 2940 C C . LYS B 1 137 ? 11.375 -17.984 6.555 1 96.94 137 LYS B C 1
ATOM 2942 O O . LYS B 1 137 ? 12.289 -18.578 5.984 1 96.94 137 LYS B O 1
ATOM 2947 N N . ILE B 1 138 ? 10.477 -17.312 5.977 1 97.31 138 ILE B N 1
ATOM 2948 C CA . ILE B 1 138 ? 10.359 -17.453 4.531 1 97.31 138 ILE B CA 1
ATOM 2949 C C . ILE B 1 138 ? 11.055 -16.281 3.838 1 97.31 138 ILE B C 1
ATOM 2951 O O . ILE B 1 138 ? 11.852 -16.484 2.92 1 97.31 138 ILE B O 1
ATOM 2955 N N . ILE B 1 139 ? 10.82 -15.062 4.27 1 98.44 139 ILE B N 1
ATOM 2956 C CA . ILE B 1 139 ? 11.18 -13.883 3.488 1 98.44 139 ILE B CA 1
ATOM 2957 C C . ILE B 1 139 ? 12.469 -13.273 4.031 1 98.44 139 ILE B C 1
ATOM 2959 O O . ILE B 1 139 ? 13.32 -12.828 3.264 1 98.44 139 ILE B O 1
ATOM 2963 N N . PHE B 1 140 ? 12.672 -13.203 5.387 1 98.56 140 PHE B N 1
ATOM 2964 C CA . PHE B 1 140 ? 13.758 -12.445 5.996 1 98.56 140 PHE B CA 1
ATOM 2965 C C . PHE B 1 140 ? 15.109 -12.984 5.547 1 98.56 140 PHE B C 1
ATOM 2967 O O . PHE B 1 140 ? 16.047 -12.211 5.316 1 98.56 140 PHE B O 1
ATOM 2974 N N . PRO B 1 141 ? 15.258 -14.32 5.348 1 98.06 141 PRO B N 1
ATOM 2975 C CA . PRO B 1 141 ? 16.547 -14.812 4.832 1 98.06 141 PRO B CA 1
ATOM 2976 C C . PRO B 1 141 ? 16.906 -14.211 3.475 1 98.06 141 PRO B C 1
ATOM 2978 O O . PRO B 1 141 ? 18.078 -13.977 3.193 1 98.06 141 PRO B O 1
ATOM 2981 N N . TYR B 1 142 ? 15.906 -13.977 2.652 1 97.31 142 TYR B N 1
ATOM 2982 C CA . TYR B 1 142 ? 16.172 -13.375 1.35 1 97.31 142 TYR B CA 1
ATOM 2983 C C . TYR B 1 142 ? 16.562 -11.906 1.492 1 97.31 142 TYR B C 1
ATOM 2985 O O . TYR B 1 142 ? 17.375 -11.398 0.727 1 97.31 142 TYR B O 1
ATOM 2993 N N . ILE B 1 143 ? 15.969 -11.211 2.439 1 97.56 143 ILE B N 1
ATOM 2994 C CA . ILE B 1 143 ? 16.344 -9.828 2.732 1 97.56 143 ILE B CA 1
ATOM 2995 C C . ILE B 1 143 ? 17.797 -9.766 3.197 1 97.56 143 ILE B C 1
ATOM 2997 O O . ILE B 1 143 ? 18.578 -8.961 2.697 1 97.56 143 ILE B O 1
ATOM 3001 N N . ASP B 1 144 ? 18.078 -10.641 4.109 1 97.5 144 ASP B N 1
ATOM 3002 C CA . ASP B 1 144 ? 19.438 -10.656 4.676 1 97.5 144 ASP B CA 1
ATOM 3003 C C . ASP B 1 144 ? 20.469 -11.016 3.613 1 97.5 144 ASP B C 1
ATOM 3005 O O . ASP B 1 144 ? 21.594 -10.531 3.654 1 97.5 144 ASP B O 1
ATOM 3009 N N . ALA B 1 145 ? 20.047 -11.828 2.697 1 96.75 145 ALA B N 1
ATOM 3010 C CA . ALA B 1 145 ? 20.938 -12.242 1.614 1 96.75 145 ALA B CA 1
ATOM 3011 C C . ALA B 1 145 ? 20.953 -11.203 0.496 1 96.75 145 ALA B C 1
ATOM 3013 O O . ALA B 1 145 ? 21.672 -11.359 -0.492 1 96.75 145 ALA B O 1
ATOM 3014 N N . LYS B 1 146 ? 20.094 -10.141 0.658 1 94.94 146 LYS B N 1
ATOM 3015 C CA . LYS B 1 146 ? 20 -9.055 -0.308 1 94.94 146 LYS B CA 1
ATOM 3016 C C . LYS B 1 146 ? 19.625 -9.578 -1.692 1 94.94 146 LYS B C 1
ATOM 3018 O O . LYS B 1 146 ? 20.188 -9.148 -2.699 1 94.94 146 LYS B O 1
ATOM 3023 N N . LYS B 1 147 ? 18.734 -10.578 -1.695 1 93.19 147 LYS B N 1
ATOM 3024 C CA . LYS B 1 147 ? 18.25 -11.109 -2.961 1 93.19 147 LYS B CA 1
ATOM 3025 C C . LYS B 1 147 ? 17.484 -10.047 -3.744 1 93.19 147 LYS B C 1
ATOM 3027 O O . LYS B 1 147 ? 16.703 -9.289 -3.168 1 93.19 147 LYS B O 1
ATOM 3032 N N . VAL B 1 148 ? 17.672 -10.031 -5.02 1 88.94 148 VAL B N 1
ATOM 3033 C CA . VAL B 1 148 ? 16.969 -9.078 -5.863 1 88.94 148 VAL B CA 1
ATOM 3034 C C . VAL B 1 148 ? 15.867 -9.789 -6.648 1 88.94 148 VAL B C 1
ATOM 3036 O O . VAL B 1 148 ? 16.141 -10.672 -7.465 1 88.94 148 VAL B O 1
ATOM 3039 N N . PHE B 1 149 ? 14.641 -9.469 -6.387 1 88.62 149 PHE B N 1
ATOM 3040 C CA . PHE B 1 149 ? 13.516 -10.055 -7.098 1 88.62 149 PHE B CA 1
ATOM 3041 C C . PHE B 1 149 ? 13.047 -9.141 -8.219 1 88.62 149 PHE B C 1
ATOM 3043 O O . PHE B 1 149 ? 12.422 -9.594 -9.18 1 88.62 149 PHE B O 1
ATOM 3050 N N . PHE B 1 150 ? 13.125 -7.84 -7.906 1 75.75 150 PHE B N 1
ATOM 3051 C CA . PHE B 1 150 ? 12.703 -6.824 -8.859 1 75.75 150 PHE B CA 1
ATOM 3052 C C . PHE B 1 150 ? 13.781 -5.762 -9.031 1 75.75 150 PHE B C 1
ATOM 3054 O O . PHE B 1 150 ? 14.234 -5.168 -8.055 1 75.75 150 PHE B O 1
ATOM 3061 N N . PHE B 1 151 ? 14.391 -5.809 -10.195 1 70.44 151 PHE B N 1
ATOM 3062 C CA . PHE B 1 151 ? 15.305 -4.691 -10.383 1 70.44 151 PHE B CA 1
ATOM 3063 C C . PHE B 1 151 ? 14.641 -3.578 -11.188 1 70.44 151 PHE B C 1
ATOM 3065 O O . PHE B 1 151 ? 14 -3.838 -12.203 1 70.44 151 PHE B O 1
ATOM 3072 N N . ASP B 1 152 ? 14.555 -2.439 -10.539 1 75.75 152 ASP B N 1
ATOM 3073 C CA . ASP B 1 152 ? 13.969 -1.261 -11.172 1 75.75 152 ASP B CA 1
ATOM 3074 C C . ASP B 1 152 ? 14.992 -0.536 -12.039 1 75.75 152 ASP B C 1
ATOM 3076 O O . ASP B 1 152 ? 15.469 0.541 -11.68 1 75.75 152 ASP B O 1
ATOM 3080 N N . TYR B 1 153 ? 15.18 -1.089 -13.195 1 81.75 153 TYR B N 1
ATOM 3081 C CA . TYR B 1 153 ? 16.141 -0.525 -14.141 1 81.75 153 TYR B CA 1
ATOM 3082 C C . TYR B 1 153 ? 15.672 0.838 -14.641 1 81.75 153 TYR B C 1
ATOM 3084 O O . TYR B 1 153 ? 16.484 1.732 -14.867 1 81.75 153 TYR B O 1
ATOM 3092 N N . LYS B 1 154 ? 14.414 0.937 -14.688 1 86 154 LYS B N 1
ATOM 3093 C CA . LYS B 1 154 ? 13.844 2.178 -15.203 1 86 154 LYS B CA 1
ATOM 3094 C C . LYS B 1 154 ? 14.188 3.359 -14.305 1 86 154 LYS B C 1
ATOM 3096 O O . LYS B 1 154 ? 14.57 4.43 -14.789 1 86 154 LYS B O 1
ATOM 3101 N N . SER B 1 155 ? 14.039 3.102 -13.062 1 84.94 155 SER B N 1
ATOM 3102 C CA . SER B 1 155 ? 14.352 4.168 -12.117 1 84.94 155 SER B CA 1
ATOM 3103 C C . SER B 1 155 ? 15.82 4.555 -12.188 1 84.94 155 SER B C 1
ATOM 3105 O O . SER B 1 155 ? 16.172 5.734 -12.094 1 84.94 155 SER B O 1
ATOM 3107 N N . VAL B 1 156 ? 16.656 3.641 -12.375 1 85 156 VAL B N 1
ATOM 3108 C CA . VAL B 1 156 ? 18.094 3.889 -12.453 1 85 156 VAL B CA 1
ATOM 3109 C C . VAL B 1 156 ? 18.391 4.727 -13.695 1 85 156 VAL B C 1
ATOM 3111 O O . VAL B 1 156 ? 19.141 5.707 -13.617 1 85 156 VAL B O 1
ATOM 3114 N N . ILE B 1 157 ? 17.781 4.363 -14.734 1 89.62 157 ILE B N 1
ATOM 3115 C CA . ILE B 1 157 ? 18.016 5.066 -15.984 1 89.62 157 ILE B CA 1
ATOM 3116 C C . ILE B 1 157 ? 17.438 6.473 -15.906 1 89.62 157 ILE B C 1
ATOM 3118 O O . ILE B 1 157 ? 18.016 7.426 -16.438 1 89.62 157 ILE B O 1
ATOM 3122 N N . LYS B 1 158 ? 16.297 6.562 -15.344 1 89.81 158 LYS B N 1
ATOM 3123 C CA . LYS B 1 158 ? 15.695 7.875 -15.156 1 89.81 158 LYS B CA 1
ATOM 3124 C C . LYS B 1 158 ? 16.594 8.789 -14.328 1 89.81 158 LYS B C 1
ATOM 3126 O O . LYS B 1 158 ? 16.781 9.961 -14.656 1 89.81 158 LYS B O 1
ATOM 3131 N N . GLU B 1 159 ? 17.094 8.242 -13.203 1 87.94 159 GLU B N 1
ATOM 3132 C CA . GLU B 1 159 ? 18.016 9 -12.367 1 87.94 159 GLU B CA 1
ATOM 3133 C C . GLU B 1 159 ? 19.25 9.422 -13.148 1 87.94 159 GLU B C 1
ATOM 3135 O O . GLU B 1 159 ? 19.734 10.547 -13 1 87.94 159 GLU B O 1
ATOM 3140 N N . TYR B 1 160 ? 19.734 8.508 -13.883 1 89.56 160 TYR B N 1
ATOM 3141 C CA . TYR B 1 160 ? 20.859 8.797 -14.766 1 89.56 160 TYR B CA 1
ATOM 3142 C C . TYR B 1 160 ? 20.516 9.938 -15.719 1 89.56 160 TYR B C 1
ATOM 3144 O O . TYR B 1 160 ? 21.312 10.875 -15.883 1 89.56 160 TYR B O 1
ATOM 3152 N N . GLY B 1 161 ? 19.391 9.867 -16.328 1 90.38 161 GLY B N 1
ATOM 3153 C CA . GLY B 1 161 ? 18.938 10.914 -17.234 1 90.38 161 GLY B CA 1
ATOM 3154 C C . GLY B 1 161 ? 18.844 12.273 -16.578 1 90.38 161 GLY B C 1
ATOM 3155 O O . GLY B 1 161 ? 19.281 13.273 -17.141 1 90.38 161 GLY B O 1
ATOM 3156 N N . ASP B 1 162 ? 18.297 12.305 -15.398 1 90.38 162 ASP B N 1
ATOM 3157 C CA . ASP B 1 162 ? 18.172 13.539 -14.633 1 90.38 162 ASP B CA 1
ATOM 3158 C C . ASP B 1 162 ? 19.547 14.109 -14.273 1 90.38 162 ASP B C 1
ATOM 3160 O O . ASP B 1 162 ? 19.781 15.312 -14.398 1 90.38 162 ASP B O 1
ATOM 3164 N N . ALA B 1 163 ? 20.406 13.25 -13.867 1 89.69 163 ALA B N 1
ATOM 3165 C CA . ALA B 1 163 ? 21.75 13.656 -13.445 1 89.69 163 ALA B CA 1
ATOM 3166 C C . ALA B 1 163 ? 22.562 14.18 -14.633 1 89.69 163 ALA B C 1
ATOM 3168 O O . ALA B 1 163 ? 23.297 15.156 -14.508 1 89.69 163 ALA B O 1
ATOM 3169 N N . GLN B 1 164 ? 22.328 13.531 -15.719 1 92.06 164 GLN B N 1
ATOM 3170 C CA . GLN B 1 164 ? 23.109 13.875 -16.906 1 92.06 164 GLN B CA 1
ATOM 3171 C C . GLN B 1 164 ? 22.359 14.875 -17.781 1 92.06 164 GLN B C 1
ATOM 3173 O O . GLN B 1 164 ? 22.891 15.328 -18.797 1 92.06 164 GLN B O 1
ATOM 3178 N N . GLU B 1 165 ? 21.141 15.164 -17.297 1 93.12 165 GLU B N 1
ATOM 3179 C CA . GLU B 1 165 ? 20.297 16.109 -18.031 1 93.12 165 GLU B CA 1
ATOM 3180 C C . GLU B 1 165 ? 20.047 15.633 -19.453 1 93.12 165 GLU B C 1
ATOM 3182 O O . GLU B 1 165 ? 20.25 16.391 -20.406 1 93.12 165 GLU B O 1
ATOM 3187 N N . VAL B 1 166 ? 19.844 14.414 -19.609 1 93.06 166 VAL B N 1
ATOM 3188 C CA . VAL B 1 166 ? 19.5 13.828 -20.906 1 93.06 166 VAL B CA 1
ATOM 3189 C C . VAL B 1 166 ? 18.047 13.328 -20.875 1 93.06 166 VAL B C 1
ATOM 3191 O O . VAL B 1 166 ? 17.531 12.992 -19.812 1 93.06 166 VAL B O 1
ATOM 3194 N N . ASP B 1 167 ? 17.516 13.305 -22.062 1 93.94 167 ASP B N 1
ATOM 3195 C CA . ASP B 1 167 ? 16.125 12.898 -22.172 1 93.94 167 ASP B CA 1
ATOM 3196 C C . ASP B 1 167 ? 16 11.383 -22.297 1 93.94 167 ASP B C 1
ATOM 3198 O O . ASP B 1 167 ? 16.766 10.75 -23.031 1 93.94 167 ASP B O 1
ATOM 3202 N N . ILE B 1 168 ? 15.086 10.797 -21.562 1 94.88 168 ILE B N 1
ATOM 3203 C CA . ILE B 1 168 ? 14.789 9.367 -21.609 1 94.88 168 ILE B CA 1
ATOM 3204 C C . ILE B 1 168 ? 13.391 9.148 -22.172 1 94.88 168 ILE B C 1
ATOM 3206 O O . ILE B 1 168 ? 12.414 9.727 -21.688 1 94.88 168 ILE B O 1
ATOM 3210 N N . GLU B 1 169 ? 13.344 8.398 -23.297 1 94.75 169 GLU B N 1
ATOM 3211 C CA . GLU B 1 169 ? 12.047 8.133 -23.906 1 94.75 169 GLU B CA 1
ATOM 3212 C C . GLU B 1 169 ? 11.859 6.641 -24.156 1 94.75 169 GLU B C 1
ATOM 3214 O O . GLU B 1 169 ? 12.805 5.941 -24.516 1 94.75 169 GLU B O 1
ATOM 3219 N N . TYR B 1 170 ? 10.609 6.164 -23.938 1 95.38 170 TYR B N 1
ATOM 3220 C CA . TYR B 1 170 ? 10.234 4.797 -24.281 1 95.38 170 TYR B CA 1
ATOM 3221 C C . TYR B 1 170 ? 9.289 4.77 -25.469 1 95.38 170 TYR B C 1
ATOM 3223 O O . TYR B 1 170 ? 8.344 5.566 -25.547 1 95.38 170 TYR B O 1
ATOM 3231 N N . LYS B 1 171 ? 9.539 3.902 -26.359 1 93.81 171 LYS B N 1
ATOM 3232 C CA . LYS B 1 171 ? 8.695 3.775 -27.547 1 93.81 171 LYS B CA 1
ATOM 3233 C C . LYS B 1 171 ? 8.258 2.332 -27.75 1 93.81 171 LYS B C 1
ATOM 3235 O O . LYS B 1 171 ? 9.078 1.413 -27.719 1 93.81 171 LYS B O 1
ATOM 3240 N N . ILE B 1 172 ? 7 2.176 -27.969 1 92.69 172 ILE B N 1
ATOM 3241 C CA . ILE B 1 172 ? 6.492 0.852 -28.312 1 92.69 172 ILE B CA 1
ATOM 3242 C C . ILE B 1 172 ? 6.832 0.526 -29.766 1 92.69 172 ILE B C 1
ATOM 3244 O O . ILE B 1 172 ? 6.422 1.241 -30.672 1 92.69 172 ILE B O 1
ATOM 3248 N N . ILE B 1 173 ? 7.629 -0.481 -29.938 1 91.25 173 ILE B N 1
ATOM 3249 C CA . ILE B 1 173 ? 8.055 -0.911 -31.266 1 91.25 173 ILE B CA 1
ATOM 3250 C C . ILE B 1 173 ? 7.031 -1.891 -31.844 1 91.25 173 ILE B C 1
ATOM 3252 O O . ILE B 1 173 ? 6.773 -1.889 -33.031 1 91.25 173 ILE B O 1
ATOM 3256 N N . ASP B 1 174 ? 6.582 -2.768 -30.938 1 85.75 174 ASP B N 1
ATOM 3257 C CA . ASP B 1 174 ? 5.652 -3.801 -31.391 1 85.75 174 ASP B CA 1
ATOM 3258 C C . ASP B 1 174 ? 4.801 -4.312 -30.234 1 85.75 174 ASP B C 1
ATOM 3260 O O . ASP B 1 174 ? 5.188 -4.184 -29.062 1 85.75 174 ASP B O 1
ATOM 3264 N N . GLU B 1 175 ? 3.629 -4.574 -30.531 1 86.06 175 GLU B N 1
ATOM 3265 C CA . GLU B 1 175 ? 2.705 -5.266 -29.641 1 86.06 175 GLU B CA 1
ATOM 3266 C C . GLU B 1 175 ? 2.086 -6.484 -30.312 1 86.06 175 GLU B C 1
ATOM 3268 O O . GLU B 1 175 ? 1.352 -6.348 -31.297 1 86.06 175 GLU B O 1
ATOM 3273 N N . CYS B 1 176 ? 2.561 -7.68 -29.875 1 77 176 CYS B N 1
ATOM 3274 C CA . CYS B 1 176 ? 2.105 -8.867 -30.594 1 77 176 CYS B CA 1
ATOM 3275 C C . CYS B 1 176 ? 1.445 -9.859 -29.641 1 77 176 CYS B C 1
ATOM 3277 O O . CYS B 1 176 ? 1.58 -9.734 -28.422 1 77 176 CYS B O 1
ATOM 3279 N N . GLY B 1 177 ? 0.626 -10.727 -30.203 1 73.19 177 GLY B N 1
ATOM 3280 C CA . GLY B 1 177 ? -0.045 -11.766 -29.453 1 73.19 177 GLY B CA 1
ATOM 3281 C C . GLY B 1 177 ? -1.536 -11.531 -29.297 1 73.19 177 GLY B C 1
ATOM 3282 O O . GLY B 1 177 ? -2.062 -10.523 -29.781 1 73.19 177 GLY B O 1
ATOM 3283 N N . VAL B 1 178 ? -2.16 -12.516 -28.812 1 67 178 VAL B N 1
ATOM 3284 C CA . VAL B 1 178 ? -3.598 -12.414 -28.578 1 67 178 VAL B CA 1
ATOM 3285 C C . VAL B 1 178 ? -3.861 -11.555 -27.344 1 67 178 VAL B C 1
ATOM 3287 O O . VAL B 1 178 ? -2.984 -11.391 -26.484 1 67 178 VAL B O 1
ATOM 3290 N N . PRO B 1 179 ? -4.961 -10.875 -27.281 1 61.97 179 PRO B N 1
ATOM 3291 C CA . PRO B 1 179 ? -5.27 -9.906 -26.234 1 61.97 179 PRO B CA 1
ATOM 3292 C C . PRO B 1 179 ? -4.918 -10.414 -24.828 1 61.97 179 PRO B C 1
ATOM 3294 O O . PRO B 1 179 ? -4.438 -9.648 -24 1 61.97 179 PRO B O 1
ATOM 3297 N N . HIS B 1 180 ? -5.062 -11.75 -24.609 1 59.38 180 HIS B N 1
ATOM 3298 C CA . HIS B 1 180 ? -4.82 -12.258 -23.266 1 59.38 180 HIS B CA 1
ATOM 3299 C C . HIS B 1 180 ? -3.387 -12.75 -23.109 1 59.38 180 HIS B C 1
ATOM 3301 O O . HIS B 1 180 ? -3.002 -13.234 -22.047 1 59.38 180 HIS B O 1
ATOM 3307 N N . ASN B 1 181 ? -2.605 -12.68 -24.172 1 67.12 181 ASN B N 1
ATOM 3308 C CA . ASN B 1 181 ? -1.198 -13.062 -24.188 1 67.12 181 ASN B CA 1
ATOM 3309 C C . ASN B 1 181 ? -0.366 -12.117 -25.047 1 67.12 181 ASN B C 1
ATOM 3311 O O . ASN B 1 181 ? 0.257 -12.547 -26.016 1 67.12 181 ASN B O 1
ATOM 3315 N N . LYS B 1 182 ? -0.452 -10.914 -24.594 1 75 182 LYS B N 1
ATOM 3316 C CA . LYS B 1 182 ? 0.231 -9.875 -25.375 1 75 182 LYS B CA 1
ATOM 3317 C C . LYS B 1 182 ? 1.716 -9.82 -25.016 1 75 182 LYS B C 1
ATOM 3319 O O . LYS B 1 182 ? 2.111 -10.172 -23.906 1 75 182 LYS B O 1
ATOM 3324 N N . THR B 1 183 ? 2.504 -9.68 -26.016 1 82.06 183 THR B N 1
ATOM 3325 C CA . THR B 1 183 ? 3.92 -9.367 -25.859 1 82.06 183 THR B CA 1
ATOM 3326 C C . THR B 1 183 ? 4.215 -7.945 -26.312 1 82.06 183 THR B C 1
ATOM 3328 O O . THR B 1 183 ? 3.814 -7.543 -27.406 1 82.06 183 THR B O 1
ATOM 3331 N N . PHE B 1 184 ? 4.793 -7.16 -25.422 1 88.12 184 PHE B N 1
ATOM 3332 C CA . PHE B 1 184 ? 5.195 -5.797 -25.734 1 88.12 184 PHE B CA 1
ATOM 3333 C C . PHE B 1 184 ? 6.688 -5.727 -26.047 1 88.12 184 PHE B C 1
ATOM 3335 O O . PHE B 1 184 ? 7.492 -6.367 -25.359 1 88.12 184 PHE B O 1
ATOM 3342 N N . ILE B 1 185 ? 6.98 -5.105 -27.109 1 92.62 185 ILE B N 1
ATOM 3343 C CA . ILE B 1 185 ? 8.367 -4.797 -27.453 1 92.62 185 ILE B CA 1
ATOM 3344 C C . ILE B 1 185 ? 8.594 -3.289 -27.375 1 92.62 185 ILE B C 1
ATOM 3346 O O . ILE B 1 185 ? 7.977 -2.523 -28.109 1 92.62 185 ILE B O 1
ATOM 3350 N N . ILE B 1 186 ? 9.477 -2.838 -26.453 1 94.44 186 ILE B N 1
ATOM 3351 C CA . ILE B 1 186 ? 9.656 -1.414 -26.188 1 94.44 186 ILE B CA 1
ATOM 3352 C C . ILE B 1 186 ? 11.133 -1.044 -26.344 1 94.44 186 ILE B C 1
ATOM 3354 O O . ILE B 1 186 ? 12.008 -1.793 -25.906 1 94.44 186 ILE B O 1
ATOM 3358 N N . SER B 1 187 ? 11.367 0.056 -26.984 1 96.31 187 SER B N 1
ATOM 3359 C CA . SER B 1 187 ? 12.703 0.628 -27.109 1 96.31 187 SER B CA 1
ATOM 3360 C C . SER B 1 187 ? 12.898 1.805 -26.156 1 96.31 187 SER B C 1
ATOM 3362 O O . SER B 1 187 ? 11.961 2.574 -25.922 1 96.31 187 SER B O 1
ATOM 3364 N N . ILE B 1 188 ? 14.07 1.843 -25.594 1 96.31 188 ILE B N 1
ATOM 3365 C CA . ILE B 1 188 ? 14.422 3.006 -24.781 1 96.31 188 ILE B CA 1
ATOM 3366 C C . ILE B 1 188 ? 15.391 3.896 -25.562 1 96.31 188 ILE B C 1
ATOM 3368 O O . ILE B 1 188 ? 16.391 3.416 -26.109 1 96.31 188 ILE B O 1
ATOM 3372 N N . LEU B 1 189 ? 14.984 5.16 -25.625 1 95.94 189 LEU B N 1
ATOM 3373 C CA . LEU B 1 189 ? 15.82 6.156 -26.281 1 95.94 189 LEU B CA 1
ATOM 3374 C C . LEU B 1 189 ? 16.422 7.113 -25.266 1 95.94 189 LEU B C 1
ATOM 3376 O O . LEU B 1 189 ? 15.719 7.621 -24.391 1 95.94 189 LEU B O 1
ATOM 3380 N N . ILE B 1 190 ? 17.719 7.336 -25.359 1 94.94 190 ILE B N 1
ATOM 3381 C CA . ILE B 1 190 ? 18.422 8.336 -24.562 1 94.94 190 ILE B CA 1
ATOM 3382 C C . ILE B 1 190 ? 19 9.414 -25.469 1 94.94 190 ILE B C 1
ATOM 3384 O O . ILE B 1 190 ? 19.906 9.141 -26.266 1 94.94 190 ILE B O 1
ATOM 3388 N N . ASP B 1 191 ? 18.422 10.562 -25.281 1 93.06 191 ASP B N 1
ATOM 3389 C CA . ASP B 1 191 ? 18.766 11.664 -26.172 1 93.06 191 ASP B CA 1
ATOM 3390 C C . ASP B 1 191 ? 18.594 11.25 -27.641 1 93.06 191 ASP B C 1
ATOM 3392 O O . ASP B 1 191 ? 19.5 11.461 -28.453 1 93.06 191 ASP B O 1
ATOM 3396 N N . GLY B 1 192 ? 17.578 10.57 -27.828 1 92.81 192 GLY B N 1
ATOM 3397 C CA . GLY B 1 192 ? 17.172 10.242 -29.188 1 92.81 192 GLY B CA 1
ATOM 3398 C C . GLY B 1 192 ? 17.859 9 -29.719 1 92.81 192 GLY B C 1
ATOM 3399 O O . GLY B 1 192 ? 17.516 8.5 -30.781 1 92.81 192 GLY B O 1
ATOM 3400 N N . LYS B 1 193 ? 18.828 8.469 -28.984 1 94.12 193 LYS B N 1
ATOM 3401 C CA . LYS B 1 193 ? 19.562 7.285 -29.406 1 94.12 193 LYS B CA 1
ATOM 3402 C C . LYS B 1 193 ? 19.031 6.027 -28.734 1 94.12 193 LYS B C 1
ATOM 3404 O O . LYS B 1 193 ? 18.859 5.996 -27.516 1 94.12 193 LYS B O 1
ATOM 3409 N N . GLU B 1 194 ? 18.734 5.008 -29.531 1 95.62 194 GLU B N 1
ATOM 3410 C CA . GLU B 1 194 ? 18.25 3.746 -28.969 1 95.62 194 GLU B CA 1
ATOM 3411 C C . GLU B 1 194 ? 19.344 3.039 -28.188 1 95.62 194 GLU B C 1
ATOM 3413 O O . GLU B 1 194 ? 20.406 2.723 -28.734 1 95.62 194 GLU B O 1
ATOM 3418 N N . MET B 1 195 ? 19.078 2.797 -26.953 1 95.12 195 MET B N 1
ATOM 3419 C CA . MET B 1 195 ? 20.094 2.232 -26.078 1 95.12 195 MET B CA 1
ATOM 3420 C C . MET B 1 195 ? 19.703 0.84 -25.609 1 95.12 195 MET B C 1
ATOM 3422 O O . MET B 1 195 ? 20.5 0.157 -24.953 1 95.12 195 MET B O 1
ATOM 3426 N N . GLY B 1 196 ? 18.484 0.402 -25.938 1 95 196 GLY B N 1
ATOM 3427 C CA . GLY B 1 196 ? 18.031 -0.92 -25.531 1 95 196 GLY B CA 1
ATOM 3428 C C . GLY B 1 196 ? 16.641 -1.252 -26.031 1 95 196 GLY B C 1
ATOM 3429 O O . GLY B 1 196 ? 15.867 -0.353 -26.375 1 95 196 GLY B O 1
ATOM 3430 N N . VAL B 1 197 ? 16.438 -2.492 -26.234 1 94.75 197 VAL B N 1
ATOM 3431 C CA . VAL B 1 197 ? 15.117 -3.021 -26.594 1 94.75 197 VAL B CA 1
ATOM 3432 C C . VAL B 1 197 ? 14.734 -4.148 -25.625 1 94.75 197 VAL B C 1
ATOM 3434 O O . VAL B 1 197 ? 15.57 -4.992 -25.297 1 94.75 197 VAL B O 1
ATOM 3437 N N . GLY B 1 198 ? 13.492 -4 -25.078 1 92.69 198 GLY B N 1
ATOM 3438 C CA . GLY B 1 198 ? 13.047 -5.016 -24.125 1 92.69 198 GLY B CA 1
ATOM 3439 C C . GLY B 1 198 ? 11.695 -5.609 -24.5 1 92.69 198 GLY B C 1
ATOM 3440 O O . GLY B 1 198 ? 10.875 -4.945 -25.125 1 92.69 198 GLY B O 1
ATOM 3441 N N . LYS B 1 199 ? 11.609 -6.848 -24.172 1 88.94 199 LYS B N 1
ATOM 3442 C CA . LYS B 1 199 ? 10.344 -7.562 -24.359 1 88.94 199 LYS B CA 1
ATOM 3443 C C . LYS B 1 199 ? 9.719 -7.938 -23.031 1 88.94 199 LYS B C 1
ATOM 3445 O O . LYS B 1 199 ? 10.422 -8.188 -22.047 1 88.94 199 LYS B O 1
ATOM 3450 N N . GLY B 1 200 ? 8.359 -7.82 -22.969 1 83.25 200 GLY B N 1
ATOM 3451 C CA . GLY B 1 200 ? 7.633 -8.195 -21.766 1 83.25 200 GLY B CA 1
ATOM 3452 C C . GLY B 1 200 ? 6.164 -8.469 -22.016 1 83.25 200 GLY B C 1
ATOM 3453 O O . GLY B 1 200 ? 5.633 -8.125 -23.078 1 83.25 200 GLY B O 1
ATOM 3454 N N . LYS B 1 201 ? 5.559 -9.094 -21.109 1 76.94 201 LYS B N 1
ATOM 3455 C CA . LYS B 1 201 ? 4.141 -9.422 -21.234 1 76.94 201 LYS B CA 1
ATOM 3456 C C . LYS B 1 201 ? 3.266 -8.203 -20.953 1 76.94 201 LYS B C 1
ATOM 3458 O O . LYS B 1 201 ? 2.068 -8.211 -21.25 1 76.94 201 LYS B O 1
ATOM 3463 N N . ASN B 1 202 ? 3.842 -7.199 -20.375 1 76.94 202 ASN B N 1
ATOM 3464 C CA . ASN B 1 202 ? 3.229 -5.883 -20.219 1 76.94 202 ASN B CA 1
ATOM 3465 C C . ASN B 1 202 ? 4.242 -4.762 -20.422 1 76.94 202 ASN B C 1
ATOM 3467 O O . ASN B 1 202 ? 5.438 -5.02 -20.562 1 76.94 202 ASN B O 1
ATOM 3471 N N . LYS B 1 203 ? 3.707 -3.594 -20.562 1 83.81 203 LYS B N 1
ATOM 3472 C CA . LYS B 1 203 ? 4.551 -2.445 -20.875 1 83.81 203 LYS B CA 1
ATOM 3473 C C . LYS B 1 203 ? 5.641 -2.256 -19.828 1 83.81 203 LYS B C 1
ATOM 3475 O O . LYS B 1 203 ? 6.797 -2.004 -20.172 1 83.81 203 LYS B O 1
ATOM 3480 N N . LYS B 1 204 ? 5.324 -2.475 -18.625 1 81.19 204 LYS B N 1
ATOM 3481 C CA . LYS B 1 204 ? 6.266 -2.258 -17.531 1 81.19 204 LYS B CA 1
ATOM 3482 C C . LYS B 1 204 ? 7.457 -3.209 -17.625 1 81.19 204 LYS B C 1
ATOM 3484 O O . LYS B 1 204 ? 8.609 -2.787 -17.516 1 81.19 204 LYS B O 1
ATOM 3489 N N . GLU B 1 205 ? 7.145 -4.391 -17.797 1 81.31 205 GLU B N 1
ATOM 3490 C CA . GLU B 1 205 ? 8.18 -5.41 -17.922 1 81.31 205 GLU B CA 1
ATOM 3491 C C . GLU B 1 205 ? 9.094 -5.121 -19.109 1 81.31 205 GLU B C 1
ATOM 3493 O O . GLU B 1 205 ? 10.312 -5.266 -19 1 81.31 205 GLU B O 1
ATOM 3498 N N . ALA B 1 206 ? 8.445 -4.754 -20.219 1 85.75 206 ALA B N 1
ATOM 3499 C CA . ALA B 1 206 ? 9.219 -4.438 -21.406 1 85.75 206 ALA B CA 1
ATOM 3500 C C . ALA B 1 206 ? 10.125 -3.234 -21.172 1 85.75 206 ALA B C 1
ATOM 3502 O O . ALA B 1 206 ? 11.281 -3.227 -21.609 1 85.75 206 ALA B O 1
ATOM 3503 N N . GLU B 1 207 ? 9.562 -2.279 -20.484 1 91.88 207 GLU B N 1
ATOM 3504 C CA . GLU B 1 207 ? 10.352 -1.092 -20.172 1 91.88 207 GLU B CA 1
ATOM 3505 C C . GLU B 1 207 ? 11.547 -1.438 -19.281 1 91.88 207 GLU B C 1
ATOM 3507 O O . GLU B 1 207 ? 12.641 -0.916 -19.469 1 91.88 207 GLU B O 1
ATOM 3512 N N . GLN B 1 208 ? 11.375 -2.311 -18.328 1 88.56 208 GLN B N 1
ATOM 3513 C CA . GLN B 1 208 ? 12.453 -2.734 -17.438 1 88.56 208 GLN B CA 1
ATOM 3514 C C . GLN B 1 208 ? 13.547 -3.471 -18.219 1 88.56 208 GLN B C 1
ATOM 3516 O O . GLN B 1 208 ? 14.734 -3.223 -18.016 1 88.56 208 GLN B O 1
ATOM 3521 N N . ALA B 1 209 ? 13.07 -4.289 -19.109 1 87.19 209 ALA B N 1
ATOM 3522 C CA . ALA B 1 209 ? 14.031 -5.031 -19.922 1 87.19 209 ALA B CA 1
ATOM 3523 C C . ALA B 1 209 ? 14.836 -4.094 -20.812 1 87.19 209 ALA B C 1
ATOM 3525 O O . ALA B 1 209 ? 16.047 -4.246 -20.938 1 87.19 209 ALA B O 1
ATOM 3526 N N . ALA B 1 210 ? 14.133 -3.172 -21.406 1 92.69 210 ALA B N 1
ATOM 3527 C CA . ALA B 1 210 ? 14.812 -2.172 -22.219 1 92.69 210 ALA B CA 1
ATOM 3528 C C . ALA B 1 210 ? 15.812 -1.374 -21.391 1 92.69 210 ALA B C 1
ATOM 3530 O O . ALA B 1 210 ? 16.938 -1.136 -21.828 1 92.69 210 ALA B O 1
ATOM 3531 N N . SER B 1 211 ? 15.359 -1.062 -20.266 1 92.56 211 SER B N 1
ATOM 3532 C CA . SER B 1 211 ? 16.203 -0.279 -19.359 1 92.56 211 SER B CA 1
ATOM 3533 C C . SER B 1 211 ? 17.438 -1.062 -18.938 1 92.56 211 SER B C 1
ATOM 3535 O O . SER B 1 211 ? 18.531 -0.498 -18.828 1 92.56 211 SER B O 1
ATOM 3537 N N . LYS B 1 212 ? 17.312 -2.271 -18.703 1 89.31 212 LYS B N 1
ATOM 3538 C CA . LYS B 1 212 ? 18.422 -3.135 -18.328 1 89.31 212 LYS B CA 1
ATOM 3539 C C . LYS B 1 212 ? 19.5 -3.131 -19.406 1 89.31 212 LYS B C 1
ATOM 3541 O O . LYS B 1 212 ? 20.688 -3.016 -19.094 1 89.31 212 LYS B O 1
ATOM 3546 N N . GLN B 1 213 ? 19.078 -3.244 -20.609 1 91.38 213 GLN B N 1
ATOM 3547 C CA . GLN B 1 213 ? 20.016 -3.219 -21.719 1 91.38 213 GLN B CA 1
ATOM 3548 C C . GLN B 1 213 ? 20.734 -1.872 -21.812 1 91.38 213 GLN B C 1
ATOM 3550 O O . GLN B 1 213 ? 21.938 -1.819 -22.062 1 91.38 213 GLN B O 1
ATOM 3555 N N . ALA B 1 214 ? 19.891 -0.885 -21.594 1 93.06 214 ALA B N 1
ATOM 3556 C CA . ALA B 1 214 ? 20.484 0.453 -21.641 1 93.06 214 ALA B CA 1
ATOM 3557 C C . ALA B 1 214 ? 21.547 0.625 -20.562 1 93.06 214 ALA B C 1
ATOM 3559 O O . ALA B 1 214 ? 22.609 1.211 -20.812 1 93.06 214 ALA B O 1
ATOM 3560 N N . MET B 1 215 ? 21.297 0.098 -19.453 1 91.06 215 MET B N 1
ATOM 3561 C CA . MET B 1 215 ? 22.219 0.201 -18.328 1 91.06 215 MET B CA 1
ATOM 3562 C C . MET B 1 215 ? 23.531 -0.51 -18.641 1 91.06 215 MET B C 1
ATOM 3564 O O . MET B 1 215 ? 24.609 -0.017 -18.297 1 91.06 215 MET B O 1
ATOM 3568 N N . LYS B 1 216 ? 23.406 -1.582 -19.219 1 90.19 216 LYS B N 1
ATOM 3569 C CA . LYS B 1 216 ? 24.594 -2.334 -19.609 1 90.19 216 LYS B CA 1
ATOM 3570 C C . LYS B 1 216 ? 25.438 -1.545 -20.594 1 90.19 216 LYS B C 1
ATOM 3572 O O . LYS B 1 216 ? 26.672 -1.479 -20.469 1 90.19 216 LYS B O 1
ATOM 3577 N N . LYS B 1 217 ? 24.734 -0.997 -21.516 1 91 217 LYS B N 1
ATOM 3578 C CA . LYS B 1 217 ? 25.422 -0.227 -22.531 1 91 217 LYS B CA 1
ATOM 3579 C C . LYS B 1 217 ? 26.109 0.999 -21.938 1 91 217 LYS B C 1
ATOM 3581 O O . LYS B 1 217 ? 27.203 1.384 -22.375 1 91 217 LYS B O 1
ATOM 3586 N N . LEU B 1 218 ? 25.391 1.557 -20.984 1 89.69 218 LEU B N 1
ATOM 3587 C CA . LEU B 1 218 ? 25.891 2.773 -20.359 1 89.69 218 LEU B CA 1
ATOM 3588 C C . LEU B 1 218 ? 26.906 2.441 -19.25 1 89.69 218 LEU B C 1
ATOM 3590 O O . LEU B 1 218 ? 27.516 3.34 -18.688 1 89.69 218 LEU B O 1
ATOM 3594 N N . LYS B 1 219 ? 27.188 1.2 -18.969 1 83.88 219 LYS B N 1
ATOM 3595 C CA . LYS B 1 219 ? 28.078 0.716 -17.922 1 83.88 219 LYS B CA 1
ATOM 3596 C C . LYS B 1 219 ? 27.703 1.286 -16.562 1 83.88 219 LYS B C 1
ATOM 3598 O O . LYS B 1 219 ? 28.562 1.743 -15.812 1 83.88 219 LYS B O 1
ATOM 3603 N N . ILE B 1 220 ? 26.375 1.534 -16.578 1 78.12 220 ILE B N 1
ATOM 3604 C CA . ILE B 1 220 ? 25.859 1.926 -15.266 1 78.12 220 ILE B CA 1
ATOM 3605 C C . ILE B 1 220 ? 25.781 0.701 -14.359 1 78.12 220 ILE B C 1
ATOM 3607 O O . ILE B 1 220 ? 25.141 -0.291 -14.703 1 78.12 220 ILE B O 1
ATOM 3611 N N . GLN B 1 221 ? 26.781 0.563 -13.438 1 65.44 221 GLN B N 1
ATOM 3612 C CA . GLN B 1 221 ? 26.828 -0.583 -12.531 1 65.44 221 GLN B CA 1
ATOM 3613 C C . GLN B 1 221 ? 26.078 -0.295 -11.234 1 65.44 221 GLN B C 1
ATOM 3615 O O . GLN B 1 221 ? 26.625 0.344 -10.328 1 65.44 221 GLN B O 1
ATOM 3620 N N . LYS B 1 222 ? 25.047 0.268 -11.18 1 53.69 222 LYS B N 1
ATOM 3621 C CA . LYS B 1 222 ? 24.547 0.509 -9.82 1 53.69 222 LYS B CA 1
ATOM 3622 C C . LYS B 1 222 ? 24.281 -0.804 -9.094 1 53.69 222 LYS B C 1
ATOM 3624 O O . LYS B 1 222 ? 24.125 -0.823 -7.875 1 53.69 222 LYS B O 1
ATOM 3629 N N . TYR B 1 223 ? 23.891 -1.941 -9.578 1 44.53 223 TYR B N 1
ATOM 3630 C CA . TYR B 1 223 ? 23.781 -3.061 -8.648 1 44.53 223 TYR B CA 1
ATOM 3631 C C . TYR B 1 223 ? 25.062 -3.885 -8.633 1 44.53 223 TYR B C 1
ATOM 3633 O O . TYR B 1 223 ? 25.781 -3.961 -9.633 1 44.53 223 TYR B O 1
#

Organism: Methanobrevibacter smithii (strain ATCC 35061 / DSM 861 / OCM 144 / PS) (NCBI:txid420247)

pLDDT: mean 90.44, std 10.41, range [43.5, 98.88]

Solvent-accessible surface area (backbone atoms only — not comparable to full-atom values): 23292 Å² total; per-residue (Å²): 133,58,74,42,60,79,67,70,52,79,71,80,51,63,64,46,61,55,34,18,29,23,35,59,60,30,14,63,75,70,70,45,94,55,39,19,52,51,32,22,54,38,9,46,28,47,49,47,25,51,50,38,50,48,50,54,67,74,38,76,84,57,52,43,72,56,52,52,52,51,47,46,28,66,67,29,62,62,30,28,31,50,52,16,57,77,70,51,51,59,79,60,53,38,66,57,66,67,81,93,77,78,36,73,67,51,51,47,51,48,31,22,41,33,44,25,3,41,45,21,31,42,30,75,59,64,28,67,68,52,39,46,52,56,45,48,71,65,49,46,59,42,60,76,67,62,64,80,57,54,78,64,29,46,60,54,50,49,52,48,20,63,75,68,69,43,53,76,44,77,41,80,75,45,78,45,68,52,92,83,54,35,35,25,31,24,33,28,24,51,67,83,38,78,46,23,66,9,62,20,71,40,68,65,50,3,44,28,38,4,28,46,40,27,30,59,73,66,65,56,69,83,122,134,58,74,42,59,80,68,71,52,79,73,80,51,62,64,44,60,55,33,18,29,24,35,60,59,28,14,61,74,69,70,46,93,55,39,18,52,50,32,20,54,40,10,46,28,47,50,47,25,50,52,38,51,48,49,54,67,74,38,77,84,56,52,42,71,55,52,52,54,52,46,49,27,67,67,29,62,62,29,29,31,50,52,16,58,77,71,49,52,59,79,61,54,37,66,57,68,66,88,81,72,72,35,72,65,51,52,47,50,48,31,21,40,34,44,24,3,42,45,20,29,40,30,75,60,66,28,65,69,51,39,46,53,55,44,48,72,64,50,46,60,42,58,76,66,63,62,79,55,55,76,65,29,45,59,52,51,50,51,48,21,62,74,68,68,43,50,76,43,78,42,80,76,45,77,45,68,52,91,84,54,35,36,25,29,22,33,28,24,52,68,82,38,78,46,23,68,9,63,20,71,38,66,66,50,3,44,29,38,5,27,45,41,26,30,59,72,66,65,55,70,82,121

Secondary structure (DSSP, 8-state):
--HHHHTT---S-HHHHHHTTB-HHHHHHHT-S--THHHHHHHHHHHHHHHHHHHHHH-TT--HHHHHHHHHHHHSHHHHHHHHHHHTGGGG-B----SS---HHHHHHHHHHHHHHHHHHHHHHH-HHHHHHHHHHHTHHHHHTT--S---HHHHHHHHHHHHT--EEEEEEEEEEETTEEEEEEEEEETTEEEEEEEESSHHHHHHHHHHHHHHHHT----/--HHHHTT---S-HHHHHHTTB-HHHHHHHT-S--THHHHHHHHHHHHHHHHHHHHHH-TT--HHHHHHHHHHHHSHHHHHHHHHHHTGGGG-B---STT-S-HHHHHHHHHHHHHHHHHHHHHHH-HHHHHHHHHHHTHHHHHTT--S---HHHHHHHHHHHHT--EEEEEEEEEEETTEEEEEEEEEETTEEEEEEEESSHHHHHHHHHHHHHHHHT----

Foldseek 3Di:
DPLCVVLVHDFPDVVLLVQLQEDPQQCVVVVHPGHLQVLLVQLLVLLLVLLLVVLCVVCVPDDPVVSVVLSCQCLPLQNLLVLLVVSVVLVRHDHDDDDDDQDPVNSSNSSSSSSSSNLSSCCVGPNSVSSSVVCCVRRVVCVVVVPGRDDQLVVVVVVVCVVVVWDKDKDFPDWDDDPNQIKTWIFIDTNNHTQAIAIDSDPRRRSRRRSVSSCVSVVVPPD/DPLCVVLVHDFPDVVLLVQLQEDPQQCVVVVHPGHLQVLLVQLLVLLLVLLLVVLCVVCVPDDPVVSVVLSCQCLPLQNLLVLLVVSVVLVRHDHDPDPPPQDPVNSSNSSSSSSSSNLSSCCVGPNSVSSSVVCCVRRVVCVVVVPGRDDQLVVVVVVVCVVVVWDKDKDFPDWDDDPNQIKTWIFIDTNNHTQAIAIDSDPRRRSRRRSVSSCVSVVVPPD